Protein 4IX3 (pdb70)

CATH classification: 3.30.200.20 (+1 more: 1.10.510.10)

Sequence (696 aa):
LKARGGPKTTLRRTPGVEEPKDIRVLPGPLGSGNFGTVFRGVFKGDQDVVVLKNAKADVMAAEELLECEMDVNYHVHANAKGTCARFMGCIIELGAKDGGEIYNGTLTEGLWLMWANEGENTVEALMRRGTAPLATAMACADATELGVTKKAMRELLGSLARLHECGVVHRRDVKPANLIAAEEKDGGVLKLIDLGAAALCLPLPETLNYYPGDGPADPRYAKADELYLLPPGSPRPTKDNAAKLWEAHKPDRFDSWSAGCVMLQLAVVGLRTDAGLERFLADYKAVGYDVNAFRGEKSGEYGTMDFAALDANGGAGWDLCCQRLMEAERDARASCEAALSHAFFDAAALEHHLKARGGPKTLRRTPGVEPKDIRVLPGPLGSGNFGTVFRGVFKGDQDVVVLKNAKADVMAAEELLECCEMDVNYHVHANAKGTCARFMGCIELGAKDGGEIYNGTLTEGLWLMWANEGENTVEALMRRGTAPLATAMACADATELGVTKKAMRELLGSLARLHECCGVVHRDVKPANLIAAEKDGGVLKLIDLGAAALCLPLPETLNYYPGDGPADPRYAKADELYLLPPGSPRPTKDNAAKLWEAHKPDRFDSWSAGCVMLQLAVVGLRTDAGLERFLADYKAVGYDVNAFRGEKSGEYGTMDFAALDANGGAGWDLCCQRLMEAERDARASCEAALSHAFFDAAALEHHHHHH

B-factor: mean 20.32, std 11.31, range [5.43, 94.17]

Nearest PDB structures (foldseek):
  4ix6-assembly1_A  TM=1.002E+00  e=2.265E-66  Micromonas commoda
  3geq-assembly1_A  TM=7.077E-01  e=3.354E-10  Gallus gallus
  2c0i-assembly2_B  TM=6.913E-01  e=2.509E-08  Homo sapiens
  1qcf-assembly1_A  TM=6.523E-01  e=2.249E-08  Homo sapiens
  3vs1-assembly1_A  TM=6.910E-01  e=6.350E-08  Homo sapiens

Structure (mmCIF, N/CA/C/O backbone):
data_4IX3
#
_entry.id   4IX3
#
_cell.length_a   53.714
_cell.length_b   133.139
_cell.length_c   55.046
_cell.angle_alpha   90.00
_cell.angle_beta   116.29
_cell.angle_gamma   90.00
#
_symmetry.space_group_name_H-M   'P 1 21 1'
#
loop_
_entity.id
_entity.type
_entity.pdbx_description
1 polymer 'MsStt7d protein'
2 non-polymer 'MAGNESIUM ION'
3 water water
#
loop_
_atom_site.group_PDB
_atom_site.id
_atom_site.type_symbol
_atom_site.label_atom_id
_atom_site.label_alt_id
_atom_site.label_comp_id
_atom_site.label_asym_id
_atom_site.label_entity_id
_atom_site.label_seq_id
_atom_site.pdbx_PDB_ins_code
_atom_site.Cartn_x
_atom_site.Cartn_y
_atom_site.Cartn_z
_atom_site.occupancy
_atom_site.B_iso_or_equiv
_atom_site.auth_seq_id
_atom_site.auth_comp_id
_atom_site.auth_asym_id
_atom_site.auth_atom_id
_atom_site.pdbx_PDB_model_num
ATOM 1 N N . LEU A 1 1 ? 69.484 8.178 34.460 1.00 40.05 151 LEU A N 1
ATOM 2 C CA . LEU A 1 1 ? 69.189 9.609 34.859 1.00 31.47 151 LEU A CA 1
ATOM 3 C C . LEU A 1 1 ? 68.166 10.309 33.968 1.00 33.36 151 LEU A C 1
ATOM 4 O O . LEU A 1 1 ? 68.223 10.226 32.744 1.00 37.82 151 LEU A O 1
ATOM 9 N N . LYS A 1 2 ? 67.198 10.966 34.589 1.00 27.83 152 LYS A N 1
ATOM 10 C CA . LYS A 1 2 ? 66.090 11.596 33.890 1.00 27.70 152 LYS A CA 1
ATOM 11 C C . LYS A 1 2 ? 66.316 13.088 33.929 1.00 25.40 152 LYS A C 1
ATOM 12 O O . LYS A 1 2 ? 66.810 13.622 34.937 1.00 26.12 152 LYS A O 1
ATOM 18 N N . ALA A 1 3 ? 65.952 13.759 32.842 1.00 25.27 153 ALA A N 1
ATOM 19 C CA . ALA A 1 3 ? 66.044 15.219 32.833 1.00 22.85 153 ALA A CA 1
ATOM 20 C C . ALA A 1 3 ? 65.024 15.790 33.805 1.00 21.75 153 ALA A C 1
ATOM 21 O O . ALA A 1 3 ? 63.923 15.249 33.948 1.00 30.11 153 ALA A O 1
ATOM 23 N N . ARG A 1 4 ? 65.416 16.815 34.564 1.00 20.01 154 ARG A N 1
ATOM 24 C CA . ARG A 1 4 ? 64.493 17.380 35.529 1.00 19.95 154 ARG A CA 1
ATOM 25 C C . ARG A 1 4 ? 63.437 18.272 34.872 1.00 19.39 154 ARG A C 1
ATOM 26 O O . ARG A 1 4 ? 63.647 18.838 33.788 1.00 22.74 154 ARG A O 1
ATOM 34 N N . GLY A 1 5 ? 62.279 18.369 35.518 1.00 19.65 155 GLY A N 1
ATOM 35 C CA . GLY A 1 5 ? 61.315 19.404 35.139 1.00 18.15 155 GLY A CA 1
ATOM 36 C C . GLY A 1 5 ? 61.692 20.774 35.648 1.00 16.02 155 GLY A C 1
ATOM 37 O O . GLY A 1 5 ? 62.816 20.989 36.113 1.00 18.23 155 GLY A O 1
ATOM 38 N N . GLY A 1 6 ? 60.790 21.732 35.468 1.00 15.82 156 GLY A N 1
ATOM 39 C CA . GLY A 1 6 ? 61.054 23.052 35.985 1.00 15.75 156 GLY A CA 1
ATOM 40 C C . GLY A 1 6 ? 59.776 23.862 35.869 1.00 16.27 156 GLY A C 1
ATOM 41 O O . GLY A 1 6 ? 58.766 23.385 35.345 1.00 18.72 156 GLY A O 1
ATOM 42 N N . PRO A 1 7 ? 59.809 25.123 36.315 1.00 14.73 157 PRO A N 1
ATOM 43 C CA . PRO A 1 7 ? 58.615 25.975 36.305 1.00 18.04 157 PRO A CA 1
ATOM 44 C C . PRO A 1 7 ? 58.201 26.326 34.893 1.00 17.55 157 PRO A C 1
ATOM 45 O O . PRO A 1 7 ? 59.019 26.399 33.963 1.00 19.57 157 PRO A O 1
ATOM 49 N N . LYS A 1 8 ? 56.920 26.604 34.777 1.00 17.90 158 LYS A N 1
ATOM 50 C CA . LYS A 1 8 ? 56.386 27.279 33.605 1.00 19.75 158 LYS A CA 1
ATOM 51 C C . LYS A 1 8 ? 56.405 28.790 33.833 1.00 20.45 158 LYS A C 1
ATOM 52 O O . LYS A 1 8 ? 56.186 29.278 34.931 1.00 23.66 158 LYS A O 1
ATOM 58 N N . THR A 1 9 ? 56.741 29.542 32.811 1.00 18.50 159 THR A N 1
ATOM 59 C CA A THR A 1 9 ? 56.670 30.992 32.944 0.50 18.34 159 THR A CA 1
ATOM 60 C CA B THR A 1 9 ? 56.701 30.993 32.927 0.50 18.32 159 THR A CA 1
ATOM 61 C C . THR A 1 9 ? 55.409 31.489 32.268 1.00 18.75 159 THR A C 1
ATOM 62 O O . THR A 1 9 ? 55.069 31.035 31.159 1.00 25.26 159 THR A O 1
ATOM 69 N N . LEU A 1 10 ? 54.674 32.348 32.958 1.00 15.87 160 LEU A N 1
ATOM 70 C CA . LEU A 1 10 ? 53.444 32.936 32.410 1.00 14.61 160 LEU A CA 1
ATOM 71 C C . LEU A 1 10 ? 53.515 34.466 32.435 1.00 14.52 160 LEU A C 1
ATOM 72 O O . LEU A 1 10 ? 53.941 35.058 33.426 1.00 15.20 160 LEU A O 1
ATOM 77 N N . ARG A 1 11 ? 53.025 35.093 31.363 1.00 13.93 161 ARG A N 1
ATOM 78 C CA . ARG A 1 11 ? 52.947 36.543 31.298 1.00 13.98 161 ARG A CA 1
ATOM 79 C C . ARG A 1 11 ? 51.699 37.030 31.998 1.00 13.45 161 ARG A C 1
ATOM 80 O O . ARG A 1 11 ? 50.620 36.430 31.915 1.00 16.61 161 ARG A O 1
ATOM 88 N N . ARG A 1 12 ? 51.837 38.131 32.726 1.00 13.23 162 ARG A N 1
ATOM 89 C CA . ARG A 1 12 ? 50.722 38.664 33.498 1.00 12.56 162 ARG A CA 1
ATOM 90 C C . ARG A 1 12 ? 50.763 40.205 33.526 1.00 11.66 162 ARG A C 1
ATOM 91 O O . ARG A 1 12 ? 51.842 40.770 33.537 1.00 16.87 162 ARG A O 1
ATOM 99 N N . THR A 1 13 ? 49.616 40.850 33.639 1.00 10.28 163 THR A N 1
ATOM 100 C CA . THR A 1 13 ? 49.560 42.299 33.796 1.00 11.14 163 THR A CA 1
ATOM 101 C C . THR A 1 13 ? 49.230 42.551 35.257 1.00 12.46 163 THR A C 1
ATOM 102 O O . THR A 1 13 ? 48.271 41.992 35.791 1.00 12.32 163 THR A O 1
ATOM 106 N N . PRO A 1 14 ? 49.938 43.522 35.873 1.00 13.01 164 PRO A N 1
ATOM 107 C CA . PRO A 1 14 ? 49.635 43.912 37.235 1.00 15.13 164 PRO A CA 1
ATOM 108 C C . PRO A 1 14 ? 48.154 44.289 37.370 1.00 14.46 164 PRO A C 1
ATOM 109 O O . PRO A 1 14 ? 47.652 45.129 36.595 1.00 15.62 164 PRO A O 1
ATOM 113 N N . GLY A 1 15 ? 47.473 43.700 38.339 1.00 15.45 165 GLY A N 1
ATOM 114 C CA . GLY A 1 15 ? 46.055 43.993 38.558 1.00 15.60 165 GLY A CA 1
ATOM 115 C C . GLY A 1 15 ? 45.078 43.081 37.821 1.00 13.97 165 GLY A C 1
ATOM 116 O O . GLY A 1 15 ? 43.881 43.183 38.045 1.00 16.77 165 GLY A O 1
ATOM 117 N N . VAL A 1 16 ? 45.592 42.138 37.033 1.00 13.86 166 VAL A N 1
ATOM 118 C CA . VAL A 1 16 ? 44.723 41.270 36.234 1.00 13.49 166 VAL A CA 1
ATOM 119 C C . VAL A 1 16 ? 45.043 39.815 36.570 1.00 13.64 166 VAL A C 1
ATOM 120 O O . VAL A 1 16 ? 46.072 39.275 36.201 1.00 15.53 166 VAL A O 1
ATOM 124 N N . GLU A 1 17 ? 44.114 39.153 37.235 1.00 15.74 167 GLU A N 1
ATOM 125 C CA A GLU A 1 17 ? 44.275 37.760 37.603 0.50 16.13 167 GLU A CA 1
ATOM 126 C CA B GLU A 1 17 ? 44.267 37.762 37.658 0.50 16.04 167 GLU A CA 1
ATOM 127 C C . GLU A 1 17 ? 43.181 36.925 36.947 1.00 18.16 167 GLU A C 1
ATOM 128 O O . GLU A 1 17 ? 42.129 37.445 36.620 1.00 16.32 167 GLU A O 1
ATOM 139 N N . PRO A 1 18 ? 43.381 35.610 36.830 1.00 21.38 168 PRO A N 1
ATOM 140 C CA . PRO A 1 18 ? 42.405 34.728 36.154 1.00 22.97 168 PRO A CA 1
ATOM 141 C C . PRO A 1 18 ? 40.988 34.866 36.702 1.00 22.37 168 PRO A C 1
ATOM 142 O O . PRO A 1 18 ? 40.057 34.978 35.899 1.00 21.34 168 PRO A O 1
ATOM 146 N N . LYS A 1 19 ? 40.825 34.942 38.030 1.00 22.63 169 LYS A N 1
ATOM 147 C CA . LYS A 1 19 ? 39.505 35.024 38.698 1.00 25.81 169 LYS A CA 1
ATOM 148 C C . LYS A 1 19 ? 38.744 36.268 38.260 1.00 24.72 169 LYS A C 1
ATOM 149 O O . LYS A 1 19 ? 37.534 36.374 38.495 1.00 25.94 169 LYS A O 1
ATOM 155 N N . ASP A 1 20 ? 39.482 37.255 37.764 1.00 19.05 170 ASP A N 1
ATOM 156 C CA . ASP A 1 20 ? 38.874 38.540 37.469 1.00 19.65 170 ASP A CA 1
ATOM 157 C C . ASP A 1 20 ? 38.108 38.529 36.166 1.00 18.36 170 ASP A C 1
ATOM 158 O O . ASP A 1 20 ? 37.467 39.536 35.855 1.00 18.05 170 ASP A O 1
ATOM 163 N N . ILE A 1 21 ? 38.300 37.519 35.314 1.00 17.21 171 ILE A N 1
ATOM 164 C CA . ILE A 1 21 ? 37.780 37.602 33.943 1.00 18.15 171 ILE A CA 1
ATOM 165 C C . ILE A 1 21 ? 36.791 36.516 33.653 1.00 19.14 171 ILE A C 1
ATOM 166 O O . ILE A 1 21 ? 37.074 35.342 33.899 1.00 20.91 171 ILE A O 1
ATOM 171 N N . ARG A 1 22 ? 35.621 36.914 33.160 1.00 18.24 172 ARG A N 1
ATOM 172 C CA . ARG A 1 22 ? 34.592 36.002 32.654 1.00 18.49 172 ARG A CA 1
ATOM 173 C C . ARG A 1 22 ? 34.457 36.215 31.157 1.00 19.88 172 ARG A C 1
ATOM 174 O O . ARG A 1 22 ? 34.295 37.362 30.737 1.00 22.27 172 ARG A O 1
ATOM 182 N N . VAL A 1 23 ? 34.564 35.156 30.352 1.00 21.43 173 VAL A N 1
ATOM 183 C CA . VAL A 1 23 ? 34.390 35.284 28.895 1.00 21.91 173 VAL A CA 1
ATOM 184 C C . VAL A 1 23 ? 32.980 34.892 28.450 1.00 23.42 173 VAL A C 1
ATOM 185 O O . VAL A 1 23 ? 32.368 33.996 29.041 1.00 26.81 173 VAL A O 1
ATOM 189 N N . LEU A 1 24 ? 32.443 35.579 27.447 1.00 26.23 174 LEU A N 1
ATOM 190 C CA . LEU A 1 24 ? 31.154 35.212 26.863 1.00 27.90 174 LEU A CA 1
ATOM 191 C C . LEU A 1 24 ? 31.349 34.466 25.538 1.00 29.51 174 LEU A C 1
ATOM 192 O O . LEU A 1 24 ? 32.183 34.835 24.724 1.00 29.59 174 LEU A O 1
ATOM 197 N N . PRO A 1 25 ? 30.556 33.409 25.286 1.00 38.15 175 PRO A N 1
ATOM 198 C CA . PRO A 1 25 ? 30.631 32.669 24.014 1.00 37.30 175 PRO A CA 1
ATOM 199 C C . PRO A 1 25 ? 30.209 33.528 22.838 1.00 39.72 175 PRO A C 1
ATOM 200 O O . PRO A 1 25 ? 29.362 34.394 23.034 1.00 41.42 175 PRO A O 1
ATOM 204 N N . GLY A 1 26 ? 30.851 33.349 21.678 1.00 42.73 176 GLY A N 1
ATOM 205 C CA . GLY A 1 26 ? 30.519 34.076 20.454 1.00 42.17 176 GLY A CA 1
ATOM 206 C C . GLY A 1 26 ? 31.573 35.027 19.903 1.00 44.95 176 GLY A C 1
ATOM 207 O O . GLY A 1 26 ? 31.719 36.149 20.369 1.00 43.77 176 GLY A O 1
ATOM 208 N N . PRO A 1 27 ? 32.294 34.608 18.861 1.00 42.13 177 PRO A N 1
ATOM 209 C CA . PRO A 1 27 ? 33.329 35.458 18.295 1.00 36.65 177 PRO A CA 1
ATOM 210 C C . PRO A 1 27 ? 32.805 36.784 17.731 1.00 39.03 177 PRO A C 1
ATOM 211 O O . PRO A 1 27 ? 31.816 36.808 16.994 1.00 41.35 177 PRO A O 1
ATOM 215 N N . LEU A 1 28 ? 33.430 37.884 18.127 1.00 51.86 178 LEU A N 1
ATOM 216 C CA . LEU A 1 28 ? 33.146 39.161 17.504 1.00 41.06 178 LEU A CA 1
ATOM 217 C C . LEU A 1 28 ? 33.928 39.069 16.216 1.00 66.97 178 LEU A C 1
ATOM 218 O O . LEU A 1 28 ? 34.398 40.068 15.671 1.00 55.22 178 LEU A O 1
ATOM 223 N N . GLY A 1 29 ? 34.091 37.819 15.768 1.00 60.76 179 GLY A N 1
ATOM 224 C CA . GLY A 1 29 ? 34.734 37.466 14.510 1.00 54.86 179 GLY A CA 1
ATOM 225 C C . GLY A 1 29 ? 36.182 36.999 14.580 1.00 37.12 179 GLY A C 1
ATOM 226 O O . GLY A 1 29 ? 37.062 37.797 14.902 1.00 35.29 179 GLY A O 1
ATOM 227 N N . SER A 1 30 ? 36.451 35.727 14.265 1.00 36.83 180 SER A N 1
ATOM 228 C CA . SER A 1 30 ? 37.821 35.313 14.103 1.00 41.44 180 SER A CA 1
ATOM 229 C C . SER A 1 30 ? 38.407 35.995 12.873 1.00 40.52 180 SER A C 1
ATOM 230 O O . SER A 1 30 ? 37.714 36.240 11.876 1.00 42.27 180 SER A O 1
ATOM 233 N N . GLY A 1 31 ? 39.675 36.375 13.003 1.00 29.66 181 GLY A N 1
ATOM 234 C CA . GLY A 1 31 ? 40.371 37.143 11.987 1.00 31.76 181 GLY A CA 1
ATOM 235 C C . GLY A 1 31 ? 41.322 36.125 11.421 1.00 26.04 181 GLY A C 1
ATOM 236 O O . GLY A 1 31 ? 41.077 34.919 11.509 1.00 31.90 181 GLY A O 1
ATOM 237 N N . ASN A 1 32 ? 42.492 36.572 10.985 1.00 21.27 182 ASN A N 1
ATOM 238 C CA . ASN A 1 32 ? 43.367 35.655 10.316 1.00 15.82 182 ASN A CA 1
ATOM 239 C C . ASN A 1 32 ? 44.073 34.686 11.260 1.00 16.27 182 ASN A C 1
ATOM 240 O O . ASN A 1 32 ? 44.315 33.558 10.884 1.00 20.52 182 ASN A O 1
ATOM 245 N N . PHE A 1 33 ? 44.393 35.087 12.494 1.00 12.30 183 PHE A N 1
ATOM 246 C CA . PHE A 1 33 ? 45.139 34.201 13.388 1.00 11.69 183 PHE A CA 1
ATOM 247 C C . PHE A 1 33 ? 44.596 34.110 14.793 1.00 11.46 183 PHE A C 1
ATOM 248 O O . PHE A 1 33 ? 45.147 33.346 15.584 1.00 13.12 183 PHE A O 1
ATOM 256 N N . GLY A 1 34 ? 43.549 34.858 15.114 1.00 12.49 184 GLY A N 1
ATOM 257 C CA . GLY A 1 34 ? 43.039 34.867 16.463 1.00 12.49 184 GLY A CA 1
ATOM 258 C C . GLY A 1 34 ? 41.531 34.984 16.526 1.00 13.09 184 GLY A C 1
ATOM 259 O O . GLY A 1 34 ? 40.888 35.234 15.489 1.00 16.63 184 GLY A O 1
ATOM 260 N N . THR A 1 35 ? 40.961 34.820 17.705 1.00 12.51 185 THR A N 1
ATOM 261 C CA . THR A 1 35 ? 39.531 34.947 17.955 1.00 14.84 185 THR A CA 1
ATOM 262 C C . THR A 1 35 ? 39.290 35.961 19.030 1.00 13.13 185 THR A C 1
ATOM 263 O O . THR A 1 35 ? 39.961 35.933 20.062 1.00 12.24 185 THR A O 1
ATOM 267 N N . VAL A 1 36 ? 38.356 36.878 18.788 1.00 15.09 186 VAL A N 1
ATOM 268 C CA . VAL A 1 36 ? 37.946 37.893 19.784 1.00 13.43 186 VAL A CA 1
ATOM 269 C C . VAL A 1 36 ? 36.619 37.525 20.405 1.00 13.44 186 VAL A C 1
ATOM 270 O O . VAL A 1 36 ? 35.722 37.045 19.701 1.00 17.24 186 VAL A O 1
ATOM 274 N N . PHE A 1 37 ? 36.528 37.631 21.730 1.00 14.47 187 PHE A N 1
ATOM 275 C CA . PHE A 1 37 ? 35.313 37.411 22.492 1.00 15.24 187 PHE A CA 1
ATOM 276 C C . PHE A 1 37 ? 34.975 38.633 23.327 1.00 13.74 187 PHE A C 1
ATOM 277 O O . PHE A 1 37 ? 35.870 39.380 23.716 1.00 14.51 187 PHE A O 1
ATOM 285 N N . ARG A 1 38 ? 33.701 38.786 23.695 1.00 16.02 188 ARG A N 1
ATOM 286 C CA . ARG A 1 38 ? 33.339 39.726 24.750 1.00 16.73 188 ARG A CA 1
ATOM 287 C C . ARG A 1 38 ? 33.640 39.098 26.092 1.00 15.79 188 ARG A C 1
ATOM 288 O O . ARG A 1 38 ? 33.526 37.869 26.241 1.00 17.64 188 ARG A O 1
ATOM 296 N N . GLY A 1 39 ? 33.889 39.945 27.097 1.00 14.78 189 GLY A N 1
ATOM 297 C CA . GLY A 1 39 ? 34.088 39.470 28.454 1.00 16.87 189 GLY A CA 1
ATOM 298 C C . GLY A 1 39 ? 33.705 40.522 29.478 1.00 14.74 189 GLY A C 1
ATOM 299 O O . GLY A 1 39 ? 33.335 41.657 29.129 1.00 15.25 189 GLY A O 1
ATOM 300 N N . VAL A 1 40 ? 33.771 40.139 30.750 1.00 16.09 190 VAL A N 1
ATOM 301 C CA . VAL A 1 40 ? 33.514 41.045 31.870 1.00 17.29 190 VAL A CA 1
ATOM 302 C C . VAL A 1 40 ? 34.702 40.918 32.812 1.00 15.94 190 VAL A C 1
ATOM 303 O O . VAL A 1 40 ? 35.103 39.804 33.185 1.00 17.19 190 VAL A O 1
ATOM 307 N N . PHE A 1 41 ? 35.291 42.060 33.133 1.00 15.67 191 PHE A N 1
ATOM 308 C CA . PHE A 1 41 ? 36.454 42.147 34.027 1.00 16.13 191 PHE A CA 1
ATOM 309 C C . PHE A 1 41 ? 36.029 42.738 35.370 1.00 14.73 191 PHE A C 1
ATOM 310 O O . PHE A 1 41 ? 35.339 43.760 35.428 1.00 16.33 191 PHE A O 1
ATOM 318 N N . LYS A 1 42 ? 36.346 42.026 36.452 1.00 15.90 192 LYS A N 1
ATOM 319 C CA . LYS A 1 42 ? 36.045 42.502 37.806 1.00 18.31 192 LYS A CA 1
ATOM 320 C C . LYS A 1 42 ? 34.560 42.783 37.975 1.00 21.66 192 LYS A C 1
ATOM 321 O O . LYS A 1 42 ? 34.150 43.737 38.632 1.00 23.52 192 LYS A O 1
ATOM 327 N N . GLY A 1 43 ? 33.734 41.926 37.382 1.00 19.87 193 GLY A N 1
ATOM 328 C CA . GLY A 1 43 ? 32.316 41.985 37.708 1.00 23.34 193 GLY A CA 1
ATOM 329 C C . GLY A 1 43 ? 31.537 42.947 36.841 1.00 19.47 193 GLY A C 1
ATOM 330 O O . GLY A 1 43 ? 30.351 42.725 36.616 1.00 25.55 193 GLY A O 1
ATOM 331 N N . ASP A 1 44 ? 32.129 44.086 36.488 1.00 20.88 194 ASP A N 1
ATOM 332 C CA . ASP A 1 44 ? 31.344 45.174 35.885 1.00 22.52 194 ASP A CA 1
ATOM 333 C C . ASP A 1 44 ? 32.019 45.989 34.786 1.00 21.28 194 ASP A C 1
ATOM 334 O O . ASP A 1 44 ? 31.451 46.982 34.348 1.00 24.86 194 ASP A O 1
ATOM 339 N N . GLN A 1 45 ? 33.211 45.608 34.345 1.00 17.57 195 GLN A N 1
ATOM 340 C CA . GLN A 1 45 ? 33.877 46.292 33.242 1.00 16.87 195 GLN A CA 1
ATOM 341 C C . GLN A 1 45 ? 33.767 45.463 31.957 1.00 15.20 195 GLN A C 1
ATOM 342 O O . GLN A 1 45 ? 34.191 44.297 31.922 1.00 16.46 195 GLN A O 1
ATOM 348 N N . ASP A 1 46 ? 33.149 46.048 30.934 1.00 16.08 196 ASP A N 1
ATOM 349 C CA . ASP A 1 46 ? 32.980 45.333 29.669 1.00 15.08 196 ASP A CA 1
ATOM 350 C C . ASP A 1 46 ? 34.302 45.381 28.937 1.00 13.29 196 ASP A C 1
ATOM 351 O O . ASP A 1 46 ? 34.842 46.467 28.670 1.00 13.91 196 ASP A O 1
ATOM 356 N N . VAL A 1 47 ? 34.805 44.206 28.554 1.00 12.55 197 VAL A N 1
ATOM 357 C CA . VAL A 1 47 ? 36.072 44.090 27.842 1.00 11.73 197 VAL A CA 1
ATOM 358 C C . VAL A 1 47 ? 35.927 43.236 26.586 1.00 10.79 197 VAL A C 1
ATOM 359 O O . VAL A 1 47 ? 34.916 42.532 26.387 1.00 13.10 197 VAL A O 1
ATOM 363 N N . VAL A 1 48 ? 36.961 43.251 25.764 1.00 10.56 198 VAL A N 1
ATOM 364 C CA A VAL A 1 48 ? 37.075 42.296 24.670 0.50 10.85 198 VAL A CA 1
ATOM 365 C CA B VAL A 1 48 ? 37.092 42.337 24.648 0.50 10.91 198 VAL A CA 1
ATOM 366 C C . VAL A 1 48 ? 38.413 41.596 24.852 1.00 10.81 198 VAL A C 1
ATOM 367 O O . VAL A 1 48 ? 39.394 42.158 25.383 1.00 10.47 198 VAL A O 1
ATOM 374 N N . LEU A 1 49 ? 38.445 40.335 24.442 1.00 10.79 199 LEU A N 1
ATOM 375 C CA . LEU A 1 49 ? 39.525 39.407 24.728 1.00 9.79 199 LEU A CA 1
ATOM 376 C C . LEU A 1 49 ? 39.936 38.667 23.480 1.00 10.36 199 LEU A C 1
ATOM 377 O O . LEU A 1 49 ? 39.050 38.241 22.732 1.00 13.18 199 LEU A O 1
ATOM 382 N N . LYS A 1 50 ? 41.229 38.513 23.228 1.00 9.94 200 LYS A N 1
ATOM 383 C CA . LYS A 1 50 ? 41.658 37.820 21.998 1.00 10.32 200 LYS A CA 1
ATOM 384 C C . LYS A 1 50 ? 42.683 36.753 22.318 1.00 9.64 200 LYS A C 1
ATOM 385 O O . LYS A 1 50 ? 43.609 36.971 23.121 1.00 9.95 200 LYS A O 1
ATOM 391 N N . ASN A 1 51 ? 42.486 35.568 21.746 1.00 10.51 201 ASN A N 1
ATOM 392 C CA . ASN A 1 51 ? 43.467 34.512 21.841 1.00 10.68 201 ASN A CA 1
ATOM 393 C C . ASN A 1 51 ? 43.901 34.029 20.465 1.00 11.07 201 ASN A C 1
ATOM 394 O O . ASN A 1 51 ? 43.389 34.494 19.445 1.00 13.95 201 ASN A O 1
ATOM 399 N N . ALA A 1 52 ? 44.885 33.159 20.392 1.00 11.32 202 ALA A N 1
ATOM 400 C CA . ALA A 1 52 ? 45.401 32.650 19.124 1.00 11.74 202 ALA A CA 1
ATOM 401 C C . ALA A 1 52 ? 44.606 31.430 18.669 1.00 14.13 202 ALA A C 1
ATOM 402 O O . ALA A 1 52 ? 44.173 30.622 19.493 1.00 17.29 202 ALA A O 1
ATOM 404 N N . LYS A 1 53 ? 44.340 31.346 17.367 1.00 13.09 203 LYS A N 1
ATOM 405 C CA . LYS A 1 53 ? 43.700 30.149 16.801 1.00 12.77 203 LYS A CA 1
ATOM 406 C C . LYS A 1 53 ? 44.650 28.963 16.875 1.00 13.41 203 LYS A C 1
ATOM 407 O O . LYS A 1 53 ? 45.780 29.051 16.404 1.00 15.57 203 LYS A O 1
ATOM 413 N N . ALA A 1 54 ? 44.097 27.825 17.319 1.00 13.82 204 ALA A N 1
ATOM 414 C CA . ALA A 1 54 ? 44.871 26.598 17.457 1.00 14.05 204 ALA A CA 1
ATOM 415 C C . ALA A 1 54 ? 45.217 25.981 16.104 1.00 13.66 204 ALA A C 1
ATOM 416 O O . ALA A 1 54 ? 46.150 25.203 15.980 1.00 15.79 204 ALA A O 1
ATOM 418 N N . ASP A 1 55 ? 44.448 26.322 15.082 1.00 13.69 205 ASP A N 1
ATOM 419 C CA . ASP A 1 55 ? 44.578 25.712 13.752 1.00 13.51 205 ASP A CA 1
ATOM 420 C C . ASP A 1 55 ? 45.378 26.540 12.754 1.00 12.86 205 ASP A C 1
ATOM 421 O O . ASP A 1 55 ? 45.403 26.223 11.556 1.00 17.12 205 ASP A O 1
ATOM 426 N N . VAL A 1 56 ? 45.988 27.661 13.199 1.00 13.44 206 VAL A N 1
ATOM 427 C CA . VAL A 1 56 ? 46.696 28.559 12.298 1.00 14.49 206 VAL A CA 1
ATOM 428 C C . VAL A 1 56 ? 48.188 28.572 12.604 1.00 13.64 206 VAL A C 1
ATOM 429 O O . VAL A 1 56 ? 48.584 28.784 13.760 1.00 14.18 206 VAL A O 1
ATOM 433 N N . MET A 1 57 ? 48.997 28.410 11.565 1.00 14.77 207 MET A N 1
ATOM 434 C CA . MET A 1 57 ? 50.446 28.499 11.630 1.00 16.13 207 MET A CA 1
ATOM 435 C C . MET A 1 57 ? 50.909 29.800 12.280 1.00 15.69 207 MET A C 1
ATOM 436 O O . MET A 1 57 ? 50.436 30.872 11.895 1.00 17.36 207 MET A O 1
ATOM 441 N N . ALA A 1 58 ? 51.829 29.711 13.226 1.00 18.29 208 ALA A N 1
ATOM 442 C CA . ALA A 1 58 ? 52.432 30.902 13.853 1.00 19.89 208 ALA A CA 1
ATOM 443 C C . ALA A 1 58 ? 51.459 31.783 14.626 1.00 15.92 208 ALA A C 1
ATOM 444 O O . ALA A 1 58 ? 51.825 32.914 14.926 1.00 16.05 208 ALA A O 1
ATOM 446 N N . ALA A 1 59 ? 50.272 31.307 14.997 1.00 16.63 209 ALA A N 1
ATOM 447 C CA . ALA A 1 59 ? 49.271 32.205 15.525 1.00 13.78 209 ALA A CA 1
ATOM 448 C C . ALA A 1 59 ? 49.750 32.828 16.826 1.00 13.25 209 ALA A C 1
ATOM 449 O O . ALA A 1 59 ? 49.512 33.990 17.060 1.00 12.78 209 ALA A O 1
ATOM 451 N N . GLU A 1 60 ? 50.406 32.070 17.709 1.00 14.32 210 GLU A N 1
ATOM 452 C CA . GLU A 1 60 ? 50.835 32.649 18.974 1.00 17.29 210 GLU A CA 1
ATOM 453 C C . GLU A 1 60 ? 51.913 33.706 18.735 1.00 13.65 210 GLU A C 1
ATOM 454 O O . GLU A 1 60 ? 51.907 34.735 19.419 1.00 15.56 210 GLU A O 1
ATOM 460 N N . GLU A 1 61 ? 52.769 33.523 17.731 1.00 15.66 211 GLU A N 1
ATOM 461 C CA . GLU A 1 61 ? 53.820 34.519 17.442 1.00 15.98 211 GLU A CA 1
ATOM 462 C C . GLU A 1 61 ? 53.184 35.787 16.882 1.00 12.91 211 GLU A C 1
ATOM 463 O O . GLU A 1 61 ? 53.605 36.902 17.203 1.00 13.96 211 GLU A O 1
ATOM 469 N N . LEU A 1 62 ? 52.143 35.616 16.065 1.00 13.20 212 LEU A N 1
ATOM 470 C CA . LEU A 1 62 ? 51.466 36.787 15.478 1.00 12.99 212 LEU A CA 1
ATOM 471 C C . LEU A 1 62 ? 50.782 37.551 16.605 1.00 11.91 212 LEU A C 1
ATOM 472 O O . LEU A 1 62 ? 50.789 38.802 16.639 1.00 12.04 212 LEU A O 1
ATOM 477 N N . LEU A 1 63 ? 50.162 36.839 17.531 1.00 10.98 213 LEU A N 1
ATOM 478 C CA . LEU A 1 63 ? 49.513 37.498 18.658 1.00 10.38 213 LEU A CA 1
ATOM 479 C C . LEU A 1 63 ? 50.529 38.231 19.564 1.00 10.56 213 LEU A C 1
ATOM 480 O O . LEU A 1 63 ? 50.233 39.299 20.081 1.00 10.66 213 LEU A O 1
ATOM 485 N N . GLU A 1 64 ? 51.685 37.616 19.770 1.00 11.57 214 GLU A N 1
ATOM 486 C CA . GLU A 1 64 ? 52.753 38.273 20.535 1.00 13.45 214 GLU A CA 1
ATOM 487 C C . GLU A 1 64 ? 53.160 39.611 19.905 1.00 12.65 214 GLU A C 1
ATOM 488 O O . GLU A 1 64 ? 53.416 40.597 20.609 1.00 12.20 214 GLU A O 1
ATOM 494 N N . CYS A 1 65 ? 53.276 39.639 18.581 1.00 11.16 215 CYS A N 1
ATOM 495 C CA . CYS A 1 65 ? 53.620 40.880 17.944 1.00 11.65 215 CYS A CA 1
ATOM 496 C C . CYS A 1 65 ? 52.488 41.894 18.077 1.00 9.97 215 CYS A C 1
ATOM 497 O O . CYS A 1 65 ? 52.734 43.079 18.349 1.00 10.97 215 CYS A O 1
ATOM 500 N N . GLU A 1 66 ? 51.240 41.467 17.920 1.00 9.31 216 GLU A N 1
ATOM 501 C CA . GLU A 1 66 ? 50.113 42.372 18.169 1.00 9.99 216 GLU A CA 1
ATOM 502 C C . GLU A 1 66 ? 50.157 42.910 19.601 1.00 10.01 216 GLU A C 1
ATOM 503 O O . GLU A 1 66 ? 49.896 44.101 19.836 1.00 9.79 216 GLU A O 1
ATOM 509 N N . MET A 1 67 ? 50.572 42.082 20.574 1.00 9.39 217 MET A N 1
ATOM 510 C CA . MET A 1 67 ? 50.710 42.561 21.936 1.00 10.02 217 MET A CA 1
ATOM 511 C C . MET A 1 67 ? 51.785 43.656 22.014 1.00 9.21 217 MET A C 1
ATOM 512 O O . MET A 1 67 ? 51.534 44.718 22.625 1.00 9.78 217 MET A O 1
ATOM 517 N N . ASP A 1 68 ? 52.961 43.403 21.439 1.00 9.79 218 ASP A N 1
ATOM 518 C CA . ASP A 1 68 ? 54.042 44.382 21.490 1.00 10.27 218 ASP A CA 1
ATOM 519 C C . ASP A 1 68 ? 53.567 45.728 20.889 1.00 9.15 218 ASP A C 1
ATOM 520 O O . ASP A 1 68 ? 53.830 46.793 21.465 1.00 10.04 218 ASP A O 1
ATOM 525 N N . VAL A 1 69 ? 52.896 45.670 19.730 1.00 9.47 219 VAL A N 1
ATOM 526 C CA . VAL A 1 69 ? 52.457 46.920 19.087 1.00 9.57 219 VAL A CA 1
ATOM 527 C C . VAL A 1 69 ? 51.388 47.576 19.961 1.00 8.14 219 VAL A C 1
ATOM 528 O O . VAL A 1 69 ? 51.406 48.822 20.086 1.00 9.00 219 VAL A O 1
ATOM 532 N N . ASN A 1 70 ? 50.488 46.826 20.609 1.00 8.16 220 ASN A N 1
ATOM 533 C CA . ASN A 1 70 ? 49.552 47.413 21.533 1.00 8.02 220 ASN A CA 1
ATOM 534 C C . ASN A 1 70 ? 50.232 48.119 22.695 1.00 8.24 220 ASN A C 1
ATOM 535 O O . ASN A 1 70 ? 49.773 49.170 23.091 1.00 9.33 220 ASN A O 1
ATOM 540 N N . TYR A 1 71 ? 51.299 47.537 23.260 1.00 9.19 221 TYR A N 1
ATOM 541 C CA . TYR A 1 71 ? 52.016 48.279 24.340 1.00 9.09 221 TYR A CA 1
ATOM 542 C C . TYR A 1 71 ? 52.613 49.574 23.783 1.00 8.97 221 TYR A C 1
ATOM 543 O O . TYR A 1 71 ? 52.541 50.637 24.438 1.00 9.70 221 TYR A O 1
ATOM 552 N N . HIS A 1 72 ? 53.170 49.519 22.571 1.00 8.70 222 HIS A N 1
ATOM 553 C CA . HIS A 1 72 ? 53.759 50.732 21.991 1.00 9.54 222 HIS A CA 1
ATOM 554 C C . HIS A 1 72 ? 52.691 51.822 21.833 1.00 8.83 222 HIS A C 1
ATOM 555 O O . HIS A 1 72 ? 52.900 53.015 22.137 1.00 9.59 222 HIS A O 1
ATOM 562 N N . VAL A 1 73 ? 51.533 51.463 21.270 1.00 9.20 223 VAL A N 1
ATOM 563 C CA . VAL A 1 73 ? 50.414 52.401 21.096 1.00 8.09 223 VAL A CA 1
ATOM 564 C C . VAL A 1 73 ? 49.878 52.911 22.413 1.00 8.84 223 VAL A C 1
ATOM 565 O O . VAL A 1 73 ? 49.549 54.087 22.525 1.00 9.78 223 VAL A O 1
ATOM 569 N N . HIS A 1 74 ? 49.740 52.044 23.399 1.00 8.55 224 HIS A N 1
ATOM 570 C CA . HIS A 1 74 ? 49.250 52.418 24.702 1.00 8.90 224 HIS A CA 1
ATOM 571 C C . HIS A 1 74 ? 50.185 53.484 25.302 1.00 10.53 224 HIS A C 1
ATOM 572 O O . HIS A 1 74 ? 49.718 54.444 25.918 1.00 12.08 224 HIS A O 1
ATOM 579 N N . ALA A 1 75 ? 51.484 53.358 25.084 1.00 10.71 225 ALA A N 1
ATOM 580 C CA . ALA A 1 75 ? 52.441 54.314 25.653 1.00 10.74 225 ALA A CA 1
ATOM 581 C C . ALA A 1 75 ? 52.507 55.601 24.856 1.00 12.03 225 ALA A C 1
ATOM 582 O O . ALA A 1 75 ? 52.813 56.665 25.436 1.00 14.78 225 ALA A O 1
ATOM 584 N N . ASN A 1 76 ? 52.296 55.548 23.537 1.00 11.04 226 ASN A N 1
ATOM 585 C CA . ASN A 1 76 ? 52.653 56.671 22.671 1.00 10.91 226 ASN A CA 1
ATOM 586 C C . ASN A 1 76 ? 51.480 57.299 21.923 1.00 10.68 226 ASN A C 1
ATOM 587 O O . ASN A 1 76 ? 51.672 58.387 21.372 1.00 13.29 226 ASN A O 1
ATOM 592 N N . ALA A 1 77 ? 50.341 56.620 21.847 1.00 10.24 227 ALA A N 1
ATOM 593 C CA . ALA A 1 77 ? 49.220 57.111 21.053 1.00 10.00 227 ALA A CA 1
ATOM 594 C C . ALA A 1 77 ? 47.893 56.803 21.727 1.00 9.16 227 ALA A C 1
ATOM 595 O O . ALA A 1 77 ? 46.985 56.241 21.115 1.00 9.73 227 ALA A O 1
ATOM 597 N N . LYS A 1 78 ? 47.791 57.177 22.996 1.00 11.07 228 LYS A N 1
ATOM 598 C CA . LYS A 1 78 ? 46.563 56.946 23.780 1.00 11.81 228 LYS A CA 1
ATOM 599 C C . LYS A 1 78 ? 45.343 57.587 23.106 1.00 9.44 228 LYS A C 1
ATOM 600 O O . LYS A 1 78 ? 45.421 58.745 22.708 1.00 12.82 228 LYS A O 1
ATOM 606 N N . GLY A 1 79 ? 44.248 56.830 23.001 1.00 10.85 229 GLY A N 1
ATOM 607 C CA . GLY A 1 79 ? 43.007 57.367 22.443 1.00 10.78 229 GLY A CA 1
ATOM 608 C C . GLY A 1 79 ? 42.836 57.058 20.981 1.00 9.29 229 GLY A C 1
ATOM 609 O O . GLY A 1 79 ? 41.667 57.157 20.535 1.00 12.37 229 GLY A O 1
ATOM 610 N N . THR A 1 80 ? 43.898 56.734 20.259 1.00 8.87 230 THR A N 1
ATOM 611 C CA . THR A 1 80 ? 43.730 56.396 18.873 1.00 8.32 230 THR A CA 1
ATOM 612 C C . THR A 1 80 ? 42.967 55.093 18.666 1.00 7.91 230 THR A C 1
ATOM 613 O O . THR A 1 80 ? 42.249 54.963 17.689 1.00 9.44 230 THR A O 1
ATOM 617 N N . CYS A 1 81 ? 43.203 54.137 19.563 1.00 9.04 231 CYS A N 1
ATOM 618 C CA . CYS A 1 81 ? 42.711 52.769 19.428 1.00 8.24 231 CYS A CA 1
ATOM 619 C C . CYS A 1 81 ? 41.999 52.366 20.695 1.00 9.25 231 CYS A C 1
ATOM 620 O O . CYS A 1 81 ? 42.079 53.053 21.729 1.00 9.81 231 CYS A O 1
ATOM 623 N N . ALA A 1 82 ? 41.258 51.264 20.664 1.00 8.64 232 ALA A N 1
ATOM 624 C CA . ALA A 1 82 ? 40.602 50.749 21.869 1.00 9.71 232 ALA A CA 1
ATOM 625 C C . ALA A 1 82 ? 41.652 50.678 22.985 1.00 9.20 232 ALA A C 1
ATOM 626 O O . ALA A 1 82 ? 42.790 50.177 22.760 1.00 9.55 232 ALA A O 1
ATOM 628 N N . ARG A 1 83 ? 41.228 51.050 24.184 1.00 8.69 233 ARG A N 1
ATOM 629 C CA . ARG A 1 83 ? 42.175 51.103 25.306 1.00 9.26 233 ARG A CA 1
ATOM 630 C C . ARG A 1 83 ? 42.713 49.718 25.638 1.00 8.77 233 ARG A C 1
ATOM 631 O O . ARG A 1 83 ? 41.944 48.777 25.850 1.00 10.19 233 ARG A O 1
ATOM 639 N N . PHE A 1 84 ? 44.037 49.634 25.736 1.00 9.32 234 PHE A N 1
ATOM 640 C CA . PHE A 1 84 ? 44.710 48.352 25.941 1.00 8.73 234 PHE A CA 1
ATOM 641 C C . PHE A 1 84 ? 44.876 48.055 27.431 1.00 10.03 234 PHE A C 1
ATOM 642 O O . PHE A 1 84 ? 45.426 48.870 28.174 1.00 11.60 234 PHE A O 1
ATOM 650 N N . MET A 1 85 ? 44.353 46.919 27.886 1.00 9.38 235 MET A N 1
ATOM 651 C CA . MET A 1 85 ? 44.369 46.536 29.301 1.00 9.96 235 MET A CA 1
ATOM 652 C C . MET A 1 85 ? 45.371 45.420 29.579 1.00 10.30 235 MET A C 1
ATOM 653 O O . MET A 1 85 ? 45.368 44.849 30.674 1.00 14.33 235 MET A O 1
ATOM 658 N N . GLY A 1 86 ? 46.267 45.136 28.656 1.00 11.00 236 GLY A N 1
ATOM 659 C CA . GLY A 1 86 ? 47.334 44.159 28.929 1.00 10.21 236 GLY A CA 1
ATOM 660 C C . GLY A 1 86 ? 46.975 42.726 28.512 1.00 10.04 236 GLY A C 1
ATOM 661 O O . GLY A 1 86 ? 46.258 42.512 27.514 1.00 10.87 236 GLY A O 1
ATOM 662 N N . CYS A 1 87 ? 47.482 41.759 29.251 1.00 11.95 237 CYS A N 1
ATOM 663 C CA . CYS A 1 87 ? 47.432 40.381 28.815 1.00 10.90 237 CYS A CA 1
ATOM 664 C C . CYS A 1 87 ? 47.192 39.502 29.996 1.00 12.23 237 CYS A C 1
ATOM 665 O O . CYS A 1 87 ? 47.273 39.935 31.161 1.00 13.68 237 CYS A O 1
ATOM 668 N N . ILE A 1 88 ? 46.884 38.248 29.710 1.00 10.87 238 ILE A N 1
ATOM 669 C CA A ILE A 1 88 ? 46.878 37.220 30.745 0.50 12.01 238 ILE A CA 1
ATOM 670 C CA B ILE A 1 88 ? 46.875 37.217 30.744 0.50 12.14 238 ILE A CA 1
ATOM 671 C C . ILE A 1 88 ? 47.269 35.946 30.039 1.00 11.59 238 ILE A C 1
ATOM 672 O O . ILE A 1 88 ? 46.657 35.597 29.024 1.00 13.48 238 ILE A O 1
ATOM 681 N N . GLU A 1 89 ? 48.175 35.180 30.604 1.00 12.23 239 GLU A N 1
ATOM 682 C CA . GLU A 1 89 ? 48.557 33.903 30.022 1.00 12.86 239 GLU A CA 1
ATOM 683 C C . GLU A 1 89 ? 48.232 32.778 30.968 1.00 14.10 239 GLU A C 1
ATOM 684 O O . GLU A 1 89 ? 48.566 32.841 32.102 1.00 16.93 239 GLU A O 1
ATOM 690 N N . LEU A 1 90 ? 47.575 31.760 30.452 1.00 17.55 240 LEU A N 1
ATOM 691 C CA . LEU A 1 90 ? 47.138 30.581 31.188 1.00 18.62 240 LEU A CA 1
ATOM 692 C C . LEU A 1 90 ? 47.874 29.369 30.728 1.00 22.89 240 LEU A C 1
ATOM 693 O O . LEU A 1 90 ? 48.215 29.227 29.619 1.00 23.48 240 LEU A O 1
ATOM 698 N N . GLY A 1 91 ? 48.108 28.473 31.674 1.00 29.31 241 GLY A N 1
ATOM 699 C CA . GLY A 1 91 ? 48.694 27.205 31.346 1.00 33.20 241 GLY A CA 1
ATOM 700 C C . GLY A 1 91 ? 47.620 26.188 31.117 1.00 43.28 241 GLY A C 1
ATOM 701 O O . GLY A 1 91 ? 46.461 26.479 31.155 1.00 35.21 241 GLY A O 1
ATOM 702 N N . ALA A 1 92 ? 48.043 24.939 30.991 1.00 52.17 242 ALA A N 1
ATOM 703 C CA . ALA A 1 92 ? 47.144 23.857 30.572 1.00 55.90 242 ALA A CA 1
ATOM 704 C C . ALA A 1 92 ? 46.160 23.370 31.643 1.00 46.70 242 ALA A C 1
ATOM 705 O O . ALA A 1 92 ? 44.970 23.200 31.369 1.00 46.70 242 ALA A O 1
ATOM 707 N N . LYS A 1 93 ? 46.636 23.132 32.861 1.00 51.79 243 LYS A N 1
ATOM 708 C CA . LYS A 1 93 ? 45.755 22.592 33.899 1.00 53.87 243 LYS A CA 1
ATOM 709 C C . LYS A 1 93 ? 44.816 23.714 34.323 1.00 59.23 243 LYS A C 1
ATOM 710 O O . LYS A 1 93 ? 43.629 23.508 34.582 1.00 60.43 243 LYS A O 1
ATOM 716 N N . ASP A 1 94 ? 45.355 24.925 34.291 1.00 62.21 244 ASP A N 1
ATOM 717 C CA . ASP A 1 94 ? 44.748 26.067 34.957 1.00 73.59 244 ASP A CA 1
ATOM 718 C C . ASP A 1 94 ? 43.916 26.895 33.970 1.00 79.41 244 ASP A C 1
ATOM 719 O O . ASP A 1 94 ? 43.486 28.006 34.291 1.00 87.50 244 ASP A O 1
ATOM 724 N N . GLY A 1 95 ? 43.681 26.338 32.780 1.00 67.43 245 GLY A N 1
ATOM 725 C CA . GLY A 1 95 ? 42.805 26.948 31.779 1.00 55.04 245 GLY A CA 1
ATOM 726 C C . GLY A 1 95 ? 41.431 26.300 31.743 1.00 71.19 245 GLY A C 1
ATOM 727 O O . GLY A 1 95 ? 41.283 25.136 32.126 1.00 59.96 245 GLY A O 1
ATOM 728 N N . GLY A 1 96 ? 40.431 27.048 31.273 1.00 66.67 246 GLY A N 1
ATOM 729 C CA . GLY A 1 96 ? 39.027 26.616 31.293 1.00 67.35 246 GLY A CA 1
ATOM 730 C C . GLY A 1 96 ? 38.431 26.328 29.922 1.00 56.96 246 GLY A C 1
ATOM 731 O O . GLY A 1 96 ? 39.142 25.884 29.018 1.00 46.75 246 GLY A O 1
ATOM 732 N N . GLU A 1 97 ? 37.124 26.553 29.776 1.00 49.48 247 GLU A N 1
ATOM 733 C CA . GLU A 1 97 ? 36.418 26.375 28.501 1.00 50.94 247 GLU A CA 1
ATOM 734 C C . GLU A 1 97 ? 35.609 27.648 28.223 1.00 49.79 247 GLU A C 1
ATOM 735 O O . GLU A 1 97 ? 34.946 28.163 29.125 1.00 43.59 247 GLU A O 1
ATOM 741 N N . ILE A 1 98 ? 35.631 28.147 26.988 1.00 41.23 248 ILE A N 1
ATOM 742 C CA . ILE A 1 98 ? 34.874 29.360 26.661 1.00 43.35 248 ILE A CA 1
ATOM 743 C C . ILE A 1 98 ? 33.389 29.218 26.987 1.00 54.94 248 ILE A C 1
ATOM 744 O O . ILE A 1 98 ? 32.774 30.136 27.546 1.00 40.97 248 ILE A O 1
ATOM 749 N N . TYR A 1 99 ? 32.804 28.082 26.612 1.00 44.22 249 TYR A N 1
ATOM 750 C CA . TYR A 1 99 ? 31.383 27.890 26.858 1.00 48.66 249 TYR A CA 1
ATOM 751 C C . TYR A 1 99 ? 31.087 27.951 28.354 1.00 54.83 249 TYR A C 1
ATOM 752 O O . TYR A 1 99 ? 30.015 28.406 28.748 1.00 57.95 249 TYR A O 1
ATOM 761 N N . ASN A 1 100 ? 32.063 27.593 29.189 1.00 46.46 250 ASN A N 1
ATOM 762 C CA . ASN A 1 100 ? 31.894 27.721 30.641 1.00 39.13 250 ASN A CA 1
ATOM 763 C C . ASN A 1 100 ? 32.256 29.087 31.227 1.00 37.69 250 ASN A C 1
ATOM 764 O O . ASN A 1 100 ? 32.102 29.319 32.428 1.00 41.90 250 ASN A O 1
ATOM 769 N N . GLY A 1 101 ? 32.723 30.001 30.385 1.00 38.06 251 GLY A N 1
ATOM 770 C CA . GLY A 1 101 ? 32.941 31.382 30.818 1.00 35.29 251 GLY A CA 1
ATOM 771 C C . GLY A 1 101 ? 34.333 31.618 31.365 1.00 32.26 251 GLY A C 1
ATOM 772 O O . GLY A 1 101 ? 34.640 32.668 31.926 1.00 31.43 251 GLY A O 1
ATOM 773 N N . THR A 1 102 ? 35.229 30.688 31.072 1.00 31.96 252 THR A N 1
ATOM 774 C CA . THR A 1 102 ? 36.577 30.768 31.608 1.00 33.46 252 THR A CA 1
ATOM 775 C C . THR A 1 102 ? 37.583 30.793 30.477 1.00 29.39 252 THR A C 1
ATOM 776 O O . THR A 1 102 ? 37.346 30.217 29.400 1.00 31.17 252 THR A O 1
ATOM 780 N N . LEU A 1 103 ? 38.663 31.543 30.674 1.00 27.78 253 LEU A N 1
ATOM 781 C CA . LEU A 1 103 ? 39.722 31.579 29.677 1.00 26.85 253 LEU A CA 1
ATOM 782 C C . LEU A 1 103 ? 40.446 30.262 29.525 1.00 26.77 253 LEU A C 1
ATOM 783 O O . LEU A 1 103 ? 40.832 29.666 30.529 1.00 35.12 253 LEU A O 1
ATOM 788 N N . THR A 1 104 ? 40.751 29.904 28.275 1.00 29.61 254 THR A N 1
ATOM 789 C CA . THR A 1 104 ? 41.455 28.675 27.939 1.00 28.20 254 THR A CA 1
ATOM 790 C C . THR A 1 104 ? 42.985 28.878 27.901 1.00 24.85 254 THR A C 1
ATOM 791 O O . THR A 1 104 ? 43.495 30.000 28.002 1.00 21.62 254 THR A O 1
ATOM 795 N N . GLU A 1 105 ? 43.727 27.783 27.818 1.00 26.62 255 GLU A N 1
ATOM 796 C CA . GLU A 1 105 ? 45.185 27.800 27.828 1.00 22.72 255 GLU A CA 1
ATOM 797 C C . GLU A 1 105 ? 45.757 28.731 26.768 1.00 22.34 255 GLU A C 1
ATOM 798 O O . GLU A 1 105 ? 45.249 28.820 25.662 1.00 26.42 255 GLU A O 1
ATOM 804 N N . GLY A 1 106 ? 46.782 29.487 27.131 1.00 18.91 256 GLY A N 1
ATOM 805 C CA . GLY A 1 106 ? 47.512 30.318 26.162 1.00 19.15 256 GLY A CA 1
ATOM 806 C C . GLY A 1 106 ? 47.517 31.782 26.549 1.00 15.42 256 GLY A C 1
ATOM 807 O O . GLY A 1 106 ? 46.969 32.183 27.577 1.00 14.52 256 GLY A O 1
ATOM 808 N N . LEU A 1 107 ? 48.064 32.585 25.641 1.00 13.50 257 LEU A N 1
ATOM 809 C CA . LEU A 1 107 ? 48.078 34.033 25.808 1.00 11.49 257 LEU A CA 1
ATOM 810 C C . LEU A 1 107 ? 46.770 34.678 25.365 1.00 10.66 257 LEU A C 1
ATOM 811 O O . LEU A 1 107 ? 46.264 34.377 24.265 1.00 11.64 257 LEU A O 1
ATOM 816 N N . TRP A 1 108 ? 46.303 35.624 26.171 1.00 11.09 258 TRP A N 1
ATOM 817 C CA . TRP A 1 108 ? 45.102 36.420 25.865 1.00 10.54 258 TRP A CA 1
ATOM 818 C C . TRP A 1 108 ? 45.452 37.865 25.970 1.00 9.59 258 TRP A C 1
ATOM 819 O O . TRP A 1 108 ? 46.165 38.274 26.911 1.00 11.41 258 TRP A O 1
ATOM 830 N N . LEU A 1 109 ? 44.910 38.673 25.051 1.00 9.34 259 LEU A N 1
ATOM 831 C CA . LEU A 1 109 ? 45.028 40.126 25.168 1.00 8.43 259 LEU A CA 1
ATOM 832 C C . LEU A 1 109 ? 43.684 40.660 25.590 1.00 8.53 259 LEU A C 1
ATOM 833 O O . LEU A 1 109 ? 42.618 40.104 25.215 1.00 10.23 259 LEU A O 1
ATOM 838 N N . MET A 1 110 ? 43.696 41.821 26.244 1.00 9.17 260 MET A N 1
ATOM 839 C CA . MET A 1 110 ? 42.447 42.396 26.733 1.00 8.53 260 MET A CA 1
ATOM 840 C C . MET A 1 110 ? 42.390 43.898 26.440 1.00 8.55 260 MET A C 1
ATOM 841 O O . MET A 1 110 ? 43.375 44.601 26.613 1.00 9.99 260 MET A O 1
ATOM 846 N N . TRP A 1 111 ? 41.213 44.378 26.017 1.00 9.04 261 TRP A N 1
ATOM 847 C CA . TRP A 1 111 ? 40.966 45.784 25.760 1.00 8.89 261 TRP A CA 1
ATOM 848 C C . TRP A 1 111 ? 39.647 46.169 26.385 1.00 9.36 261 TRP A C 1
ATOM 849 O O . TRP A 1 111 ? 38.750 45.333 26.568 1.00 10.13 261 TRP A O 1
ATOM 860 N N . ALA A 1 112 ? 39.443 47.471 26.598 1.00 9.88 262 ALA A N 1
ATOM 861 C CA . ALA A 1 112 ? 38.094 47.948 26.912 1.00 11.35 262 ALA A CA 1
ATOM 862 C C . ALA A 1 112 ? 37.155 47.645 25.729 1.00 11.28 262 ALA A C 1
ATOM 863 O O . ALA A 1 112 ? 37.582 47.728 24.569 1.00 12.13 262 ALA A O 1
ATOM 865 N N . ASN A 1 113 ? 35.900 47.334 26.012 1.00 11.77 263 ASN A N 1
ATOM 866 C CA . ASN A 1 113 ? 34.882 47.300 24.968 1.00 12.58 263 ASN A CA 1
ATOM 867 C C . ASN A 1 113 ? 34.433 48.759 24.761 1.00 12.92 263 ASN A C 1
ATOM 868 O O . ASN A 1 113 ? 33.773 49.347 25.607 1.00 15.45 263 ASN A O 1
ATOM 873 N N . GLU A 1 114 ? 34.874 49.330 23.639 1.00 11.70 264 GLU A N 1
ATOM 874 C CA . GLU A 1 114 ? 34.638 50.764 23.342 1.00 11.14 264 GLU A CA 1
ATOM 875 C C . GLU A 1 114 ? 33.207 50.970 22.832 1.00 12.68 264 GLU A C 1
ATOM 876 O O . GLU A 1 114 ? 32.785 52.108 22.712 1.00 14.03 264 GLU A O 1
ATOM 882 N N . GLY A 1 115 ? 32.483 49.898 22.496 1.00 13.18 265 GLY A N 1
ATOM 883 C CA . GLY A 1 115 ? 31.123 50.041 21.986 1.00 15.14 265 GLY A CA 1
ATOM 884 C C . GLY A 1 115 ? 30.677 48.844 21.183 1.00 15.64 265 GLY A C 1
ATOM 885 O O . GLY A 1 115 ? 31.482 48.167 20.584 1.00 17.03 265 GLY A O 1
ATOM 886 N N . GLU A 1 116 ? 29.368 48.603 21.172 1.00 17.04 266 GLU A N 1
ATOM 887 C CA . GLU A 1 116 ? 28.794 47.455 20.467 1.00 18.94 266 GLU A CA 1
ATOM 888 C C . GLU A 1 116 ? 28.662 47.620 18.947 1.00 18.82 266 GLU A C 1
ATOM 889 O O . GLU A 1 116 ? 28.387 46.655 18.212 1.00 30.15 266 GLU A O 1
ATOM 895 N N . ASN A 1 117 ? 29.100 48.753 18.439 1.00 16.68 267 ASN A N 1
ATOM 896 C CA . ASN A 1 117 ? 28.906 49.147 17.058 1.00 15.43 267 ASN A CA 1
ATOM 897 C C . ASN A 1 117 ? 30.239 49.008 16.353 1.00 14.58 267 ASN A C 1
ATOM 898 O O . ASN A 1 117 ? 31.316 48.885 16.979 1.00 16.48 267 ASN A O 1
ATOM 903 N N . THR A 1 118 ? 30.219 48.948 15.042 1.00 13.21 268 THR A N 1
ATOM 904 C CA . THR A 1 118 ? 31.373 49.329 14.234 1.00 11.20 268 THR A CA 1
ATOM 905 C C . THR A 1 118 ? 30.858 50.355 13.247 1.00 10.47 268 THR A C 1
ATOM 906 O O . THR A 1 118 ? 29.643 50.413 12.971 1.00 11.80 268 THR A O 1
ATOM 910 N N . VAL A 1 119 ? 31.761 51.119 12.672 1.00 9.69 269 VAL A N 1
ATOM 911 C CA . VAL A 1 119 ? 31.338 52.073 11.640 1.00 10.53 269 VAL A CA 1
ATOM 912 C C . VAL A 1 119 ? 30.775 51.365 10.407 1.00 9.38 269 VAL A C 1
ATOM 913 O O . VAL A 1 119 ? 29.843 51.876 9.754 1.00 10.11 269 VAL A O 1
ATOM 917 N N . GLU A 1 120 ? 31.291 50.189 10.081 1.00 7.76 270 GLU A N 1
ATOM 918 C CA . GLU A 1 120 ? 30.743 49.407 8.958 1.00 9.37 270 GLU A CA 1
ATOM 919 C C . GLU A 1 120 ? 29.263 49.116 9.260 1.00 9.37 270 GLU A C 1
ATOM 920 O O . GLU A 1 120 ? 28.385 49.318 8.377 1.00 10.40 270 GLU A O 1
ATOM 926 N N . ALA A 1 121 ? 28.962 48.596 10.442 1.00 10.31 271 ALA A N 1
ATOM 927 C CA . ALA A 1 121 ? 27.575 48.205 10.746 1.00 10.82 271 ALA A CA 1
ATOM 928 C C . ALA A 1 121 ? 26.717 49.447 10.763 1.00 9.71 271 ALA A C 1
ATOM 929 O O . ALA A 1 121 ? 25.586 49.450 10.231 1.00 11.84 271 ALA A O 1
ATOM 931 N N . LEU A 1 122 ? 27.181 50.525 11.406 1.00 10.04 272 LEU A N 1
ATOM 932 C CA . LEU A 1 122 ? 26.378 51.738 11.525 1.00 10.30 272 LEU A CA 1
ATOM 933 C C . LEU A 1 122 ? 26.116 52.332 10.146 1.00 9.20 272 LEU A C 1
ATOM 934 O O . LEU A 1 122 ? 24.986 52.727 9.859 1.00 11.06 272 LEU A O 1
ATOM 939 N N . MET A 1 123 ? 27.143 52.460 9.317 1.00 9.96 273 MET A N 1
ATOM 940 C CA . MET A 1 123 ? 26.941 53.168 8.040 1.00 10.00 273 MET A CA 1
ATOM 941 C C . MET A 1 123 ? 25.965 52.376 7.168 1.00 10.16 273 MET A C 1
ATOM 942 O O . MET A 1 123 ? 25.195 52.977 6.405 1.00 11.02 273 MET A O 1
ATOM 947 N N . ARG A 1 124 ? 25.963 51.047 7.283 1.00 9.27 274 ARG A N 1
ATOM 948 C CA . ARG A 1 124 ? 25.051 50.228 6.480 1.00 10.02 274 ARG A CA 1
ATOM 949 C C . ARG A 1 124 ? 23.638 50.299 7.066 1.00 10.94 274 ARG A C 1
ATOM 950 O O . ARG A 1 124 ? 22.686 50.161 6.289 1.00 16.06 274 ARG A O 1
ATOM 958 N N . ARG A 1 125 ? 23.439 50.585 8.354 1.00 10.90 275 ARG A N 1
ATOM 959 C CA . ARG A 1 125 ? 22.119 50.891 8.881 1.00 11.77 275 ARG A CA 1
ATOM 960 C C . ARG A 1 125 ? 21.608 52.237 8.391 1.00 11.98 275 ARG A C 1
ATOM 961 O O . ARG A 1 125 ? 20.411 52.398 8.169 1.00 16.12 275 ARG A O 1
ATOM 969 N N . GLY A 1 126 ? 22.505 53.191 8.252 1.00 11.78 276 GLY A N 1
ATOM 970 C CA . GLY A 1 126 ? 22.179 54.491 7.687 1.00 13.07 276 GLY A CA 1
ATOM 971 C C . GLY A 1 126 ? 23.010 55.609 8.263 1.00 11.90 276 GLY A C 1
ATOM 972 O O . GLY A 1 126 ? 23.599 55.496 9.344 1.00 12.52 276 GLY A O 1
ATOM 973 N N . THR A 1 127 ? 23.021 56.732 7.563 1.00 11.41 277 THR A N 1
ATOM 974 C CA . THR A 1 127 ? 23.681 57.936 8.074 1.00 11.92 277 THR A CA 1
ATOM 975 C C . THR A 1 127 ? 23.113 58.376 9.396 1.00 12.94 277 THR A C 1
ATOM 976 O O . THR A 1 127 ? 23.872 58.840 10.243 1.00 13.04 277 THR A O 1
ATOM 980 N N . ALA A 1 128 ? 21.803 58.225 9.595 1.00 13.24 278 ALA A N 1
ATOM 981 C CA . ALA A 1 128 ? 21.217 58.679 10.842 1.00 13.49 278 ALA A CA 1
ATOM 982 C C . ALA A 1 128 ? 21.721 57.914 12.091 1.00 13.99 278 ALA A C 1
ATOM 983 O O . ALA A 1 128 ? 22.220 58.521 13.037 1.00 14.65 278 ALA A O 1
ATOM 985 N N . PRO A 1 129 ? 21.658 56.564 12.111 1.00 14.00 279 PRO A N 1
ATOM 986 C CA . PRO A 1 129 ? 22.167 55.910 13.343 1.00 13.61 279 PRO A CA 1
ATOM 987 C C . PRO A 1 129 ? 23.698 56.100 13.471 1.00 11.54 279 PRO A C 1
ATOM 988 O O . PRO A 1 129 ? 24.246 56.114 14.582 1.00 13.75 279 PRO A O 1
ATOM 992 N N . LEU A 1 130 ? 24.414 56.237 12.361 1.00 11.42 280 LEU A N 1
ATOM 993 C CA . LEU A 1 130 ? 25.852 56.506 12.373 1.00 10.70 280 LEU A CA 1
ATOM 994 C C . LEU A 1 130 ? 26.079 57.846 13.068 1.00 11.84 280 LEU A C 1
ATOM 995 O O . LEU A 1 130 ? 26.915 57.963 13.986 1.00 11.65 280 LEU A O 1
ATOM 1000 N N . ALA A 1 131 ? 25.376 58.897 12.636 1.00 11.80 281 ALA A N 1
ATOM 1001 C CA . ALA A 1 131 ? 25.563 60.239 13.200 1.00 12.52 281 ALA A CA 1
ATOM 1002 C C . ALA A 1 131 ? 25.185 60.237 14.674 1.00 13.11 281 ALA A C 1
ATOM 1003 O O . ALA A 1 131 ? 25.878 60.855 15.507 1.00 14.16 281 ALA A O 1
ATOM 1005 N N . THR A 1 132 ? 24.120 59.534 15.046 1.00 13.33 282 THR A N 1
ATOM 1006 C CA . THR A 1 132 ? 23.757 59.465 16.450 1.00 14.18 282 THR A CA 1
ATOM 1007 C C . THR A 1 132 ? 24.873 58.823 17.271 1.00 14.07 282 THR A C 1
ATOM 1008 O O . THR A 1 132 ? 25.207 59.348 18.362 1.00 14.15 282 THR A O 1
ATOM 1012 N N . ALA A 1 133 ? 25.443 57.708 16.819 1.00 12.44 283 ALA A N 1
ATOM 1013 C CA . ALA A 1 133 ? 26.513 57.017 17.577 1.00 12.20 283 ALA A CA 1
ATOM 1014 C C . ALA A 1 133 ? 27.765 57.902 17.664 1.00 12.22 283 ALA A C 1
ATOM 1015 O O . ALA A 1 133 ? 28.480 57.884 18.682 1.00 13.63 283 ALA A O 1
ATOM 1017 N N . MET A 1 134 ? 28.024 58.707 16.624 1.00 11.70 284 MET A N 1
ATOM 1018 C CA . MET A 1 134 ? 29.164 59.609 16.583 1.00 11.95 284 MET A CA 1
ATOM 1019 C C . MET A 1 134 ? 28.905 60.902 17.349 1.00 12.26 284 MET A C 1
ATOM 1020 O O . MET A 1 134 ? 29.816 61.715 17.429 1.00 13.16 284 MET A O 1
ATOM 1025 N N . ALA A 1 135 ? 27.697 61.124 17.872 1.00 13.92 285 ALA A N 1
ATOM 1026 C CA . ALA A 1 135 ? 27.315 62.424 18.464 1.00 14.15 285 ALA A CA 1
ATOM 1027 C C . ALA A 1 135 ? 27.628 63.533 17.462 1.00 14.63 285 ALA A C 1
ATOM 1028 O O . ALA A 1 135 ? 28.157 64.603 17.807 1.00 16.83 285 ALA A O 1
ATOM 1030 N N . CYS A 1 136 ? 27.286 63.274 16.200 1.00 14.42 286 CYS A N 1
ATOM 1031 C CA . CYS A 1 136 ? 27.599 64.208 15.124 1.00 14.42 286 CYS A CA 1
ATOM 1032 C C . CYS A 1 136 ? 26.359 65.075 14.854 1.00 17.18 286 CYS A C 1
ATOM 1033 O O . CYS A 1 136 ? 25.335 64.558 14.393 1.00 17.37 286 CYS A O 1
ATOM 1036 N N . ALA A 1 137 ? 26.447 66.369 15.155 1.00 18.19 287 ALA A N 1
ATOM 1037 C CA . ALA A 1 137 ? 25.305 67.273 15.042 1.00 20.32 287 ALA A CA 1
ATOM 1038 C C . ALA A 1 137 ? 24.780 67.433 13.626 1.00 19.96 287 ALA A C 1
ATOM 1039 O O . ALA A 1 137 ? 23.565 67.519 13.427 1.00 22.62 287 ALA A O 1
ATOM 1041 N N . ASP A 1 138 ? 25.676 67.439 12.648 1.00 17.66 288 ASP A N 1
ATOM 1042 C CA . ASP A 1 138 ? 25.303 67.580 11.238 1.00 16.15 288 ASP A CA 1
ATOM 1043 C C . ASP A 1 138 ? 25.085 66.156 10.679 1.00 18.09 288 ASP A C 1
ATOM 1044 O O . ASP A 1 138 ? 26.035 65.491 10.335 1.00 15.92 288 ASP A O 1
ATOM 1049 N N . ALA A 1 139 ? 23.847 65.663 10.750 1.00 16.37 289 ALA A N 1
ATOM 1050 C CA . ALA A 1 139 ? 23.501 64.278 10.481 1.00 15.67 289 ALA A CA 1
ATOM 1051 C C . ALA A 1 139 ? 23.225 64.031 8.990 1.00 18.00 289 ALA A C 1
ATOM 1052 O O . ALA A 1 139 ? 22.131 63.610 8.571 1.00 19.10 289 ALA A O 1
ATOM 1054 N N . THR A 1 140 ? 24.216 64.402 8.192 1.00 15.69 290 THR A N 1
ATOM 1055 C CA . THR A 1 140 ? 24.232 64.264 6.746 1.00 15.28 290 THR A CA 1
ATOM 1056 C C . THR A 1 140 ? 25.468 63.463 6.335 1.00 12.51 290 THR A C 1
ATOM 1057 O O . THR A 1 140 ? 26.429 63.327 7.127 1.00 12.23 290 THR A O 1
ATOM 1061 N N . GLU A 1 141 ? 25.563 63.074 5.067 1.00 12.05 291 GLU A N 1
ATOM 1062 C CA . GLU A 1 141 ? 26.777 62.406 4.613 1.00 12.66 291 GLU A CA 1
ATOM 1063 C C . GLU A 1 141 ? 27.972 63.349 4.805 1.00 10.85 291 GLU A C 1
ATOM 1064 O O . GLU A 1 141 ? 29.025 62.929 5.294 1.00 10.69 291 GLU A O 1
ATOM 1070 N N . LEU A 1 142 ? 27.842 64.622 4.452 1.00 10.55 292 LEU A N 1
ATOM 1071 C CA . LEU A 1 142 ? 28.964 65.570 4.555 1.00 11.36 292 LEU A CA 1
ATOM 1072 C C . LEU A 1 142 ? 29.303 65.713 6.049 1.00 10.82 292 LEU A C 1
ATOM 1073 O O . LEU A 1 142 ? 30.498 65.649 6.411 1.00 10.61 292 LEU A O 1
ATOM 1078 N N . GLY A 1 143 ? 28.333 65.851 6.945 1.00 12.08 293 GLY A N 1
ATOM 1079 C CA . GLY A 1 143 ? 28.597 66.039 8.356 1.00 12.14 293 GLY A CA 1
ATOM 1080 C C . GLY A 1 143 ? 29.351 64.857 8.959 1.00 11.43 293 GLY A C 1
ATOM 1081 O O . GLY A 1 143 ? 30.366 65.044 9.669 1.00 12.12 293 GLY A O 1
ATOM 1082 N N . VAL A 1 144 ? 28.905 63.635 8.705 1.00 10.73 294 VAL A N 1
ATOM 1083 C CA . VAL A 1 144 ? 29.553 62.461 9.320 1.00 11.62 294 VAL A CA 1
ATOM 1084 C C . VAL A 1 144 ? 30.923 62.293 8.700 1.00 9.65 294 VAL A C 1
ATOM 1085 O O . VAL A 1 144 ? 31.860 61.861 9.407 1.00 10.64 294 VAL A O 1
ATOM 1089 N N . THR A 1 145 ? 31.077 62.581 7.404 1.00 9.62 295 THR A N 1
ATOM 1090 C CA . THR A 1 145 ? 32.367 62.388 6.771 1.00 9.61 295 THR A CA 1
ATOM 1091 C C . THR A 1 145 ? 33.391 63.355 7.378 1.00 8.91 295 THR A C 1
ATOM 1092 O O . THR A 1 145 ? 34.541 62.987 7.650 1.00 9.94 295 THR A O 1
ATOM 1096 N N . LYS A 1 146 ? 32.993 64.608 7.570 1.00 10.44 296 LYS A N 1
ATOM 1097 C CA . LYS A 1 146 ? 33.923 65.598 8.126 1.00 10.90 296 LYS A CA 1
ATOM 1098 C C . LYS A 1 146 ? 34.342 65.150 9.528 1.00 9.72 296 LYS A C 1
ATOM 1099 O O . LYS A 1 146 ? 35.538 65.174 9.847 1.00 11.15 296 LYS A O 1
ATOM 1105 N N . LYS A 1 147 ? 33.386 64.783 10.373 1.00 9.57 297 LYS A N 1
ATOM 1106 C CA . LYS A 1 147 ? 33.726 64.477 11.776 1.00 9.50 297 LYS A CA 1
ATOM 1107 C C . LYS A 1 147 ? 34.554 63.200 11.830 1.00 10.13 297 LYS A C 1
ATOM 1108 O O . LYS A 1 147 ? 35.611 63.132 12.477 1.00 9.81 297 LYS A O 1
ATOM 1114 N N . ALA A 1 148 ? 34.135 62.126 11.145 1.00 9.27 298 ALA A N 1
ATOM 1115 C CA . ALA A 1 148 ? 34.837 60.846 11.186 1.00 8.19 298 ALA A CA 1
ATOM 1116 C C . ALA A 1 148 ? 36.212 61.011 10.582 1.00 7.85 298 ALA A C 1
ATOM 1117 O O . ALA A 1 148 ? 37.184 60.436 11.118 1.00 9.29 298 ALA A O 1
ATOM 1119 N N . MET A 1 149 ? 36.364 61.668 9.427 1.00 8.08 299 MET A N 1
ATOM 1120 C CA . MET A 1 149 ? 37.660 61.763 8.800 1.00 8.22 299 MET A CA 1
ATOM 1121 C C . MET A 1 149 ? 38.643 62.634 9.588 1.00 8.42 299 MET A C 1
ATOM 1122 O O . MET A 1 149 ? 39.846 62.346 9.661 1.00 9.27 299 MET A O 1
ATOM 1127 N N . ARG A 1 150 ? 38.146 63.665 10.263 1.00 9.15 300 ARG A N 1
ATOM 1128 C CA . ARG A 1 150 ? 39.051 64.458 11.127 1.00 9.51 300 ARG A CA 1
ATOM 1129 C C . ARG A 1 150 ? 39.598 63.604 12.271 1.00 9.49 300 ARG A C 1
ATOM 1130 O O . ARG A 1 150 ? 40.791 63.631 12.567 1.00 9.66 300 ARG A O 1
ATOM 1138 N N . GLU A 1 151 ? 38.735 62.755 12.811 1.00 8.12 301 GLU A N 1
ATOM 1139 C CA . GLU A 1 151 ? 39.161 61.883 13.907 1.00 9.24 301 GLU A CA 1
ATOM 1140 C C . GLU A 1 151 ? 40.064 60.763 13.408 1.00 9.10 301 GLU A C 1
ATOM 1141 O O . GLU A 1 151 ? 41.118 60.485 14.015 1.00 9.09 301 GLU A O 1
ATOM 1147 N N . LEU A 1 152 ? 39.735 60.147 12.277 1.00 7.73 302 LEU A N 1
ATOM 1148 C CA . LEU A 1 152 ? 40.557 59.073 11.755 1.00 8.24 302 LEU A CA 1
ATOM 1149 C C . LEU A 1 152 ? 41.907 59.573 11.322 1.00 7.68 302 LEU A C 1
ATOM 1150 O O . LEU A 1 152 ? 42.946 58.956 11.660 1.00 8.67 302 LEU A O 1
ATOM 1155 N N . LEU A 1 153 ? 41.959 60.676 10.544 1.00 7.74 303 LEU A N 1
ATOM 1156 C CA . LEU A 1 153 ? 43.240 61.150 10.032 1.00 9.06 303 LEU A CA 1
ATOM 1157 C C . LEU A 1 153 ? 44.083 61.667 11.228 1.00 8.19 303 LEU A C 1
ATOM 1158 O O . LEU A 1 153 ? 45.301 61.490 11.229 1.00 9.49 303 LEU A O 1
ATOM 1163 N N . GLY A 1 154 ? 43.444 62.254 12.248 1.00 7.96 304 GLY A N 1
ATOM 1164 C CA . GLY A 1 154 ? 44.230 62.719 13.402 1.00 9.29 304 GLY A CA 1
ATOM 1165 C C . GLY A 1 154 ? 44.824 61.533 14.135 1.00 8.50 304 GLY A C 1
ATOM 1166 O O . GLY A 1 154 ? 46.004 61.584 14.532 1.00 8.98 304 GLY A O 1
ATOM 1167 N N . SER A 1 155 ? 44.072 60.443 14.277 1.00 8.92 305 SER A N 1
ATOM 1168 C CA . SER A 1 155 ? 44.624 59.251 14.979 1.00 7.66 305 SER A CA 1
ATOM 1169 C C . SER A 1 155 ? 45.704 58.602 14.135 1.00 7.03 305 SER A C 1
ATOM 1170 O O . SER A 1 155 ? 46.729 58.201 14.681 1.00 8.52 305 SER A O 1
ATOM 1173 N N . LEU A 1 156 ? 45.492 58.510 12.809 1.00 7.12 306 LEU A N 1
ATOM 1174 C CA . LEU A 1 156 ? 46.513 57.907 11.967 1.00 8.08 306 LEU A CA 1
ATOM 1175 C C . LEU A 1 156 ? 47.790 58.736 11.996 1.00 8.26 306 LEU A C 1
ATOM 1176 O O . LEU A 1 156 ? 48.898 58.201 12.029 1.00 8.75 306 LEU A O 1
ATOM 1181 N N . ALA A 1 157 ? 47.654 60.058 12.007 1.00 8.70 307 ALA A N 1
ATOM 1182 C CA . ALA A 1 157 ? 48.847 60.934 12.095 1.00 9.55 307 ALA A CA 1
ATOM 1183 C C . ALA A 1 157 ? 49.621 60.628 13.389 1.00 8.51 307 ALA A C 1
ATOM 1184 O O . ALA A 1 157 ? 50.858 60.577 13.346 1.00 9.70 307 ALA A O 1
ATOM 1186 N N . ARG A 1 158 ? 48.890 60.483 14.500 1.00 8.43 308 ARG A N 1
ATOM 1187 C CA . ARG A 1 158 ? 49.573 60.192 15.755 1.00 8.90 308 ARG A CA 1
ATOM 1188 C C . ARG A 1 158 ? 50.207 58.802 15.761 1.00 9.14 308 ARG A C 1
ATOM 1189 O O . ARG A 1 158 ? 51.324 58.612 16.296 1.00 11.01 308 ARG A O 1
ATOM 1197 N N . LEU A 1 159 ? 49.562 57.796 15.152 1.00 8.09 309 LEU A N 1
ATOM 1198 C CA . LEU A 1 159 ? 50.204 56.480 15.015 1.00 7.97 309 LEU A CA 1
ATOM 1199 C C . LEU A 1 159 ? 51.439 56.568 14.165 1.00 8.00 309 LEU A C 1
ATOM 1200 O O . LEU A 1 159 ? 52.530 56.097 14.560 1.00 9.28 309 LEU A O 1
ATOM 1205 N N . HIS A 1 160 ? 51.370 57.252 13.026 1.00 8.14 310 HIS A N 1
ATOM 1206 C CA . HIS A 1 160 ? 52.510 57.345 12.155 1.00 8.43 310 HIS A CA 1
ATOM 1207 C C . HIS A 1 160 ? 53.666 58.091 12.791 1.00 8.77 310 HIS A C 1
ATOM 1208 O O . HIS A 1 160 ? 54.800 57.652 12.667 1.00 10.90 310 HIS A O 1
ATOM 1215 N N . GLU A 1 161 ? 53.361 59.099 13.601 1.00 9.40 311 GLU A N 1
ATOM 1216 C CA . GLU A 1 161 ? 54.422 59.860 14.278 1.00 10.82 311 GLU A CA 1
ATOM 1217 C C . GLU A 1 161 ? 55.218 58.989 15.249 1.00 11.85 311 GLU A C 1
ATOM 1218 O O . GLU A 1 161 ? 56.398 59.255 15.500 1.00 14.30 311 GLU A O 1
ATOM 1224 N N . CYS A 1 162 ? 54.595 57.959 15.819 1.00 9.75 312 CYS A N 1
ATOM 1225 C CA . CYS A 1 162 ? 55.313 57.076 16.746 1.00 11.15 312 CYS A CA 1
ATOM 1226 C C . CYS A 1 162 ? 55.751 55.798 16.040 1.00 10.28 312 CYS A C 1
ATOM 1227 O O . CYS A 1 162 ? 56.200 54.840 16.687 1.00 12.69 312 CYS A O 1
ATOM 1230 N N . GLY A 1 163 ? 55.699 55.794 14.707 1.00 10.51 313 GLY A N 1
ATOM 1231 C CA . GLY A 1 163 ? 56.253 54.710 13.885 1.00 12.11 313 GLY A CA 1
ATOM 1232 C C . GLY A 1 163 ? 55.302 53.557 13.555 1.00 10.15 313 GLY A C 1
ATOM 1233 O O . GLY A 1 163 ? 55.723 52.578 12.958 1.00 11.77 313 GLY A O 1
ATOM 1234 N N . VAL A 1 164 ? 54.029 53.666 13.915 1.00 9.38 314 VAL A N 1
ATOM 1235 C CA . VAL A 1 164 ? 53.100 52.538 13.702 1.00 8.78 314 VAL A CA 1
ATOM 1236 C C . VAL A 1 164 ? 52.254 52.793 12.441 1.00 7.49 314 VAL A C 1
ATOM 1237 O O . VAL A 1 164 ? 51.648 53.860 12.269 1.00 9.59 314 VAL A O 1
ATOM 1241 N N . VAL A 1 165 ? 52.239 51.793 11.567 1.00 8.36 315 VAL A N 1
ATOM 1242 C CA . VAL A 1 165 ? 51.298 51.766 10.436 1.00 8.22 315 VAL A CA 1
ATOM 1243 C C . VAL A 1 165 ? 50.273 50.696 10.743 1.00 7.62 315 VAL A C 1
ATOM 1244 O O . VAL A 1 165 ? 50.631 49.554 11.039 1.00 8.93 315 VAL A O 1
ATOM 1248 N N . HIS A 1 166 ? 49.012 51.079 10.685 1.00 7.32 316 HIS A N 1
ATOM 1249 C CA . HIS A 1 166 ? 47.957 50.183 11.130 1.00 8.30 316 HIS A CA 1
ATOM 1250 C C . HIS A 1 166 ? 47.756 48.994 10.193 1.00 7.80 316 HIS A C 1
ATOM 1251 O O . HIS A 1 166 ? 47.640 47.862 10.666 1.00 8.12 316 HIS A O 1
ATOM 1258 N N . ARG A 1 167 ? 47.709 49.273 8.883 1.00 7.65 317 ARG A N 1
ATOM 1259 C CA A ARG A 1 167 ? 47.633 48.260 7.821 0.50 8.17 317 ARG A CA 1
ATOM 1260 C CA B ARG A 1 167 ? 47.649 48.247 7.833 0.50 8.19 317 ARG A CA 1
ATOM 1261 C C . ARG A 1 167 ? 46.269 47.587 7.717 1.00 8.30 317 ARG A C 1
ATOM 1262 O O . ARG A 1 167 ? 46.120 46.755 6.832 1.00 9.89 317 ARG A O 1
ATOM 1277 N N . ASP A 1 168 ? 45.277 47.938 8.533 1.00 7.89 318 ASP A N 1
ATOM 1278 C CA . ASP A 1 168 ? 43.939 47.399 8.342 1.00 7.87 318 ASP A CA 1
ATOM 1279 C C . ASP A 1 168 ? 42.878 48.451 8.665 1.00 7.14 318 ASP A C 1
ATOM 1280 O O . ASP A 1 168 ? 41.895 48.192 9.362 1.00 8.52 318 ASP A O 1
ATOM 1285 N N . VAL A 1 169 ? 43.097 49.667 8.160 1.00 7.90 319 VAL A N 1
ATOM 1286 C CA . VAL A 1 169 ? 42.098 50.711 8.359 1.00 8.26 319 VAL A CA 1
ATOM 1287 C C . VAL A 1 169 ? 40.879 50.413 7.471 1.00 8.08 319 VAL A C 1
ATOM 1288 O O . VAL A 1 169 ? 41.016 50.210 6.258 1.00 8.29 319 VAL A O 1
ATOM 1292 N N . LYS A 1 170 ? 39.688 50.490 8.047 1.00 6.97 320 LYS A N 1
ATOM 1293 C CA . LYS A 1 170 ? 38.433 50.297 7.310 1.00 7.46 320 LYS A CA 1
ATOM 1294 C C . LYS A 1 170 ? 37.302 50.523 8.290 1.00 8.02 320 LYS A C 1
ATOM 1295 O O . LYS A 1 170 ? 37.487 50.493 9.502 1.00 7.62 320 LYS A O 1
ATOM 1301 N N . PRO A 1 171 ? 36.046 50.723 7.788 1.00 8.03 321 PRO A N 1
ATOM 1302 C CA . PRO A 1 171 ? 34.912 50.975 8.677 1.00 8.31 321 PRO A CA 1
ATOM 1303 C C . PRO A 1 171 ? 34.725 49.886 9.732 1.00 7.27 321 PRO A C 1
ATOM 1304 O O . PRO A 1 171 ? 34.351 50.159 10.871 1.00 8.39 321 PRO A O 1
ATOM 1308 N N . ALA A 1 172 ? 34.975 48.624 9.366 1.00 7.98 322 ALA A N 1
ATOM 1309 C CA . ALA A 1 172 ? 34.780 47.537 10.338 1.00 8.39 322 ALA A CA 1
ATOM 1310 C C . ALA A 1 172 ? 35.763 47.593 11.513 1.00 9.04 322 ALA A C 1
ATOM 1311 O O . ALA A 1 172 ? 35.490 47.000 12.548 1.00 9.56 322 ALA A O 1
ATOM 1313 N N . ASN A 1 173 ? 36.872 48.327 11.364 1.00 8.31 323 ASN A N 1
ATOM 1314 C CA . ASN A 1 173 ? 37.900 48.457 12.406 1.00 7.61 323 ASN A CA 1
ATOM 1315 C C . ASN A 1 173 ? 37.810 49.836 13.053 1.00 7.07 323 ASN A C 1
ATOM 1316 O O . ASN A 1 173 ? 38.786 50.259 13.704 1.00 8.37 323 ASN A O 1
ATOM 1321 N N . LEU A 1 174 ? 36.647 50.490 13.022 1.00 7.05 324 LEU A N 1
ATOM 1322 C CA . LEU A 1 174 ? 36.409 51.723 13.742 1.00 7.21 324 LEU A CA 1
ATOM 1323 C C . LEU A 1 174 ? 35.187 51.550 14.615 1.00 7.82 324 LEU A C 1
ATOM 1324 O O . LEU A 1 174 ? 34.175 50.952 14.197 1.00 9.36 324 LEU A O 1
ATOM 1329 N N . ILE A 1 175 ? 35.224 52.047 15.845 1.00 8.16 325 ILE A N 1
ATOM 1330 C CA . ILE A 1 175 ? 34.104 52.062 16.763 1.00 8.25 325 ILE A CA 1
ATOM 1331 C C . ILE A 1 175 ? 33.808 53.500 17.135 1.00 8.98 325 ILE A C 1
ATOM 1332 O O . ILE A 1 175 ? 34.753 54.255 17.456 1.00 9.61 325 ILE A O 1
ATOM 1337 N N . ALA A 1 176 ? 32.533 53.888 17.140 1.00 10.15 326 ALA A N 1
ATOM 1338 C CA . ALA A 1 176 ? 32.158 55.176 17.711 1.00 11.14 326 ALA A CA 1
ATOM 1339 C C . ALA A 1 176 ? 32.013 55.016 19.214 1.00 11.17 326 ALA A C 1
ATOM 1340 O O . ALA A 1 176 ? 31.122 54.318 19.685 1.00 13.07 326 ALA A O 1
ATOM 1342 N N . ALA A 1 177 ? 32.954 55.572 19.972 1.00 10.93 327 ALA A N 1
ATOM 1343 C CA . ALA A 1 177 ? 33.061 55.315 21.396 1.00 11.54 327 ALA A CA 1
ATOM 1344 C C . ALA A 1 177 ? 32.100 56.214 22.178 1.00 13.43 327 ALA A C 1
ATOM 1345 O O . ALA A 1 177 ? 32.390 57.361 22.504 1.00 14.43 327 ALA A O 1
ATOM 1347 N N . GLU A 1 178 ? 30.897 55.726 22.454 1.00 18.36 328 GLU A N 1
ATOM 1348 C CA A GLU A 1 178 ? 29.876 56.532 23.149 0.50 19.28 328 GLU A CA 1
ATOM 1349 C CA B GLU A 1 178 ? 29.890 56.542 23.134 0.50 19.28 328 GLU A CA 1
ATOM 1350 C C . GLU A 1 178 ? 30.369 57.133 24.459 1.00 19.59 328 GLU A C 1
ATOM 1351 O O . GLU A 1 178 ? 30.001 58.268 24.764 1.00 19.86 328 GLU A O 1
ATOM 1362 N N . LYS A 1 179 ? 31.214 56.416 25.202 1.00 18.07 329 LYS A N 1
ATOM 1363 C CA . LYS A 1 179 ? 31.665 56.953 26.511 1.00 18.15 329 LYS A CA 1
ATOM 1364 C C . LYS A 1 179 ? 32.647 58.092 26.337 1.00 17.45 329 LYS A C 1
ATOM 1365 O O . LYS A 1 179 ? 32.964 58.796 27.300 1.00 20.77 329 LYS A O 1
ATOM 1371 N N . ASP A 1 180 ? 33.252 58.213 25.169 1.00 16.08 330 ASP A N 1
ATOM 1372 C CA . ASP A 1 180 ? 34.147 59.339 24.902 1.00 15.05 330 ASP A CA 1
ATOM 1373 C C . ASP A 1 180 ? 33.592 60.251 23.812 1.00 13.99 330 ASP A C 1
ATOM 1374 O O . ASP A 1 180 ? 34.269 60.524 22.809 1.00 14.64 330 ASP A O 1
ATOM 1379 N N . GLY A 1 181 ? 32.327 60.627 23.971 1.00 16.14 331 GLY A N 1
ATOM 1380 C CA . GLY A 1 181 ? 31.727 61.615 23.097 1.00 16.87 331 GLY A CA 1
ATOM 1381 C C . GLY A 1 181 ? 31.406 61.081 21.719 1.00 14.66 331 GLY A C 1
ATOM 1382 O O . GLY A 1 181 ? 31.189 61.885 20.834 1.00 19.23 331 GLY A O 1
ATOM 1383 N N . GLY A 1 182 ? 31.448 59.758 21.492 1.00 13.81 332 GLY A N 1
ATOM 1384 C CA . GLY A 1 182 ? 31.200 59.220 20.153 1.00 13.12 332 GLY A CA 1
ATOM 1385 C C . GLY A 1 182 ? 32.418 59.180 19.261 1.00 10.72 332 GLY A C 1
ATOM 1386 O O . GLY A 1 182 ? 32.288 58.820 18.105 1.00 11.64 332 GLY A O 1
ATOM 1387 N N . VAL A 1 183 ? 33.581 59.682 19.738 1.00 11.30 333 VAL A N 1
ATOM 1388 C CA . VAL A 1 183 ? 34.775 59.768 18.906 1.00 11.17 333 VAL A CA 1
ATOM 1389 C C . VAL A 1 183 ? 35.142 58.396 18.329 1.00 10.07 333 VAL A C 1
ATOM 1390 O O . VAL A 1 183 ? 35.004 57.358 18.986 1.00 10.47 333 VAL A O 1
ATOM 1394 N N . LEU A 1 184 ? 35.654 58.370 17.118 1.00 9.09 334 LEU A N 1
ATOM 1395 C CA . LEU A 1 184 ? 36.068 57.109 16.509 1.00 8.47 334 LEU A CA 1
ATOM 1396 C C . LEU A 1 184 ? 37.373 56.610 17.106 1.00 9.66 334 LEU A C 1
ATOM 1397 O O . LEU A 1 184 ? 38.351 57.361 17.203 1.00 10.68 334 LEU A O 1
ATOM 1402 N N . LYS A 1 185 ? 37.390 55.314 17.412 1.00 9.59 335 LYS A N 1
ATOM 1403 C CA . LYS A 1 185 ? 38.632 54.627 17.815 1.00 9.30 335 LYS A CA 1
ATOM 1404 C C . LYS A 1 185 ? 38.906 53.445 16.865 1.00 7.96 335 LYS A C 1
ATOM 1405 O O . LYS A 1 185 ? 37.954 52.723 16.495 1.00 9.35 335 LYS A O 1
ATOM 1411 N N . LEU A 1 186 ? 40.164 53.227 16.517 1.00 8.16 336 LEU A N 1
ATOM 1412 C CA . LEU A 1 186 ? 40.590 52.088 15.762 1.00 8.30 336 LEU A CA 1
ATOM 1413 C C . LEU A 1 186 ? 40.638 50.850 16.646 1.00 8.98 336 LEU A C 1
ATOM 1414 O O . LEU A 1 186 ? 40.973 50.937 17.838 1.00 10.37 336 LEU A O 1
ATOM 1419 N N . ILE A 1 187 ? 40.344 49.700 16.081 1.00 9.11 337 ILE A N 1
ATOM 1420 C CA . ILE A 1 187 ? 40.722 48.417 16.692 1.00 8.54 337 ILE A CA 1
ATOM 1421 C C . ILE A 1 187 ? 41.656 47.711 15.733 1.00 8.51 337 ILE A C 1
ATOM 1422 O O . ILE A 1 187 ? 41.837 48.048 14.529 1.00 9.32 337 ILE A O 1
ATOM 1427 N N . ASP A 1 188 ? 42.190 46.594 16.253 1.00 9.21 338 ASP A N 1
ATOM 1428 C CA . ASP A 1 188 ? 42.851 45.581 15.433 1.00 9.26 338 ASP A CA 1
ATOM 1429 C C . ASP A 1 188 ? 44.209 45.989 14.854 1.00 9.54 338 ASP A C 1
ATOM 1430 O O . ASP A 1 188 ? 44.382 46.272 13.650 1.00 10.85 338 ASP A O 1
ATOM 1435 N N . LEU A 1 189 ? 45.188 45.932 15.752 1.00 9.65 339 LEU A N 1
ATOM 1436 C CA . LEU A 1 189 ? 46.584 46.105 15.391 1.00 8.99 339 LEU A CA 1
ATOM 1437 C C . LEU A 1 189 ? 47.250 44.756 15.029 1.00 10.07 339 LEU A C 1
ATOM 1438 O O . LEU A 1 189 ? 48.483 44.648 15.026 1.00 9.81 339 LEU A O 1
ATOM 1443 N N . GLY A 1 190 ? 46.443 43.770 14.618 1.00 9.89 340 GLY A N 1
ATOM 1444 C CA . GLY A 1 190 ? 46.963 42.433 14.340 1.00 10.87 340 GLY A CA 1
ATOM 1445 C C . GLY A 1 190 ? 47.917 42.353 13.174 1.00 11.21 340 GLY A C 1
ATOM 1446 O O . GLY A 1 190 ? 48.758 41.439 13.077 1.00 14.15 340 GLY A O 1
ATOM 1447 N N . ALA A 1 191 ? 47.800 43.293 12.233 1.00 10.24 341 ALA A N 1
ATOM 1448 C CA . ALA A 1 191 ? 48.736 43.350 11.109 1.00 11.20 341 ALA A CA 1
ATOM 1449 C C . ALA A 1 191 ? 49.577 44.631 11.128 1.00 9.25 341 ALA A C 1
ATOM 1450 O O . ALA A 1 191 ? 50.293 44.900 10.176 1.00 10.63 341 ALA A O 1
ATOM 1452 N N . ALA A 1 192 ? 49.504 45.377 12.234 1.00 8.41 342 ALA A N 1
ATOM 1453 C CA . ALA A 1 192 ? 50.237 46.656 12.310 1.00 8.89 342 ALA A CA 1
ATOM 1454 C C . ALA A 1 192 ? 51.720 46.411 12.329 1.00 9.61 342 ALA A C 1
ATOM 1455 O O . ALA A 1 192 ? 52.198 45.376 12.851 1.00 11.35 342 ALA A O 1
ATOM 1457 N N . ALA A 1 193 ? 52.455 47.405 11.852 1.00 8.84 343 ALA A N 1
ATOM 1458 C CA . ALA A 1 193 ? 53.926 47.353 11.858 1.00 9.31 343 ALA A CA 1
ATOM 1459 C C . ALA A 1 193 ? 54.456 48.493 12.749 1.00 10.35 343 ALA A C 1
ATOM 1460 O O . ALA A 1 193 ? 53.920 49.615 12.712 1.00 10.60 343 ALA A O 1
ATOM 1462 N N . LEU A 1 194 ? 55.527 48.211 13.498 1.00 9.48 344 LEU A N 1
ATOM 1463 C CA . LEU A 1 194 ? 56.332 49.267 14.092 1.00 10.38 344 LEU A CA 1
ATOM 1464 C C . LEU A 1 194 ? 57.537 49.466 13.176 1.00 9.93 344 LEU A C 1
ATOM 1465 O O . LEU A 1 194 ? 58.328 48.536 12.980 1.00 11.46 344 LEU A O 1
ATOM 1470 N N . CYS A 1 195 ? 57.649 50.670 12.605 1.00 11.05 345 CYS A N 1
ATOM 1471 C CA . CYS A 1 195 ? 58.540 50.901 11.480 1.00 12.36 345 CYS A CA 1
ATOM 1472 C C . CYS A 1 195 ? 59.801 51.660 11.920 1.00 14.43 345 CYS A C 1
ATOM 1473 O O . CYS A 1 195 ? 60.609 52.025 11.068 1.00 18.08 345 CYS A O 1
ATOM 1476 N N . LEU A 1 196 ? 59.933 51.909 13.219 1.00 14.80 346 LEU A N 1
ATOM 1477 C CA . LEU A 1 196 ? 61.121 52.532 13.831 1.00 17.18 346 LEU A CA 1
ATOM 1478 C C . LEU A 1 196 ? 61.707 51.567 14.839 1.00 16.81 346 LEU A C 1
ATOM 1479 O O . LEU A 1 196 ? 60.987 50.805 15.482 1.00 17.71 346 LEU A O 1
ATOM 1484 N N . PRO A 1 197 ? 63.027 51.673 15.062 1.00 17.28 347 PRO A N 1
ATOM 1485 C CA . PRO A 1 197 ? 63.700 50.742 15.954 1.00 18.23 347 PRO A CA 1
ATOM 1486 C C . PRO A 1 197 ? 63.567 51.175 17.407 1.00 18.76 347 PRO A C 1
ATOM 1487 O O . PRO A 1 197 ? 64.433 51.870 17.962 1.00 23.18 347 PRO A O 1
ATOM 1491 N N . LEU A 1 198 ? 62.461 50.776 18.036 1.00 20.52 348 LEU A N 1
ATOM 1492 C CA . LEU A 1 198 ? 62.147 51.131 19.426 1.00 20.96 348 LEU A CA 1
ATOM 1493 C C . LEU A 1 198 ? 61.831 49.956 20.328 1.00 22.04 348 LEU A C 1
ATOM 1494 O O . LEU A 1 198 ? 60.731 49.877 20.881 1.00 23.94 348 LEU A O 1
ATOM 1499 N N . PRO A 1 199 ? 62.772 49.026 20.507 1.00 23.25 349 PRO A N 1
ATOM 1500 C CA . PRO A 1 199 ? 64.165 49.130 20.093 1.00 24.43 349 PRO A CA 1
ATOM 1501 C C . PRO A 1 199 ? 64.384 48.442 18.751 1.00 21.51 349 PRO A C 1
ATOM 1502 O O . PRO A 1 199 ? 65.423 48.630 18.123 1.00 24.07 349 PRO A O 1
ATOM 1506 N N . GLU A 1 200 ? 63.389 47.674 18.309 1.00 20.50 350 GLU A N 1
ATOM 1507 C CA . GLU A 1 200 ? 63.434 47.112 16.982 1.00 19.19 350 GLU A CA 1
ATOM 1508 C C . GLU A 1 200 ? 62.128 47.319 16.226 1.00 17.24 350 GLU A C 1
ATOM 1509 O O . GLU A 1 200 ? 61.052 47.358 16.798 1.00 17.07 350 GLU A O 1
ATOM 1515 N N . THR A 1 201 ? 62.227 47.258 14.914 1.00 14.71 351 THR A N 1
ATOM 1516 C CA . THR A 1 201 ? 61.009 47.218 14.090 1.00 13.22 351 THR A CA 1
ATOM 1517 C C . THR A 1 201 ? 60.271 45.910 14.310 1.00 14.23 351 THR A C 1
ATOM 1518 O O . THR A 1 201 ? 60.883 44.881 14.687 1.00 16.53 351 THR A O 1
ATOM 1522 N N . LEU A 1 202 ? 58.957 45.959 14.100 1.00 12.71 352 LEU A N 1
ATOM 1523 C CA . LEU A 1 202 ? 58.115 44.779 14.320 1.00 13.44 352 LEU A CA 1
ATOM 1524 C C . LEU A 1 202 ? 57.145 44.592 13.157 1.00 12.39 352 LEU A C 1
ATOM 1525 O O . LEU A 1 202 ? 56.549 45.582 12.700 1.00 12.17 352 LEU A O 1
ATOM 1530 N N . ASN A 1 203 ? 57.020 43.367 12.643 1.00 12.88 353 ASN A N 1
ATOM 1531 C CA . ASN A 1 203 ? 56.076 43.025 11.584 1.00 13.60 353 ASN A CA 1
ATOM 1532 C C . ASN A 1 203 ? 56.292 43.907 10.350 1.00 13.32 353 ASN A C 1
ATOM 1533 O O . ASN A 1 203 ? 55.349 44.303 9.674 1.00 14.08 353 ASN A O 1
ATOM 1538 N N . TYR A 1 204 ? 57.547 44.153 10.043 1.00 14.30 354 TYR A N 1
ATOM 1539 C CA . TYR A 1 204 ? 57.937 45.110 9.025 1.00 13.68 354 TYR A CA 1
ATOM 1540 C C . TYR A 1 204 ? 59.006 44.444 8.189 1.00 14.19 354 TYR A C 1
ATOM 1541 O O . TYR A 1 204 ? 60.074 44.110 8.672 1.00 16.38 354 TYR A O 1
ATOM 1550 N N . TYR A 1 205 ? 58.707 44.222 6.921 1.00 15.66 355 TYR A N 1
ATOM 1551 C CA . TYR A 1 205 ? 59.531 43.384 6.052 1.00 16.01 355 TYR A CA 1
ATOM 1552 C C . TYR A 1 205 ? 59.235 43.755 4.602 1.00 17.49 355 TYR A C 1
ATOM 1553 O O . TYR A 1 205 ? 58.165 44.335 4.334 1.00 18.44 355 TYR A O 1
ATOM 1562 N N . PRO A 1 206 ? 60.141 43.419 3.662 1.00 17.10 356 PRO A N 1
ATOM 1563 C CA . PRO A 1 206 ? 59.844 43.690 2.271 1.00 18.43 356 PRO A CA 1
ATOM 1564 C C . PRO A 1 206 ? 58.761 42.771 1.726 1.00 18.57 356 PRO A C 1
ATOM 1565 O O . PRO A 1 206 ? 58.681 41.595 2.082 1.00 19.68 356 PRO A O 1
ATOM 1569 N N . GLY A 1 207 ? 57.974 43.285 0.797 1.00 18.77 357 GLY A N 1
ATOM 1570 C CA . GLY A 1 207 ? 57.016 42.430 0.093 1.00 19.49 357 GLY A CA 1
ATOM 1571 C C . GLY A 1 207 ? 55.599 42.410 0.620 1.00 17.39 357 GLY A C 1
ATOM 1572 O O . GLY A 1 207 ? 55.270 43.075 1.621 1.00 16.26 357 GLY A O 1
ATOM 1573 N N . ASP A 1 208 ? 54.740 41.657 -0.075 1.00 16.24 358 ASP A N 1
ATOM 1574 C CA . ASP A 1 208 ? 53.325 41.642 0.260 1.00 15.53 358 ASP A CA 1
ATOM 1575 C C . ASP A 1 208 ? 53.126 41.073 1.651 1.00 16.72 358 ASP A C 1
ATOM 1576 O O . ASP A 1 208 ? 53.845 40.146 2.088 1.00 17.73 358 ASP A O 1
ATOM 1581 N N . GLY A 1 209 ? 52.057 41.517 2.286 1.00 18.21 359 GLY A N 1
ATOM 1582 C CA . GLY A 1 209 ? 51.582 40.846 3.496 1.00 21.03 359 GLY A CA 1
ATOM 1583 C C . GLY A 1 209 ? 50.066 40.860 3.539 1.00 17.14 359 GLY A C 1
ATOM 1584 O O . GLY A 1 209 ? 49.420 41.226 2.550 1.00 16.33 359 GLY A O 1
ATOM 1585 N N . PRO A 1 210 ? 49.496 40.579 4.718 1.00 17.12 360 PRO A N 1
ATOM 1586 C CA . PRO A 1 210 ? 48.043 40.455 4.830 1.00 18.52 360 PRO A CA 1
ATOM 1587 C C . PRO A 1 210 ? 47.474 41.820 4.527 1.00 16.94 360 PRO A C 1
ATOM 1588 O O . PRO A 1 210 ? 48.058 42.860 4.854 1.00 19.37 360 PRO A O 1
ATOM 1592 N N . ALA A 1 211 ? 46.388 41.824 3.790 1.00 16.24 361 ALA A N 1
ATOM 1593 C CA . ALA A 1 211 ? 45.704 43.074 3.489 1.00 13.73 361 ALA A CA 1
ATOM 1594 C C . ALA A 1 211 ? 44.246 42.753 3.269 1.00 11.94 361 ALA A C 1
ATOM 1595 O O . ALA A 1 211 ? 43.916 41.683 2.725 1.00 14.86 361 ALA A O 1
ATOM 1597 N N . ASP A 1 212 ? 43.379 43.714 3.542 1.00 10.99 362 ASP A N 1
ATOM 1598 C CA . ASP A 1 212 ? 41.982 43.562 3.169 1.00 10.16 362 ASP A CA 1
ATOM 1599 C C . ASP A 1 212 ? 41.860 44.073 1.739 1.00 9.19 362 ASP A C 1
ATOM 1600 O O . ASP A 1 212 ? 42.179 45.231 1.474 1.00 10.20 362 ASP A O 1
ATOM 1605 N N . PRO A 1 213 ? 41.494 43.230 0.758 1.00 9.57 363 PRO A N 1
ATOM 1606 C CA . PRO A 1 213 ? 41.553 43.669 -0.651 1.00 10.93 363 PRO A CA 1
ATOM 1607 C C . PRO A 1 213 ? 40.601 44.861 -0.932 1.00 10.31 363 PRO A C 1
ATOM 1608 O O . PRO A 1 213 ? 40.873 45.615 -1.891 1.00 13.28 363 PRO A O 1
ATOM 1612 N N . ARG A 1 214 ? 39.570 45.051 -0.121 1.00 8.13 364 ARG A N 1
ATOM 1613 C CA . ARG A 1 214 ? 38.638 46.153 -0.357 1.00 8.35 364 ARG A CA 1
ATOM 1614 C C . ARG A 1 214 ? 39.318 47.512 -0.036 1.00 8.57 364 ARG A C 1
ATOM 1615 O O . ARG A 1 214 ? 38.886 48.525 -0.581 1.00 9.98 364 ARG A O 1
ATOM 1623 N N . TYR A 1 215 ? 40.312 47.533 0.843 1.00 8.31 365 TYR A N 1
ATOM 1624 C CA . TYR A 1 215 ? 40.898 48.748 1.423 1.00 7.54 365 TYR A CA 1
ATOM 1625 C C . TYR A 1 215 ? 42.390 48.873 1.163 1.00 9.75 365 TYR A C 1
ATOM 1626 O O . TYR A 1 215 ? 43.021 49.770 1.703 1.00 12.00 365 TYR A O 1
ATOM 1635 N N . ALA A 1 216 ? 42.959 48.043 0.307 1.00 11.18 366 ALA A N 1
ATOM 1636 C CA . ALA A 1 216 ? 44.343 48.117 -0.165 1.00 12.64 366 ALA A CA 1
ATOM 1637 C C . ALA A 1 216 ? 44.359 48.227 -1.678 1.00 14.08 366 ALA A C 1
ATOM 1638 O O . ALA A 1 216 ? 43.625 47.487 -2.319 1.00 15.31 366 ALA A O 1
ATOM 1640 N N . LYS A 1 217 ? 45.203 49.129 -2.214 1.00 14.45 367 LYS A N 1
ATOM 1641 C CA . LYS A 1 217 ? 45.398 49.299 -3.655 1.00 17.80 367 LYS A CA 1
ATOM 1642 C C . LYS A 1 217 ? 45.859 47.925 -4.148 1.00 13.95 367 LYS A C 1
ATOM 1643 O O . LYS A 1 217 ? 46.802 47.337 -3.557 1.00 14.86 367 LYS A O 1
ATOM 1649 N N . ALA A 1 218 ? 45.287 47.441 -5.246 1.00 15.68 368 ALA A N 1
ATOM 1650 C CA . ALA A 1 218 ? 45.487 46.060 -5.665 1.00 15.57 368 ALA A CA 1
ATOM 1651 C C . ALA A 1 218 ? 46.950 45.755 -5.956 1.00 15.21 368 ALA A C 1
ATOM 1652 O O . ALA A 1 218 ? 47.362 44.620 -5.748 1.00 17.25 368 ALA A O 1
ATOM 1654 N N . ASP A 1 219 ? 47.737 46.726 -6.424 1.00 15.87 369 ASP A N 1
ATOM 1655 C CA . ASP A 1 219 ? 49.166 46.499 -6.705 1.00 16.05 369 ASP A CA 1
ATOM 1656 C C . ASP A 1 219 ? 50.118 47.009 -5.612 1.00 15.59 369 ASP A C 1
ATOM 1657 O O . ASP A 1 219 ? 51.327 47.115 -5.824 1.00 18.08 369 ASP A O 1
ATOM 1662 N N . GLU A 1 220 ? 49.564 47.309 -4.450 1.00 12.73 370 GLU A N 1
ATOM 1663 C CA . GLU A 1 220 ? 50.349 47.835 -3.310 1.00 13.07 370 GLU A CA 1
ATOM 1664 C C . GLU A 1 220 ? 49.912 47.158 -2.026 1.00 14.75 370 GLU A C 1
ATOM 1665 O O . GLU A 1 220 ? 49.339 47.769 -1.096 1.00 16.45 370 GLU A O 1
ATOM 1671 N N . LEU A 1 221 ? 50.193 45.856 -1.960 1.00 14.90 371 LEU A N 1
ATOM 1672 C CA . LEU A 1 221 ? 49.794 45.071 -0.797 1.00 14.28 371 LEU A CA 1
ATOM 1673 C C . LEU A 1 221 ? 50.932 44.964 0.228 1.00 15.07 371 LEU A C 1
ATOM 1674 O O . LEU A 1 221 ? 50.893 44.139 1.132 1.00 19.82 371 LEU A O 1
ATOM 1679 N N . TYR A 1 222 ? 51.959 45.784 0.045 1.00 14.68 372 TYR A N 1
ATOM 1680 C CA . TYR A 1 222 ? 53.161 45.778 0.860 1.00 14.86 372 TYR A CA 1
ATOM 1681 C C . TYR A 1 222 ? 53.236 47.081 1.656 1.00 15.42 372 TYR A C 1
ATOM 1682 O O . TYR A 1 222 ? 52.629 48.089 1.253 1.00 16.12 372 TYR A O 1
ATOM 1691 N N . LEU A 1 223 ? 54.037 47.076 2.723 1.00 13.93 373 LEU A N 1
ATOM 1692 C CA . LEU A 1 223 ? 54.539 48.329 3.286 1.00 13.18 373 LEU A CA 1
ATOM 1693 C C . LEU A 1 223 ? 55.856 48.761 2.658 1.00 13.87 373 LEU A C 1
ATOM 1694 O O . LEU A 1 223 ? 56.046 49.943 2.346 1.00 16.20 373 LEU A O 1
ATOM 1699 N N . LEU A 1 224 ? 56.781 47.818 2.523 1.00 15.06 374 LEU A N 1
ATOM 1700 C CA . LEU A 1 224 ? 58.036 48.040 1.800 1.00 16.30 374 LEU A CA 1
ATOM 1701 C C . LEU A 1 224 ? 58.002 47.231 0.498 1.00 17.23 374 LEU A C 1
ATOM 1702 O O . LEU A 1 224 ? 57.579 46.073 0.505 1.00 17.73 374 LEU A O 1
ATOM 1707 N N . PRO A 1 225 ? 58.366 47.839 -0.637 1.00 20.54 375 PRO A N 1
ATOM 1708 C CA . PRO A 1 225 ? 58.262 47.098 -1.897 1.00 23.65 375 PRO A CA 1
ATOM 1709 C C . PRO A 1 225 ? 59.178 45.885 -1.889 1.00 23.46 375 PRO A C 1
ATOM 1710 O O . PRO A 1 225 ? 60.130 45.836 -1.088 1.00 26.36 375 PRO A O 1
ATOM 1714 N N . PRO A 1 226 ? 58.872 44.884 -2.726 1.00 27.53 376 PRO A N 1
ATOM 1715 C CA . PRO A 1 226 ? 59.586 43.601 -2.760 1.00 29.40 376 PRO A CA 1
ATOM 1716 C C . PRO A 1 226 ? 61.099 43.781 -2.918 1.00 33.90 376 PRO A C 1
ATOM 1717 O O . PRO A 1 226 ? 61.887 42.994 -2.388 1.00 39.19 376 PRO A O 1
ATOM 1721 N N . GLY A 1 227 ? 61.505 44.861 -3.572 1.00 35.08 377 GLY A N 1
ATOM 1722 C CA . GLY A 1 227 ? 62.934 45.119 -3.751 1.00 39.37 377 GLY A CA 1
ATOM 1723 C C . GLY A 1 227 ? 63.686 45.775 -2.597 1.00 36.76 377 GLY A C 1
ATOM 1724 O O . GLY A 1 227 ? 64.915 45.826 -2.627 1.00 39.26 377 GLY A O 1
ATOM 1725 N N . SER A 1 228 ? 62.975 46.234 -1.567 1.00 32.67 378 SER A N 1
ATOM 1726 C CA . SER A 1 228 ? 63.575 47.000 -0.475 1.00 30.01 378 SER A CA 1
ATOM 1727 C C . SER A 1 228 ? 64.581 46.155 0.324 1.00 27.74 378 SER A C 1
ATOM 1728 O O . SER A 1 228 ? 64.378 44.956 0.497 1.00 26.96 378 SER A O 1
ATOM 1731 N N . PRO A 1 229 ? 65.652 46.787 0.833 1.00 28.59 379 PRO A N 1
ATOM 1732 C CA . PRO A 1 229 ? 66.427 46.231 1.937 1.00 30.32 379 PRO A CA 1
ATOM 1733 C C . PRO A 1 229 ? 65.520 45.770 3.086 1.00 24.10 379 PRO A C 1
ATOM 1734 O O . PRO A 1 229 ? 64.536 46.434 3.409 1.00 23.80 379 PRO A O 1
ATOM 1738 N N . ARG A 1 230 ? 65.864 44.679 3.754 1.00 25.83 380 ARG A N 1
ATOM 1739 C CA . ARG A 1 230 ? 65.273 44.390 5.055 1.00 25.12 380 ARG A CA 1
ATOM 1740 C C . ARG A 1 230 ? 65.542 45.581 5.993 1.00 21.39 380 ARG A C 1
ATOM 1741 O O . ARG A 1 230 ? 66.618 46.207 5.965 1.00 22.08 380 ARG A O 1
ATOM 1749 N N . PRO A 1 231 ? 64.546 45.934 6.810 1.00 18.03 381 PRO A N 1
ATOM 1750 C CA . PRO A 1 231 ? 64.779 47.065 7.701 1.00 17.67 381 PRO A CA 1
ATOM 1751 C C . PRO A 1 231 ? 65.732 46.675 8.814 1.00 18.97 381 PRO A C 1
ATOM 1752 O O . PRO A 1 231 ? 65.607 45.591 9.364 1.00 21.29 381 PRO A O 1
ATOM 1756 N N . THR A 1 232 ? 66.521 47.652 9.246 1.00 16.96 382 THR A N 1
ATOM 1757 C CA . THR A 1 232 ? 67.450 47.518 10.368 1.00 17.67 382 THR A CA 1
ATOM 1758 C C . THR A 1 232 ? 67.310 48.784 11.196 1.00 19.13 382 THR A C 1
ATOM 1759 O O . THR A 1 232 ? 66.720 49.773 10.741 1.00 19.14 382 THR A O 1
ATOM 1763 N N . LYS A 1 233 ? 67.975 48.817 12.348 1.00 20.26 383 LYS A N 1
ATOM 1764 C CA . LYS A 1 233 ? 67.916 50.019 13.155 1.00 21.76 383 LYS A CA 1
ATOM 1765 C C . LYS A 1 233 ? 68.624 51.160 12.438 1.00 21.83 383 LYS A C 1
ATOM 1766 O O . LYS A 1 233 ? 68.284 52.326 12.667 1.00 23.89 383 LYS A O 1
ATOM 1772 N N . ASP A 1 234 ? 69.527 50.834 11.509 1.00 20.65 384 ASP A N 1
ATOM 1773 C CA . ASP A 1 234 ? 70.271 51.878 10.833 1.00 20.74 384 ASP A CA 1
ATOM 1774 C C . ASP A 1 234 ? 69.624 52.418 9.572 1.00 22.49 384 ASP A C 1
ATOM 1775 O O . ASP A 1 234 ? 69.946 53.518 9.165 1.00 27.22 384 ASP A O 1
ATOM 1780 N N . ASN A 1 235 ? 68.816 51.635 8.877 1.00 21.15 385 ASN A N 1
ATOM 1781 C CA . ASN A 1 235 ? 68.216 52.198 7.677 1.00 19.45 385 ASN A CA 1
ATOM 1782 C C . ASN A 1 235 ? 66.740 52.565 7.860 1.00 17.33 385 ASN A C 1
ATOM 1783 O O . ASN A 1 235 ? 66.115 53.007 6.899 1.00 19.38 385 ASN A O 1
ATOM 1788 N N . ALA A 1 236 ? 66.149 52.369 9.031 1.00 19.04 386 ALA A N 1
ATOM 1789 C CA . ALA A 1 236 ? 64.685 52.450 9.135 1.00 17.47 386 ALA A CA 1
ATOM 1790 C C . ALA A 1 236 ? 64.239 53.870 8.764 1.00 17.00 386 ALA A C 1
ATOM 1791 O O . ALA A 1 236 ? 63.209 54.044 8.091 1.00 18.05 386 ALA A O 1
ATOM 1793 N N . ALA A 1 237 ? 64.965 54.907 9.168 1.00 20.16 387 ALA A N 1
ATOM 1794 C CA . ALA A 1 237 ? 64.523 56.272 8.860 1.00 20.04 387 ALA A CA 1
ATOM 1795 C C . ALA A 1 237 ? 64.579 56.572 7.345 1.00 19.06 387 ALA A C 1
ATOM 1796 O O . ALA A 1 237 ? 63.643 57.128 6.752 1.00 20.44 387 ALA A O 1
ATOM 1798 N N . LYS A 1 238 ? 65.588 56.024 6.678 1.00 19.45 388 LYS A N 1
ATOM 1799 C CA . LYS A 1 238 ? 65.745 56.180 5.222 1.00 19.19 388 LYS A CA 1
ATOM 1800 C C . LYS A 1 238 ? 64.604 55.424 4.535 1.00 19.22 388 LYS A C 1
ATOM 1801 O O . LYS A 1 238 ? 64.021 55.935 3.569 1.00 19.29 388 LYS A O 1
ATOM 1807 N N . LEU A 1 239 ? 64.249 54.246 5.038 1.00 16.43 389 LEU A N 1
ATOM 1808 C CA . LEU A 1 239 ? 63.198 53.485 4.376 1.00 16.59 389 LEU A CA 1
ATOM 1809 C C . LEU A 1 239 ? 61.836 54.137 4.562 1.00 15.19 389 LEU A C 1
ATOM 1810 O O . LEU A 1 239 ? 61.005 54.051 3.649 1.00 14.98 389 LEU A O 1
ATOM 1815 N N . TRP A 1 240 ? 61.618 54.765 5.716 1.00 14.95 390 TRP A N 1
ATOM 1816 C CA . TRP A 1 240 ? 60.361 55.448 5.985 1.00 14.33 390 TRP A CA 1
ATOM 1817 C C . TRP A 1 240 ? 60.167 56.533 4.948 1.00 16.01 390 TRP A C 1
ATOM 1818 O O . TRP A 1 240 ? 59.060 56.735 4.402 1.00 15.73 390 TRP A O 1
ATOM 1829 N N . GLU A 1 241 ? 61.203 57.335 4.715 1.00 18.12 391 GLU A N 1
ATOM 1830 C CA . GLU A 1 241 ? 61.124 58.436 3.742 1.00 18.99 391 GLU A CA 1
ATOM 1831 C C . GLU A 1 241 ? 61.058 57.907 2.306 1.00 17.87 391 GLU A C 1
ATOM 1832 O O . GLU A 1 241 ? 60.310 58.431 1.453 1.00 21.76 391 GLU A O 1
ATOM 1838 N N . ALA A 1 242 ? 61.841 56.887 1.994 1.00 18.68 392 ALA A N 1
ATOM 1839 C CA . ALA A 1 242 ? 61.860 56.429 0.620 1.00 18.60 392 ALA A CA 1
ATOM 1840 C C . ALA A 1 242 ? 60.556 55.740 0.205 1.00 20.31 392 ALA A C 1
ATOM 1841 O O . ALA A 1 242 ? 60.065 55.935 -0.920 1.00 21.38 392 ALA A O 1
ATOM 1843 N N . HIS A 1 243 ? 60.056 54.862 1.065 1.00 15.45 393 HIS A N 1
ATOM 1844 C CA . HIS A 1 243 ? 58.965 53.962 0.676 1.00 15.39 393 HIS A CA 1
ATOM 1845 C C . HIS A 1 243 ? 57.616 54.371 1.241 1.00 14.47 393 HIS A C 1
ATOM 1846 O O . HIS A 1 243 ? 56.589 53.813 0.824 1.00 14.85 393 HIS A O 1
ATOM 1853 N N . LYS A 1 244 ? 57.597 55.265 2.230 1.00 15.48 394 LYS A N 1
ATOM 1854 C CA . LYS A 1 244 ? 56.344 55.884 2.731 1.00 14.21 394 LYS A CA 1
ATOM 1855 C C . LYS A 1 244 ? 55.304 54.819 3.071 1.00 13.10 394 LYS A C 1
ATOM 1856 O O . LYS A 1 244 ? 54.166 54.859 2.598 1.00 12.31 394 LYS A O 1
ATOM 1862 N N . PRO A 1 245 ? 55.656 53.898 3.984 1.00 11.67 395 PRO A N 1
ATOM 1863 C CA . PRO A 1 245 ? 54.699 52.848 4.319 1.00 11.14 395 PRO A CA 1
ATOM 1864 C C . PRO A 1 245 ? 53.412 53.405 4.902 1.00 10.61 395 PRO A C 1
ATOM 1865 O O . PRO A 1 245 ? 52.367 52.746 4.807 1.00 10.32 395 PRO A O 1
ATOM 1869 N N . ASP A 1 246 ? 53.489 54.541 5.597 1.00 9.43 396 ASP A N 1
ATOM 1870 C CA . ASP A 1 246 ? 52.297 55.173 6.121 1.00 9.36 396 ASP A CA 1
ATOM 1871 C C . ASP A 1 246 ? 51.251 55.532 5.050 1.00 9.10 396 ASP A C 1
ATOM 1872 O O . ASP A 1 246 ? 50.062 55.641 5.359 1.00 9.60 396 ASP A O 1
ATOM 1877 N N . ARG A 1 247 ? 51.688 55.674 3.805 1.00 8.82 397 ARG A N 1
ATOM 1878 C CA . ARG A 1 247 ? 50.744 55.992 2.715 1.00 8.82 397 ARG A CA 1
ATOM 1879 C C . ARG A 1 247 ? 49.846 54.791 2.426 1.00 9.58 397 ARG A C 1
ATOM 1880 O O . ARG A 1 247 ? 48.850 54.935 1.724 1.00 8.94 397 ARG A O 1
ATOM 1888 N N . PHE A 1 248 ? 50.210 53.586 2.888 1.00 8.87 398 PHE A N 1
ATOM 1889 C CA . PHE A 1 248 ? 49.238 52.474 2.846 1.00 8.33 398 PHE A CA 1
ATOM 1890 C C . PHE A 1 248 ? 47.978 52.865 3.604 1.00 8.20 398 PHE A C 1
ATOM 1891 O O . PHE A 1 248 ? 46.829 52.664 3.137 1.00 8.88 398 PHE A O 1
ATOM 1899 N N . ASP A 1 249 ? 48.137 53.418 4.810 1.00 7.60 399 ASP A N 1
ATOM 1900 C CA . ASP A 1 249 ? 46.983 53.837 5.588 1.00 7.66 399 ASP A CA 1
ATOM 1901 C C . ASP A 1 249 ? 46.271 55.033 4.946 1.00 6.81 399 ASP A C 1
ATOM 1902 O O . ASP A 1 249 ? 45.048 55.120 5.071 1.00 7.89 399 ASP A O 1
ATOM 1907 N N . SER A 1 250 ? 47.015 55.889 4.232 1.00 7.64 400 SER A N 1
ATOM 1908 C CA . SER A 1 250 ? 46.341 57.010 3.567 1.00 8.13 400 SER A CA 1
ATOM 1909 C C . SER A 1 250 ? 45.318 56.476 2.544 1.00 7.34 400 SER A C 1
ATOM 1910 O O . SER A 1 250 ? 44.192 56.983 2.485 1.00 8.10 400 SER A O 1
ATOM 1913 N N . TRP A 1 251 ? 45.725 55.482 1.748 1.00 7.95 401 TRP A N 1
ATOM 1914 C CA . TRP A 1 251 ? 44.794 54.935 0.715 1.00 7.67 401 TRP A CA 1
ATOM 1915 C C . TRP A 1 251 ? 43.577 54.373 1.423 1.00 8.31 401 TRP A C 1
ATOM 1916 O O . TRP A 1 251 ? 42.426 54.606 1.008 1.00 8.66 401 TRP A O 1
ATOM 1927 N N . SER A 1 252 ? 43.749 53.559 2.482 1.00 7.47 402 SER A N 1
ATOM 1928 C CA . SER A 1 252 ? 42.612 52.979 3.171 1.00 7.42 402 SER A CA 1
ATOM 1929 C C . SER A 1 252 ? 41.701 54.029 3.742 1.00 7.31 402 SER A C 1
ATOM 1930 O O . SER A 1 252 ? 40.490 53.905 3.742 1.00 8.08 402 SER A O 1
ATOM 1933 N N . ALA A 1 253 ? 42.280 55.132 4.259 1.00 7.35 403 ALA A N 1
ATOM 1934 C CA . ALA A 1 253 ? 41.480 56.227 4.782 1.00 7.70 403 ALA A CA 1
ATOM 1935 C C . ALA A 1 253 ? 40.649 56.903 3.672 1.00 7.85 403 ALA A C 1
ATOM 1936 O O . ALA A 1 253 ? 39.490 57.287 3.918 1.00 7.83 403 ALA A O 1
ATOM 1938 N N . GLY A 1 254 ? 41.214 56.988 2.475 1.00 7.57 404 GLY A N 1
ATOM 1939 C CA . GLY A 1 254 ? 40.418 57.485 1.306 1.00 9.64 404 GLY A CA 1
ATOM 1940 C C . GLY A 1 254 ? 39.215 56.594 1.037 1.00 7.77 404 GLY A C 1
ATOM 1941 O O . GLY A 1 254 ? 38.123 57.075 0.752 1.00 8.32 404 GLY A O 1
ATOM 1942 N N . CYS A 1 255 ? 39.427 55.271 1.140 1.00 7.69 405 CYS A N 1
ATOM 1943 C CA . CYS A 1 255 ? 38.290 54.362 0.979 1.00 7.61 405 CYS A CA 1
ATOM 1944 C C . CYS A 1 255 ? 37.228 54.527 2.026 1.00 6.78 405 CYS A C 1
ATOM 1945 O O . CYS A 1 255 ? 36.027 54.507 1.720 1.00 8.67 405 CYS A O 1
ATOM 1948 N N . VAL A 1 256 ? 37.621 54.732 3.281 1.00 7.66 406 VAL A N 1
ATOM 1949 C CA . VAL A 1 256 ? 36.691 55.034 4.354 1.00 8.35 406 VAL A CA 1
ATOM 1950 C C . VAL A 1 256 ? 35.908 56.295 3.968 1.00 8.64 406 VAL A C 1
ATOM 1951 O O . VAL A 1 256 ? 34.673 56.322 4.058 1.00 8.49 406 VAL A O 1
ATOM 1955 N N . MET A 1 257 ? 36.615 57.342 3.524 1.00 8.36 407 MET A N 1
ATOM 1956 C CA . MET A 1 257 ? 35.957 58.630 3.210 1.00 7.56 407 MET A CA 1
ATOM 1957 C C . MET A 1 257 ? 34.912 58.398 2.098 1.00 8.20 407 MET A C 1
ATOM 1958 O O . MET A 1 257 ? 33.808 58.963 2.201 1.00 9.26 407 MET A O 1
ATOM 1963 N N . LEU A 1 258 ? 35.233 57.628 1.052 1.00 8.32 408 LEU A N 1
ATOM 1964 C CA . LEU A 1 258 ? 34.245 57.407 -0.007 1.00 7.91 408 LEU A CA 1
ATOM 1965 C C . LEU A 1 258 ? 32.986 56.742 0.529 1.00 8.79 408 LEU A C 1
ATOM 1966 O O . LEU A 1 258 ? 31.883 57.114 0.111 1.00 9.25 408 LEU A O 1
ATOM 1971 N N . GLN A 1 259 ? 33.133 55.736 1.400 1.00 7.82 409 GLN A N 1
ATOM 1972 C CA . GLN A 1 259 ? 31.960 55.062 1.934 1.00 8.47 409 GLN A CA 1
ATOM 1973 C C . GLN A 1 259 ? 31.127 55.947 2.872 1.00 9.21 409 GLN A C 1
ATOM 1974 O O . GLN A 1 259 ? 29.897 55.933 2.843 1.00 10.42 409 GLN A O 1
ATOM 1980 N N . LEU A 1 260 ? 31.798 56.789 3.689 1.00 8.79 410 LEU A N 1
ATOM 1981 C CA . LEU A 1 260 ? 31.028 57.667 4.545 1.00 9.08 410 LEU A CA 1
ATOM 1982 C C . LEU A 1 260 ? 30.315 58.737 3.694 1.00 8.09 410 LEU A C 1
ATOM 1983 O O . LEU A 1 260 ? 29.160 59.073 4.007 1.00 9.35 410 LEU A O 1
ATOM 1988 N N . ALA A 1 261 ? 30.940 59.177 2.613 1.00 8.59 411 ALA A N 1
ATOM 1989 C CA . ALA A 1 261 ? 30.386 60.324 1.863 1.00 8.15 411 ALA A CA 1
ATOM 1990 C C . ALA A 1 261 ? 29.263 59.916 0.921 1.00 9.49 411 ALA A C 1
ATOM 1991 O O . ALA A 1 261 ? 28.464 60.797 0.563 1.00 10.84 411 ALA A O 1
ATOM 1993 N N . VAL A 1 262 ? 29.281 58.682 0.416 1.00 8.75 412 VAL A N 1
ATOM 1994 C CA . VAL A 1 262 ? 28.374 58.301 -0.671 1.00 9.77 412 VAL A CA 1
ATOM 1995 C C . VAL A 1 262 ? 27.682 57.002 -0.222 1.00 9.94 412 VAL A C 1
ATOM 1996 O O . VAL A 1 262 ? 28.298 55.928 -0.148 1.00 10.39 412 VAL A O 1
ATOM 2000 N N . VAL A 1 263 ? 26.377 57.070 0.030 1.00 10.40 413 VAL A N 1
ATOM 2001 C CA . VAL A 1 263 ? 25.646 55.943 0.588 1.00 10.59 413 VAL A CA 1
ATOM 2002 C C . VAL A 1 263 ? 25.798 54.724 -0.305 1.00 9.43 413 VAL A C 1
ATOM 2003 O O . VAL A 1 263 ? 25.959 53.602 0.181 1.00 10.59 413 VAL A O 1
ATOM 2007 N N . GLY A 1 264 ? 25.672 54.922 -1.619 1.00 10.69 414 GLY A N 1
ATOM 2008 C CA . GLY A 1 264 ? 25.757 53.797 -2.550 1.00 12.23 414 GLY A CA 1
ATOM 2009 C C . GLY A 1 264 ? 27.097 53.079 -2.574 1.00 10.25 414 GLY A C 1
ATOM 2010 O O . GLY A 1 264 ? 27.188 51.966 -3.131 1.00 11.54 414 GLY A O 1
ATOM 2011 N N . LEU A 1 265 ? 28.150 53.706 -2.027 1.00 9.98 415 LEU A N 1
ATOM 2012 C CA . LEU A 1 265 ? 29.468 53.045 -1.961 1.00 9.91 415 LEU A CA 1
ATOM 2013 C C . LEU A 1 265 ? 29.656 52.251 -0.667 1.00 7.87 415 LEU A C 1
ATOM 2014 O O . LEU A 1 265 ? 30.755 51.687 -0.502 1.00 9.76 415 LEU A O 1
ATOM 2019 N N . ARG A 1 266 ? 28.637 52.164 0.181 1.00 8.80 416 ARG A N 1
ATOM 2020 C CA . ARG A 1 266 ? 28.799 51.488 1.470 1.00 8.51 416 ARG A CA 1
ATOM 2021 C C . ARG A 1 266 ? 28.762 49.970 1.389 1.00 8.70 416 ARG A C 1
ATOM 2022 O O . ARG A 1 266 ? 29.243 49.315 2.335 1.00 10.12 416 ARG A O 1
ATOM 2030 N N . THR A 1 267 ? 28.225 49.400 0.299 1.00 9.99 417 THR A N 1
ATOM 2031 C CA . THR A 1 267 ? 28.298 47.943 0.156 1.00 9.88 417 THR A CA 1
ATOM 2032 C C . THR A 1 267 ? 29.651 47.603 -0.433 1.00 8.84 417 THR A C 1
ATOM 2033 O O . THR A 1 267 ? 30.351 48.427 -1.066 1.00 9.14 417 THR A O 1
ATOM 2037 N N . ASP A 1 268 ? 30.071 46.352 -0.231 1.00 9.10 418 ASP A N 1
ATOM 2038 C CA . ASP A 1 268 ? 31.352 45.939 -0.813 1.00 9.03 418 ASP A CA 1
ATOM 2039 C C . ASP A 1 268 ? 31.341 46.113 -2.325 1.00 9.99 418 ASP A C 1
ATOM 2040 O O . ASP A 1 268 ? 32.305 46.636 -2.920 1.00 9.94 418 ASP A O 1
ATOM 2045 N N . ALA A 1 269 ? 30.240 45.676 -2.954 1.00 9.97 419 ALA A N 1
ATOM 2046 C CA . ALA A 1 269 ? 30.173 45.742 -4.402 1.00 10.90 419 ALA A CA 1
ATOM 2047 C C . ALA A 1 269 ? 30.190 47.184 -4.931 1.00 10.51 419 ALA A C 1
ATOM 2048 O O . ALA A 1 269 ? 30.735 47.467 -6.006 1.00 11.20 419 ALA A O 1
ATOM 2050 N N . GLY A 1 270 ? 29.572 48.084 -4.170 1.00 10.13 420 GLY A N 1
ATOM 2051 C CA . GLY A 1 270 ? 29.555 49.499 -4.603 1.00 10.98 420 GLY A CA 1
ATOM 2052 C C . GLY A 1 270 ? 30.941 50.116 -4.590 1.00 10.37 420 GLY A C 1
ATOM 2053 O O . GLY A 1 270 ? 31.375 50.689 -5.591 1.00 10.78 420 GLY A O 1
ATOM 2054 N N . LEU A 1 271 ? 31.672 49.948 -3.465 1.00 9.60 421 LEU A N 1
ATOM 2055 C CA . LEU A 1 271 ? 33.050 50.502 -3.441 1.00 9.41 421 LEU A CA 1
ATOM 2056 C C . LEU A 1 271 ? 33.937 49.805 -4.475 1.00 10.19 421 LEU A C 1
ATOM 2057 O O . LEU A 1 271 ? 34.778 50.431 -5.143 1.00 10.60 421 LEU A O 1
ATOM 2062 N N . GLU A 1 272 ? 33.726 48.484 -4.648 1.00 9.80 422 GLU A N 1
ATOM 2063 C CA . GLU A 1 272 ? 34.555 47.764 -5.638 1.00 11.25 422 GLU A CA 1
ATOM 2064 C C . GLU A 1 272 ? 34.345 48.309 -7.049 1.00 10.64 422 GLU A C 1
ATOM 2065 O O . GLU A 1 272 ? 35.312 48.480 -7.808 1.00 11.86 422 GLU A O 1
ATOM 2071 N N . ARG A 1 273 ? 33.074 48.577 -7.380 1.00 11.08 423 ARG A N 1
ATOM 2072 C CA . ARG A 1 273 ? 32.782 49.183 -8.686 1.00 12.79 423 ARG A CA 1
ATOM 2073 C C . ARG A 1 273 ? 33.459 50.544 -8.870 1.00 11.08 423 ARG A C 1
ATOM 2074 O O . ARG A 1 273 ? 34.121 50.789 -9.886 1.00 12.72 423 ARG A O 1
ATOM 2082 N N . PHE A 1 274 ? 33.396 51.375 -7.826 1.00 11.34 424 PHE A N 1
ATOM 2083 C CA . PHE A 1 274 ? 34.001 52.697 -7.904 1.00 10.82 424 PHE A CA 1
ATOM 2084 C C . PHE A 1 274 ? 35.499 52.524 -8.144 1.00 12.21 424 PHE A C 1
ATOM 2085 O O . PHE A 1 274 ? 36.102 53.207 -8.980 1.00 12.05 424 PHE A O 1
ATOM 2093 N N . LEU A 1 275 ? 36.144 51.666 -7.329 1.00 10.45 425 LEU A N 1
ATOM 2094 C CA . LEU A 1 275 ? 37.588 51.571 -7.423 1.00 11.82 425 LEU A CA 1
ATOM 2095 C C . LEU A 1 275 ? 38.057 51.014 -8.765 1.00 12.15 425 LEU A C 1
ATOM 2096 O O . LEU A 1 275 ? 39.135 51.344 -9.262 1.00 13.42 425 LEU A O 1
ATOM 2101 N N . ALA A 1 276 ? 37.286 50.084 -9.333 1.00 13.08 426 ALA A N 1
ATOM 2102 C CA . ALA A 1 276 ? 37.668 49.544 -10.631 1.00 12.97 426 ALA A CA 1
ATOM 2103 C C . ALA A 1 276 ? 37.563 50.660 -11.708 1.00 14.78 426 ALA A C 1
ATOM 2104 O O . ALA A 1 276 ? 38.443 50.810 -12.563 1.00 14.71 426 ALA A O 1
ATOM 2106 N N . ASP A 1 277 ? 36.538 51.505 -11.608 1.00 12.44 427 ASP A N 1
ATOM 2107 C CA . ASP A 1 277 ? 36.429 52.633 -12.533 1.00 13.87 427 ASP A CA 1
ATOM 2108 C C . ASP A 1 277 ? 37.497 53.699 -12.293 1.00 13.94 427 ASP A C 1
ATOM 2109 O O . ASP A 1 277 ? 38.024 54.254 -13.248 1.00 15.18 427 ASP A O 1
ATOM 2114 N N . TYR A 1 278 ? 37.829 53.918 -11.008 1.00 13.38 428 TYR A N 1
ATOM 2115 C CA . TYR A 1 278 ? 38.888 54.869 -10.634 1.00 14.11 428 TYR A CA 1
ATOM 2116 C C . TYR A 1 278 ? 40.234 54.432 -11.224 1.00 15.33 428 TYR A C 1
ATOM 2117 O O . TYR A 1 278 ? 40.915 55.218 -11.894 1.00 16.32 428 TYR A O 1
ATOM 2126 N N . LYS A 1 279 ? 40.555 53.145 -11.090 1.00 13.88 429 LYS A N 1
ATOM 2127 C CA . LYS A 1 279 ? 41.754 52.624 -11.731 1.00 15.11 429 LYS A CA 1
ATOM 2128 C C . LYS A 1 279 ? 41.707 52.765 -13.258 1.00 17.65 429 LYS A C 1
ATOM 2129 O O . LYS A 1 279 ? 42.704 53.151 -13.880 1.00 19.30 429 LYS A O 1
ATOM 2135 N N . ALA A 1 280 ? 40.555 52.465 -13.850 1.00 16.41 430 ALA A N 1
ATOM 2136 C CA . ALA A 1 280 ? 40.407 52.478 -15.304 1.00 18.45 430 ALA A CA 1
ATOM 2137 C C . ALA A 1 280 ? 40.661 53.879 -15.848 1.00 18.00 430 ALA A C 1
ATOM 2138 O O . ALA A 1 280 ? 41.092 53.978 -17.000 1.00 22.35 430 ALA A O 1
ATOM 2140 N N . VAL A 1 281 ? 40.385 54.932 -15.068 1.00 17.87 431 VAL A N 1
ATOM 2141 C CA . VAL A 1 281 ? 40.638 56.312 -15.526 1.00 19.87 431 VAL A CA 1
ATOM 2142 C C . VAL A 1 281 ? 41.944 56.886 -14.943 1.00 20.33 431 VAL A C 1
ATOM 2143 O O . VAL A 1 281 ? 42.208 58.091 -14.982 1.00 23.76 431 VAL A O 1
ATOM 2147 N N . GLY A 1 282 ? 42.833 55.995 -14.530 1.00 20.02 432 GLY A N 1
ATOM 2148 C CA . GLY A 1 282 ? 44.194 56.379 -14.158 1.00 19.89 432 GLY A CA 1
ATOM 2149 C C . GLY A 1 282 ? 44.273 57.019 -12.777 1.00 20.06 432 GLY A C 1
ATOM 2150 O O . GLY A 1 282 ? 45.131 57.887 -12.530 1.00 21.63 432 GLY A O 1
ATOM 2151 N N . TYR A 1 283 ? 43.419 56.594 -11.858 1.00 17.42 433 TYR A N 1
ATOM 2152 C CA . TYR A 1 283 ? 43.414 57.073 -10.466 1.00 14.79 433 TYR A CA 1
ATOM 2153 C C . TYR A 1 283 ? 43.282 58.602 -10.412 1.00 15.43 433 TYR A C 1
ATOM 2154 O O . TYR A 1 283 ? 43.960 59.314 -9.683 1.00 15.44 433 TYR A O 1
ATOM 2163 N N . ASP A 1 284 ? 42.351 59.125 -11.196 1.00 17.16 434 ASP A N 1
ATOM 2164 C CA . ASP A 1 284 ? 42.203 60.557 -11.413 1.00 18.17 434 ASP A CA 1
ATOM 2165 C C . ASP A 1 284 ? 40.737 60.896 -11.152 1.00 15.47 434 ASP A C 1
ATOM 2166 O O . ASP A 1 284 ? 39.815 60.462 -11.887 1.00 16.55 434 ASP A O 1
ATOM 2171 N N . VAL A 1 285 ? 40.494 61.535 -10.010 1.00 17.09 435 VAL A N 1
ATOM 2172 C CA . VAL A 1 285 ? 39.143 61.818 -9.558 1.00 17.29 435 VAL A CA 1
ATOM 2173 C C . VAL A 1 285 ? 38.431 62.724 -10.556 1.00 15.65 435 VAL A C 1
ATOM 2174 O O . VAL A 1 285 ? 37.242 62.545 -10.802 1.00 17.83 435 VAL A O 1
ATOM 2178 N N . ASN A 1 286 ? 39.135 63.675 -11.172 1.00 16.57 436 ASN A N 1
ATOM 2179 C CA . ASN A 1 286 ? 38.467 64.554 -12.129 1.00 16.84 436 ASN A CA 1
ATOM 2180 C C . ASN A 1 286 ? 38.040 63.783 -13.368 1.00 16.25 436 ASN A C 1
ATOM 2181 O O . ASN A 1 286 ? 36.942 64.017 -13.892 1.00 17.63 436 ASN A O 1
ATOM 2186 N N . ALA A 1 287 ? 38.894 62.879 -13.843 1.00 15.55 437 ALA A N 1
ATOM 2187 C CA . ALA A 1 287 ? 38.488 61.977 -14.942 1.00 16.36 437 ALA A CA 1
ATOM 2188 C C . ALA A 1 287 ? 37.319 61.088 -14.521 1.00 17.04 437 ALA A C 1
ATOM 2189 O O . ALA A 1 287 ? 36.410 60.866 -15.298 1.00 20.07 437 ALA A O 1
ATOM 2191 N N . PHE A 1 288 ? 37.283 60.596 -13.286 1.00 16.04 438 PHE A N 1
ATOM 2192 C CA . PHE A 1 288 ? 36.119 59.830 -12.851 1.00 16.25 438 PHE A CA 1
ATOM 2193 C C . PHE A 1 288 ? 34.846 60.687 -12.923 1.00 17.68 438 PHE A C 1
ATOM 2194 O O . PHE A 1 288 ? 33.798 60.273 -13.469 1.00 17.86 438 PHE A O 1
ATOM 2202 N N . ARG A 1 289 ? 34.946 61.933 -12.467 1.00 16.84 439 ARG A N 1
ATOM 2203 C CA . ARG A 1 289 ? 33.756 62.778 -12.479 1.00 17.22 439 ARG A CA 1
ATOM 2204 C C . ARG A 1 289 ? 33.291 63.085 -13.894 1.00 18.95 439 ARG A C 1
ATOM 2205 O O . ARG A 1 289 ? 32.092 63.009 -14.151 1.00 23.69 439 ARG A O 1
ATOM 2213 N N . GLY A 1 290 ? 34.221 63.330 -14.807 1.00 20.16 440 GLY A N 1
ATOM 2214 C CA . GLY A 1 290 ? 33.844 63.652 -16.196 1.00 20.12 440 GLY A CA 1
ATOM 2215 C C . GLY A 1 290 ? 33.411 62.423 -16.980 1.00 22.06 440 GLY A C 1
ATOM 2216 O O . GLY A 1 290 ? 32.506 62.483 -17.834 1.00 28.26 440 GLY A O 1
ATOM 2217 N N . GLU A 1 291 ? 34.105 61.309 -16.773 1.00 20.76 441 GLU A N 1
ATOM 2218 C CA . GLU A 1 291 ? 33.913 60.162 -17.679 1.00 20.33 441 GLU A CA 1
ATOM 2219 C C . GLU A 1 291 ? 32.993 59.088 -17.138 1.00 22.67 441 GLU A C 1
ATOM 2220 O O . GLU A 1 291 ? 32.450 58.326 -17.916 1.00 25.09 441 GLU A O 1
ATOM 2226 N N . LYS A 1 292 ? 32.854 58.966 -15.817 1.00 19.42 442 LYS A N 1
ATOM 2227 C CA . LYS A 1 292 ? 32.262 57.773 -15.197 1.00 18.37 442 LYS A CA 1
ATOM 2228 C C . LYS A 1 292 ? 31.061 58.149 -14.341 1.00 18.83 442 LYS A C 1
ATOM 2229 O O . LYS A 1 292 ? 30.137 57.358 -14.182 1.00 20.24 442 LYS A O 1
ATOM 2235 N N . SER A 1 293 ? 31.053 59.321 -13.714 1.00 22.10 443 SER A N 1
ATOM 2236 C CA . SER A 1 293 ? 30.037 59.569 -12.700 1.00 21.69 443 SER A CA 1
ATOM 2237 C C . SER A 1 293 ? 28.595 59.533 -13.241 1.00 22.17 443 SER A C 1
ATOM 2238 O O . SER A 1 293 ? 27.657 59.182 -12.519 1.00 22.24 443 SER A O 1
ATOM 2241 N N . GLY A 1 294 ? 28.434 59.838 -14.533 1.00 24.24 444 GLY A N 1
ATOM 2242 C CA . GLY A 1 294 ? 27.178 59.632 -15.238 1.00 27.09 444 GLY A CA 1
ATOM 2243 C C . GLY A 1 294 ? 26.609 58.231 -15.170 1.00 25.10 444 GLY A C 1
ATOM 2244 O O . GLY A 1 294 ? 25.389 58.069 -15.316 1.00 29.47 444 GLY A O 1
ATOM 2245 N N . GLU A 1 295 ? 27.480 57.221 -15.074 1.00 20.22 445 GLU A N 1
ATOM 2246 C CA . GLU A 1 295 ? 27.064 55.825 -14.896 1.00 19.51 445 GLU A CA 1
ATOM 2247 C C . GLU A 1 295 ? 26.505 55.529 -13.515 1.00 19.72 445 GLU A C 1
ATOM 2248 O O . GLU A 1 295 ? 25.961 54.455 -13.340 1.00 23.71 445 GLU A O 1
ATOM 2254 N N . TYR A 1 296 ? 26.718 56.424 -12.556 1.00 17.39 446 TYR A N 1
ATOM 2255 C CA . TYR A 1 296 ? 26.319 56.180 -11.177 1.00 14.30 446 TYR A CA 1
ATOM 2256 C C . TYR A 1 296 ? 25.051 56.949 -10.859 1.00 14.86 446 TYR A C 1
ATOM 2257 O O . TYR A 1 296 ? 25.001 57.723 -9.903 1.00 16.66 446 TYR A O 1
ATOM 2266 N N . GLY A 1 297 ? 24.027 56.732 -11.674 1.00 15.09 447 GLY A N 1
ATOM 2267 C CA . GLY A 1 297 ? 22.751 57.458 -11.514 1.00 17.62 447 GLY A CA 1
ATOM 2268 C C . GLY A 1 297 ? 21.991 57.150 -10.232 1.00 16.07 447 GLY A C 1
ATOM 2269 O O . GLY A 1 297 ? 21.095 57.902 -9.847 1.00 21.62 447 GLY A O 1
ATOM 2270 N N . THR A 1 298 ? 22.262 55.999 -9.603 1.00 17.37 448 THR A N 1
ATOM 2271 C CA . THR A 1 298 ? 21.546 55.637 -8.380 1.00 17.41 448 THR A CA 1
ATOM 2272 C C . THR A 1 298 ? 22.219 56.236 -7.135 1.00 16.26 448 THR A C 1
ATOM 2273 O O . THR A 1 298 ? 21.681 56.097 -6.016 1.00 19.64 448 THR A O 1
ATOM 2277 N N . MET A 1 299 ? 23.313 56.974 -7.331 1.00 14.82 449 MET A N 1
ATOM 2278 C CA . MET A 1 299 ? 24.096 57.463 -6.193 1.00 14.79 449 MET A CA 1
ATOM 2279 C C . MET A 1 299 ? 24.080 58.969 -6.136 1.00 14.18 449 MET A C 1
ATOM 2280 O O . MET A 1 299 ? 23.788 59.636 -7.140 1.00 16.77 449 MET A O 1
ATOM 2285 N N . ASP A 1 300 ? 24.430 59.515 -4.971 1.00 13.90 450 ASP A N 1
ATOM 2286 C CA . ASP A 1 300 ? 24.446 60.966 -4.771 1.00 12.53 450 ASP A CA 1
ATOM 2287 C C . ASP A 1 300 ? 25.793 61.389 -4.195 1.00 11.59 450 ASP A C 1
ATOM 2288 O O . ASP A 1 300 ? 26.104 61.010 -3.049 1.00 11.98 450 ASP A O 1
ATOM 2293 N N . PHE A 1 301 ? 26.588 62.081 -5.008 1.00 11.34 451 PHE A N 1
ATOM 2294 C CA . PHE A 1 301 ? 27.914 62.517 -4.630 1.00 11.79 451 PHE A CA 1
ATOM 2295 C C . PHE A 1 301 ? 27.961 63.917 -4.002 1.00 10.44 451 PHE A C 1
ATOM 2296 O O . PHE A 1 301 ? 29.058 64.496 -3.879 1.00 11.93 451 PHE A O 1
ATOM 2304 N N . ALA A 1 302 ? 26.833 64.447 -3.545 1.00 11.23 452 ALA A N 1
ATOM 2305 C CA . ALA A 1 302 ? 26.810 65.826 -3.080 1.00 12.46 452 ALA A CA 1
ATOM 2306 C C . ALA A 1 302 ? 27.853 66.132 -1.994 1.00 11.81 452 ALA A C 1
ATOM 2307 O O . ALA A 1 302 ? 28.404 67.220 -1.957 1.00 12.83 452 ALA A O 1
ATOM 2309 N N . ALA A 1 303 ? 28.145 65.201 -1.090 1.00 11.18 453 ALA A N 1
ATOM 2310 C CA . ALA A 1 303 ? 29.079 65.500 -0.008 1.00 10.45 453 ALA A CA 1
ATOM 2311 C C . ALA A 1 303 ? 30.471 65.729 -0.563 1.00 11.17 453 ALA A C 1
ATOM 2312 O O . ALA A 1 303 ? 31.258 66.502 0.023 1.00 12.30 453 ALA A O 1
ATOM 2314 N N . LEU A 1 304 ? 30.822 65.034 -1.647 1.00 10.26 454 LEU A N 1
ATOM 2315 C CA . LEU A 1 304 ? 32.123 65.184 -2.281 1.00 10.24 454 LEU A CA 1
ATOM 2316 C C . LEU A 1 304 ? 32.172 66.446 -3.177 1.00 10.19 454 LEU A C 1
ATOM 2317 O O . LEU A 1 304 ? 33.224 67.086 -3.312 1.00 10.77 454 LEU A O 1
ATOM 2322 N N . ASP A 1 305 ? 31.027 66.757 -3.816 1.00 11.05 455 ASP A N 1
ATOM 2323 C CA . ASP A 1 305 ? 30.858 67.955 -4.628 1.00 12.07 455 ASP A CA 1
ATOM 2324 C C . ASP A 1 305 ? 30.913 69.255 -3.804 1.00 10.79 455 ASP A C 1
ATOM 2325 O O . ASP A 1 305 ? 31.260 70.321 -4.356 1.00 11.95 455 ASP A O 1
ATOM 2330 N N . ALA A 1 306 ? 30.514 69.228 -2.533 1.00 10.76 456 ALA A N 1
ATOM 2331 C CA . ALA A 1 306 ? 30.257 70.474 -1.780 1.00 11.36 456 ALA A CA 1
ATOM 2332 C C . ALA A 1 306 ? 31.526 71.318 -1.683 1.00 11.65 456 ALA A C 1
ATOM 2333 O O . ALA A 1 306 ? 32.653 70.803 -1.603 1.00 12.25 456 ALA A O 1
ATOM 2335 N N . ASN A 1 307 ? 31.341 72.640 -1.660 1.00 12.23 457 ASN A N 1
ATOM 2336 C CA . ASN A 1 307 ? 32.433 73.585 -1.352 1.00 13.23 457 ASN A CA 1
ATOM 2337 C C . ASN A 1 307 ? 33.590 73.486 -2.336 1.00 12.60 457 ASN A C 1
ATOM 2338 O O . ASN A 1 307 ? 34.750 73.257 -1.980 1.00 16.20 457 ASN A O 1
ATOM 2343 N N . GLY A 1 308 ? 33.283 73.556 -3.635 1.00 12.79 458 GLY A N 1
ATOM 2344 C CA . GLY A 1 308 ? 34.304 73.536 -4.662 1.00 13.64 458 GLY A CA 1
ATOM 2345 C C . GLY A 1 308 ? 34.883 72.125 -4.846 1.00 11.30 458 GLY A C 1
ATOM 2346 O O . GLY A 1 308 ? 36.020 71.963 -5.303 1.00 14.39 458 GLY A O 1
ATOM 2347 N N . GLY A 1 309 ? 34.089 71.096 -4.532 1.00 12.76 459 GLY A N 1
ATOM 2348 C CA . GLY A 1 309 ? 34.601 69.739 -4.655 1.00 12.12 459 GLY A CA 1
ATOM 2349 C C . GLY A 1 309 ? 35.701 69.436 -3.643 1.00 10.22 459 GLY A C 1
ATOM 2350 O O . GLY A 1 309 ? 36.594 68.645 -3.943 1.00 12.05 459 GLY A O 1
ATOM 2351 N N . ALA A 1 310 ? 35.572 69.979 -2.432 1.00 10.94 460 ALA A N 1
ATOM 2352 C CA . ALA A 1 310 ? 36.649 69.807 -1.449 1.00 11.08 460 ALA A CA 1
ATOM 2353 C C . ALA A 1 310 ? 36.803 68.322 -1.089 1.00 10.82 460 ALA A C 1
ATOM 2354 O O . ALA A 1 310 ? 37.928 67.815 -0.964 1.00 11.75 460 ALA A O 1
ATOM 2356 N N . GLY A 1 311 ? 35.691 67.605 -0.977 1.00 10.91 461 GLY A N 1
ATOM 2357 C CA . GLY A 1 311 ? 35.763 66.192 -0.638 1.00 10.87 461 GLY A CA 1
ATOM 2358 C C . GLY A 1 311 ? 36.403 65.382 -1.752 1.00 9.77 461 GLY A C 1
ATOM 2359 O O . GLY A 1 311 ? 37.238 64.482 -1.501 1.00 10.77 461 GLY A O 1
ATOM 2360 N N . TRP A 1 312 ? 36.010 65.634 -2.995 1.00 10.16 462 TRP A N 1
ATOM 2361 C CA . TRP A 1 312 ? 36.712 65.003 -4.116 1.00 10.84 462 TRP A CA 1
ATOM 2362 C C . TRP A 1 312 ? 38.199 65.250 -4.068 1.00 9.96 462 TRP A C 1
ATOM 2363 O O . TRP A 1 312 ? 38.992 64.363 -4.335 1.00 11.37 462 TRP A O 1
ATOM 2374 N N . ASP A 1 313 ? 38.588 66.493 -3.746 1.00 11.20 463 ASP A N 1
ATOM 2375 C CA . ASP A 1 313 ? 40.006 66.819 -3.777 1.00 11.88 463 ASP A CA 1
ATOM 2376 C C . ASP A 1 313 ? 40.772 66.092 -2.666 1.00 11.27 463 ASP A C 1
ATOM 2377 O O . ASP A 1 313 ? 41.869 65.581 -2.893 1.00 12.17 463 ASP A O 1
ATOM 2382 N N . LEU A 1 314 ? 40.150 65.988 -1.499 1.00 10.30 464 LEU A N 1
ATOM 2383 C CA . LEU A 1 314 ? 40.784 65.275 -0.371 1.00 9.94 464 LEU A CA 1
ATOM 2384 C C . LEU A 1 314 ? 40.920 63.786 -0.695 1.00 9.92 464 LEU A C 1
ATOM 2385 O O . LEU A 1 314 ? 41.957 63.155 -0.496 1.00 11.73 464 LEU A O 1
ATOM 2390 N N . CYS A 1 315 ? 39.879 63.205 -1.265 1.00 9.89 465 CYS A N 1
ATOM 2391 C CA A CYS A 1 315 ? 39.961 61.804 -1.714 0.50 10.26 465 CYS A CA 1
ATOM 2392 C CA B CYS A 1 315 ? 39.981 61.841 -1.695 0.50 10.55 465 CYS A CA 1
ATOM 2393 C C . CYS A 1 315 ? 41.100 61.657 -2.739 1.00 10.31 465 CYS A C 1
ATOM 2394 O O . CYS A 1 315 ? 41.886 60.716 -2.676 1.00 10.48 465 CYS A O 1
ATOM 2399 N N . GLN A 1 316 ? 41.217 62.568 -3.704 1.00 10.09 466 GLN A N 1
ATOM 2400 C CA . GLN A 1 316 ? 42.269 62.467 -4.663 1.00 10.06 466 GLN A CA 1
ATOM 2401 C C . GLN A 1 316 ? 43.630 62.449 -3.972 1.00 11.58 466 GLN A C 1
ATOM 2402 O O . GLN A 1 316 ? 44.495 61.666 -4.365 1.00 10.95 466 GLN A O 1
ATOM 2408 N N . ARG A 1 317 ? 43.854 63.313 -2.994 1.00 10.70 467 ARG A N 1
ATOM 2409 C CA . ARG A 1 317 ? 45.157 63.369 -2.319 1.00 10.26 467 ARG A CA 1
ATOM 2410 C C . ARG A 1 317 ? 45.427 62.061 -1.540 1.00 9.51 467 ARG A C 1
ATOM 2411 O O . ARG A 1 317 ? 46.551 61.575 -1.579 1.00 9.57 467 ARG A O 1
ATOM 2419 N N . LEU A 1 318 ? 44.420 61.510 -0.865 1.00 9.07 468 LEU A N 1
ATOM 2420 C CA . LEU A 1 318 ? 44.589 60.280 -0.086 1.00 8.75 468 LEU A CA 1
ATOM 2421 C C . LEU A 1 318 ? 44.776 59.085 -0.985 1.00 8.26 468 LEU A C 1
ATOM 2422 O O . LEU A 1 318 ? 45.273 58.036 -0.565 1.00 9.45 468 LEU A O 1
ATOM 2427 N N . MET A 1 319 ? 44.363 59.228 -2.254 1.00 8.98 469 MET A N 1
ATOM 2428 C CA . MET A 1 319 ? 44.254 58.072 -3.138 1.00 9.92 469 MET A CA 1
ATOM 2429 C C . MET A 1 319 ? 45.040 58.283 -4.417 1.00 10.10 469 MET A C 1
ATOM 2430 O O . MET A 1 319 ? 44.759 57.645 -5.430 1.00 11.43 469 MET A O 1
ATOM 2435 N N . GLU A 1 320 ? 46.118 59.065 -4.356 1.00 11.43 470 GLU A N 1
ATOM 2436 C CA . GLU A 1 320 ? 47.002 59.153 -5.517 1.00 11.23 470 GLU A CA 1
ATOM 2437 C C . GLU A 1 320 ? 47.607 57.777 -5.860 1.00 12.26 470 GLU A C 1
ATOM 2438 O O . GLU A 1 320 ? 47.957 57.010 -4.958 1.00 12.05 470 GLU A O 1
ATOM 2444 N N . ALA A 1 321 ? 47.772 57.490 -7.146 1.00 12.40 471 ALA A N 1
ATOM 2445 C CA . ALA A 1 321 ? 48.360 56.211 -7.545 1.00 13.51 471 ALA A CA 1
ATOM 2446 C C . ALA A 1 321 ? 49.751 56.021 -6.985 1.00 13.00 471 ALA A C 1
ATOM 2447 O O . ALA A 1 321 ? 50.080 54.916 -6.530 1.00 16.32 471 ALA A O 1
ATOM 2449 N N . GLU A 1 322 ? 50.558 57.082 -6.972 1.00 14.79 472 GLU A N 1
ATOM 2450 C CA . GLU A 1 322 ? 51.956 57.006 -6.524 1.00 14.92 472 GLU A CA 1
ATOM 2451 C C . GLU A 1 322 ? 52.049 57.416 -5.068 1.00 13.08 472 GLU A C 1
ATOM 2452 O O . GLU A 1 322 ? 51.611 58.527 -4.735 1.00 13.03 472 GLU A O 1
ATOM 2458 N N . ARG A 1 323 ? 52.745 56.626 -4.220 1.00 13.37 473 ARG A N 1
ATOM 2459 C CA . ARG A 1 323 ? 52.966 57.053 -2.830 1.00 12.35 473 ARG A CA 1
ATOM 2460 C C . ARG A 1 323 ? 53.639 58.392 -2.706 1.00 13.02 473 ARG A C 1
ATOM 2461 O O . ARG A 1 323 ? 53.319 59.123 -1.770 1.00 14.54 473 ARG A O 1
ATOM 2469 N N . ASP A 1 324 ? 54.575 58.697 -3.603 1.00 13.45 474 ASP A N 1
ATOM 2470 C CA . ASP A 1 324 ? 55.284 59.974 -3.461 1.00 16.32 474 ASP A CA 1
ATOM 2471 C C . ASP A 1 324 ? 54.401 61.178 -3.798 1.00 15.25 474 ASP A C 1
ATOM 2472 O O . ASP A 1 324 ? 54.762 62.345 -3.514 1.00 19.35 474 ASP A O 1
ATOM 2477 N N . ALA A 1 325 ? 53.230 60.932 -4.383 1.00 12.34 475 ALA A N 1
ATOM 2478 C CA . ALA A 1 325 ? 52.254 61.992 -4.626 1.00 12.48 475 ALA A CA 1
ATOM 2479 C C . ALA A 1 325 ? 51.131 61.995 -3.598 1.00 12.31 475 ALA A C 1
ATOM 2480 O O . ALA A 1 325 ? 50.341 62.929 -3.550 1.00 15.23 475 ALA A O 1
ATOM 2482 N N . ARG A 1 326 ? 50.989 60.918 -2.836 1.00 11.80 476 ARG A N 1
ATOM 2483 C CA . ARG A 1 326 ? 49.847 60.657 -1.970 1.00 10.86 476 ARG A CA 1
ATOM 2484 C C . ARG A 1 326 ? 50.032 61.371 -0.629 1.00 10.30 476 ARG A C 1
ATOM 2485 O O . ARG A 1 326 ? 51.138 61.315 -0.041 1.00 11.45 476 ARG A O 1
ATOM 2493 N N . ALA A 1 327 ? 49.013 62.050 -0.133 1.00 10.20 477 ALA A N 1
ATOM 2494 C CA . ALA A 1 327 ? 49.140 62.829 1.083 1.00 9.26 477 ALA A CA 1
ATOM 2495 C C . ALA A 1 327 ? 49.426 61.951 2.268 1.00 9.93 477 ALA A C 1
ATOM 2496 O O . ALA A 1 327 ? 48.878 60.844 2.385 1.00 10.72 477 ALA A O 1
ATOM 2498 N N . SER A 1 328 ? 50.252 62.478 3.178 1.00 10.12 478 SER A N 1
ATOM 2499 C CA . SER A 1 328 ? 50.280 61.942 4.530 1.00 10.85 478 SER A CA 1
ATOM 2500 C C . SER A 1 328 ? 48.976 62.185 5.263 1.00 11.16 478 SER A C 1
ATOM 2501 O O . SER A 1 328 ? 48.235 63.127 4.927 1.00 10.74 478 SER A O 1
ATOM 2504 N N . CYS A 1 329 ? 48.654 61.388 6.293 1.00 9.89 479 CYS A N 1
ATOM 2505 C CA . CYS A 1 329 ? 47.437 61.630 7.033 1.00 10.55 479 CYS A CA 1
ATOM 2506 C C . CYS A 1 329 ? 47.546 62.968 7.777 1.00 11.34 479 CYS A C 1
ATOM 2507 O O . CYS A 1 329 ? 46.529 63.669 7.902 1.00 11.49 479 CYS A O 1
ATOM 2510 N N . GLU A 1 330 ? 48.745 63.328 8.286 1.00 11.74 480 GLU A N 1
ATOM 2511 C CA . GLU A 1 330 ? 48.920 64.620 8.918 1.00 13.52 480 GLU A CA 1
ATOM 2512 C C . GLU A 1 330 ? 48.638 65.759 7.928 1.00 13.44 480 GLU A C 1
ATOM 2513 O O . GLU A 1 330 ? 47.911 66.711 8.297 1.00 15.39 480 GLU A O 1
ATOM 2519 N N . ALA A 1 331 ? 49.150 65.671 6.697 1.00 11.83 481 ALA A N 1
ATOM 2520 C CA . ALA A 1 331 ? 48.895 66.763 5.762 1.00 13.28 481 ALA A CA 1
ATOM 2521 C C . ALA A 1 331 ? 47.419 66.833 5.400 1.00 12.84 481 ALA A C 1
ATOM 2522 O O . ALA A 1 331 ? 46.884 67.917 5.207 1.00 16.48 481 ALA A O 1
ATOM 2524 N N . ALA A 1 332 ? 46.766 65.676 5.271 1.00 12.81 482 ALA A N 1
ATOM 2525 C CA . ALA A 1 332 ? 45.366 65.605 4.864 1.00 13.06 482 ALA A CA 1
ATOM 2526 C C . ALA A 1 332 ? 44.487 66.313 5.880 1.00 14.56 482 ALA A C 1
ATOM 2527 O O . ALA A 1 332 ? 43.456 66.913 5.555 1.00 15.40 482 ALA A O 1
ATOM 2529 N N . LEU A 1 333 ? 44.907 66.257 7.130 1.00 16.56 483 LEU A N 1
ATOM 2530 C CA . LEU A 1 333 ? 44.112 66.770 8.197 1.00 17.59 483 LEU A CA 1
ATOM 2531 C C . LEU A 1 333 ? 44.009 68.316 8.108 1.00 16.62 483 LEU A C 1
ATOM 2532 O O . LEU A 1 333 ? 43.036 68.921 8.598 1.00 21.50 483 LEU A O 1
ATOM 2537 N N . SER A 1 334 ? 44.919 68.948 7.350 1.00 18.65 484 SER A N 1
ATOM 2538 C CA . SER A 1 334 ? 44.941 70.400 7.133 1.00 18.69 484 SER A CA 1
ATOM 2539 C C . SER A 1 334 ? 44.090 70.866 5.948 1.00 18.53 484 SER A C 1
ATOM 2540 O O . SER A 1 334 ? 43.958 72.063 5.651 1.00 18.66 484 SER A O 1
ATOM 2543 N N . HIS A 1 335 ? 43.510 69.909 5.245 1.00 14.78 485 HIS A N 1
ATOM 2544 C CA . HIS A 1 335 ? 42.762 70.201 4.039 1.00 13.94 485 HIS A CA 1
ATOM 2545 C C . HIS A 1 335 ? 41.580 71.114 4.286 1.00 14.72 485 HIS A C 1
ATOM 2546 O O . HIS A 1 335 ? 40.914 71.067 5.334 1.00 14.90 485 HIS A O 1
ATOM 2553 N N . ALA A 1 336 ? 41.257 71.906 3.256 1.00 14.92 486 ALA A N 1
ATOM 2554 C CA . ALA A 1 336 ? 40.062 72.758 3.288 1.00 16.41 486 ALA A CA 1
ATOM 2555 C C . ALA A 1 336 ? 38.752 72.054 3.614 1.00 15.33 486 ALA A C 1
ATOM 2556 O O . ALA A 1 336 ? 37.852 72.666 4.184 1.00 16.27 486 ALA A O 1
ATOM 2558 N N . PHE A 1 337 ? 38.647 70.751 3.306 1.00 14.02 487 PHE A N 1
ATOM 2559 C CA . PHE A 1 337 ? 37.474 69.964 3.693 1.00 14.38 487 PHE A CA 1
ATOM 2560 C C . PHE A 1 337 ? 37.129 70.114 5.185 1.00 13.32 487 PHE A C 1
ATOM 2561 O O . PHE A 1 337 ? 35.972 70.005 5.601 1.00 15.52 487 PHE A O 1
ATOM 2569 N N . PHE A 1 338 ? 38.178 70.342 5.987 1.00 14.18 488 PHE A N 1
ATOM 2570 C CA . PHE A 1 338 ? 38.039 70.409 7.433 1.00 16.07 488 PHE A CA 1
ATOM 2571 C C . PHE A 1 338 ? 37.875 71.827 7.973 1.00 18.47 488 PHE A C 1
ATOM 2572 O O . PHE A 1 338 ? 37.708 72.000 9.189 1.00 21.51 488 PHE A O 1
ATOM 2580 N N . ASP A 1 339 ? 37.905 72.831 7.101 1.00 21.45 489 ASP A N 1
ATOM 2581 C CA . ASP A 1 339 ? 37.802 74.221 7.560 1.00 22.51 489 ASP A CA 1
ATOM 2582 C C . ASP A 1 339 ? 36.448 74.481 8.244 1.00 23.16 489 ASP A C 1
ATOM 2583 O O . ASP A 1 339 ? 35.405 73.944 7.870 1.00 25.35 489 ASP A O 1
ATOM 2588 N N . ALA A 1 340 ? 36.450 75.371 9.224 1.00 27.95 490 ALA A N 1
ATOM 2589 C CA . ALA A 1 340 ? 35.208 75.847 9.833 1.00 29.82 490 ALA A CA 1
ATOM 2590 C C . ALA A 1 340 ? 34.454 76.690 8.822 1.00 28.07 490 ALA A C 1
ATOM 2591 O O . ALA A 1 340 ? 35.072 77.284 7.933 1.00 33.85 490 ALA A O 1
ATOM 2593 N N . ALA A 1 341 ? 33.161 76.747 8.970 1.00 30.97 491 ALA A N 1
ATOM 2594 C CA . ALA A 1 341 ? 32.363 77.684 8.222 1.00 35.60 491 ALA A CA 1
ATOM 2595 C C . ALA A 1 341 ? 32.769 79.127 8.574 1.00 38.71 491 ALA A C 1
ATOM 2596 O O . ALA A 1 341 ? 33.065 79.434 9.675 1.00 39.39 491 ALA A O 1
ATOM 2598 N N . ALA A 1 342 ? 32.818 79.992 7.601 1.00 42.89 492 ALA A N 1
ATOM 2599 C CA . ALA A 1 342 ? 33.102 81.387 7.929 1.00 39.75 492 ALA A CA 1
ATOM 2600 C C . ALA A 1 342 ? 31.791 82.013 8.366 1.00 34.13 492 ALA A C 1
ATOM 2601 O O . ALA A 1 342 ? 30.759 81.503 8.063 1.00 38.96 492 ALA A O 1
ATOM 2603 N N . LEU A 1 343 ? 31.847 83.085 9.138 1.00 33.27 493 LEU A N 1
ATOM 2604 C CA . LEU A 1 343 ? 30.695 83.953 9.321 1.00 33.59 493 LEU A CA 1
ATOM 2605 C C . LEU A 1 343 ? 29.392 83.224 9.614 1.00 38.48 493 LEU A C 1
ATOM 2606 O O . LEU A 1 343 ? 28.490 83.226 8.808 1.00 55.86 493 LEU A O 1
ATOM 2611 N N . GLU A 1 344 ? 29.262 82.665 10.802 1.00 34.62 494 GLU A N 1
ATOM 2612 C CA . GLU A 1 344 ? 28.119 81.849 11.153 1.00 29.05 494 GLU A CA 1
ATOM 2613 C C . GLU A 1 344 ? 26.919 82.564 11.745 1.00 27.74 494 GLU A C 1
ATOM 2614 O O . GLU A 1 344 ? 25.889 81.999 11.896 1.00 31.60 494 GLU A O 1
ATOM 2620 N N . HIS A 1 345 ? 27.062 83.812 12.104 1.00 31.57 495 HIS A N 1
ATOM 2621 C CA . HIS A 1 345 ? 25.933 84.552 12.592 1.00 27.13 495 HIS A CA 1
ATOM 2622 C C . HIS A 1 345 ? 25.254 83.926 13.802 1.00 28.72 495 HIS A C 1
ATOM 2623 O O . HIS A 1 345 ? 24.055 83.814 13.887 1.00 31.44 495 HIS A O 1
ATOM 2630 N N . HIS A 1 346 ? 26.023 83.530 14.794 1.00 33.78 496 HIS A N 1
ATOM 2631 C CA . HIS A 1 346 ? 25.421 82.893 15.973 1.00 32.20 496 HIS A CA 1
ATOM 2632 C C . HIS A 1 346 ? 24.514 83.848 16.695 1.00 35.51 496 HIS A C 1
ATOM 2633 O O . HIS A 1 346 ? 24.772 85.056 16.704 1.00 39.77 496 HIS A O 1
ATOM 2640 N N . LEU B 1 1 ? 30.362 60.212 -27.116 1.00 30.03 151 LEU B N 1
ATOM 2641 C CA . LEU B 1 1 ? 29.478 59.062 -26.971 1.00 25.08 151 LEU B CA 1
ATOM 2642 C C . LEU B 1 1 ? 29.513 58.515 -25.548 1.00 24.97 151 LEU B C 1
ATOM 2643 O O . LEU B 1 1 ? 30.294 58.975 -24.715 1.00 29.90 151 LEU B O 1
ATOM 2648 N N . LYS B 1 2 ? 28.662 57.531 -25.276 1.00 20.88 152 LYS B N 1
ATOM 2649 C CA . LYS B 1 2 ? 28.595 56.919 -23.955 1.00 19.10 152 LYS B CA 1
ATOM 2650 C C . LYS B 1 2 ? 28.812 55.412 -24.035 1.00 19.12 152 LYS B C 1
ATOM 2651 O O . LYS B 1 2 ? 28.360 54.759 -24.976 1.00 16.50 152 LYS B O 1
ATOM 2657 N N . ALA B 1 3 ? 29.506 54.865 -23.042 1.00 20.04 153 ALA B N 1
ATOM 2658 C CA . ALA B 1 3 ? 29.785 53.438 -23.000 1.00 17.59 153 ALA B CA 1
ATOM 2659 C C . ALA B 1 3 ? 28.478 52.676 -22.818 1.00 18.08 153 ALA B C 1
ATOM 2660 O O . ALA B 1 3 ? 27.555 53.122 -22.090 1.00 18.94 153 ALA B O 1
ATOM 2662 N N . ARG B 1 4 ? 28.355 51.545 -23.514 1.00 15.61 154 ARG B N 1
ATOM 2663 C CA . ARG B 1 4 ? 27.081 50.854 -23.475 1.00 14.40 154 ARG B CA 1
ATOM 2664 C C . ARG B 1 4 ? 26.828 49.965 -22.258 1.00 15.13 154 ARG B C 1
ATOM 2665 O O . ARG B 1 4 ? 25.672 49.583 -21.988 1.00 17.74 154 ARG B O 1
ATOM 2673 N N . GLY B 1 5 ? 27.873 49.547 -21.550 1.00 15.80 155 GLY B N 1
ATOM 2674 C CA . GLY B 1 5 ? 27.513 48.594 -20.454 1.00 19.25 155 GLY B CA 1
ATOM 2675 C C . GLY B 1 5 ? 26.984 47.253 -20.977 1.00 16.74 155 GLY B C 1
ATOM 2676 O O . GLY B 1 5 ? 27.368 46.862 -22.090 1.00 20.74 155 GLY B O 1
ATOM 2677 N N . GLY B 1 6 ? 26.206 46.512 -20.182 1.00 14.49 156 GLY B N 1
ATOM 2678 C CA . GLY B 1 6 ? 25.909 45.129 -20.553 1.00 14.76 156 GLY B CA 1
ATOM 2679 C C . GLY B 1 6 ? 25.481 44.354 -19.338 1.00 14.73 156 GLY B C 1
ATOM 2680 O O . GLY B 1 6 ? 25.449 44.913 -18.246 1.00 16.89 156 GLY B O 1
ATOM 2681 N N . PRO B 1 7 ? 25.070 43.090 -19.522 1.00 14.42 157 PRO B N 1
ATOM 2682 C CA . PRO B 1 7 ? 24.547 42.265 -18.418 1.00 14.91 157 PRO B CA 1
ATOM 2683 C C . PRO B 1 7 ? 25.653 41.841 -17.453 1.00 14.71 157 PRO B C 1
ATOM 2684 O O . PRO B 1 7 ? 26.853 41.905 -17.769 1.00 15.38 157 PRO B O 1
ATOM 2688 N N . LYS B 1 8 ? 25.217 41.390 -16.294 1.00 14.56 158 LYS B N 1
ATOM 2689 C CA . LYS B 1 8 ? 26.104 40.739 -15.317 1.00 13.58 158 LYS B CA 1
ATOM 2690 C C . LYS B 1 8 ? 26.161 39.253 -15.668 1.00 13.86 158 LYS B C 1
ATOM 2691 O O . LYS B 1 8 ? 25.272 38.749 -16.326 1.00 18.32 158 LYS B O 1
ATOM 2697 N N . THR B 1 9 ? 27.233 38.558 -15.338 1.00 15.64 159 THR B N 1
ATOM 2698 C CA . THR B 1 9 ? 27.303 37.109 -15.505 1.00 15.35 159 THR B CA 1
ATOM 2699 C C . THR B 1 9 ? 27.399 36.493 -14.117 1.00 16.42 159 THR B C 1
ATOM 2700 O O . THR B 1 9 ? 28.204 36.950 -13.287 1.00 16.37 159 THR B O 1
ATOM 2704 N N . LEU B 1 10 ? 26.555 35.504 -13.859 1.00 13.74 160 LEU B N 1
ATOM 2705 C CA . LEU B 1 10 ? 26.524 34.824 -12.569 1.00 13.75 160 LEU B CA 1
ATOM 2706 C C . LEU B 1 10 ? 26.671 33.326 -12.743 1.00 12.03 160 LEU B C 1
ATOM 2707 O O . LEU B 1 10 ? 26.028 32.736 -13.620 1.00 14.94 160 LEU B O 1
ATOM 2712 N N . ARG B 1 11 ? 27.487 32.680 -11.901 1.00 12.00 161 ARG B N 1
ATOM 2713 C CA . ARG B 1 11 ? 27.647 31.216 -11.976 1.00 12.70 161 ARG B CA 1
ATOM 2714 C C . ARG B 1 11 ? 26.516 30.535 -11.202 1.00 12.31 161 ARG B C 1
ATOM 2715 O O . ARG B 1 11 ? 26.122 30.944 -10.101 1.00 13.12 161 ARG B O 1
ATOM 2723 N N . ARG B 1 12 ? 25.989 29.444 -11.771 1.00 12.60 162 ARG B N 1
ATOM 2724 C CA . ARG B 1 12 ? 24.878 28.717 -11.178 1.00 12.31 162 ARG B CA 1
ATOM 2725 C C . ARG B 1 12 ? 25.057 27.217 -11.423 1.00 12.83 162 ARG B C 1
ATOM 2726 O O . ARG B 1 12 ? 25.763 26.822 -12.335 1.00 18.49 162 ARG B O 1
ATOM 2734 N N . THR B 1 13 ? 24.334 26.429 -10.643 1.00 13.50 163 THR B N 1
ATOM 2735 C CA . THR B 1 13 ? 24.261 24.977 -10.838 1.00 14.23 163 THR B CA 1
ATOM 2736 C C . THR B 1 13 ? 22.814 24.705 -11.231 1.00 13.74 163 THR B C 1
ATOM 2737 O O . THR B 1 13 ? 21.906 25.131 -10.539 1.00 15.25 163 THR B O 1
ATOM 2741 N N . PRO B 1 14 ? 2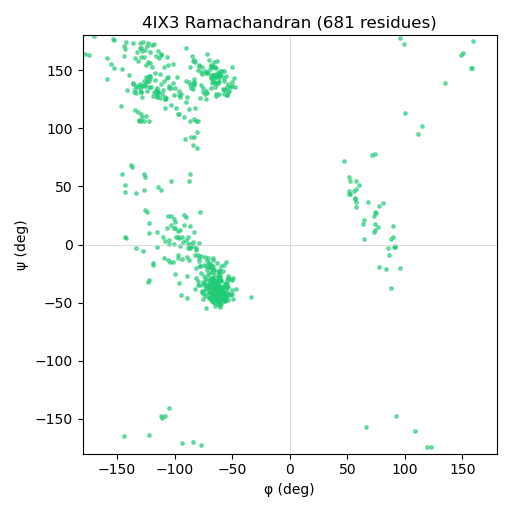2.598 23.913 -12.302 1.00 16.05 164 PRO B N 1
ATOM 2742 C CA . PRO B 1 14 ? 21.234 23.570 -12.712 1.00 16.92 164 PRO B CA 1
ATOM 2743 C C . PRO B 1 14 ? 20.452 22.903 -11.588 1.00 19.42 164 PRO B C 1
ATOM 2744 O O . PRO B 1 14 ? 20.982 22.011 -10.910 1.00 21.84 164 PRO B O 1
ATOM 2748 N N . GLY B 1 15 ? 19.255 23.406 -11.309 1.00 20.28 165 GLY B N 1
ATOM 2749 C CA . GLY B 1 15 ? 18.445 22.823 -10.244 1.00 21.21 165 GLY B CA 1
ATOM 2750 C C . GLY B 1 15 ? 18.665 23.453 -8.877 1.00 20.96 165 GLY B C 1
ATOM 2751 O O . GLY B 1 15 ? 17.961 23.075 -7.927 1.00 25.13 165 GLY B O 1
ATOM 2752 N N . VAL B 1 16 ? 19.578 24.429 -8.768 1.00 17.27 166 VAL B N 1
ATOM 2753 C CA . VAL B 1 16 ? 19.842 25.072 -7.486 1.00 15.30 166 VAL B CA 1
ATOM 2754 C C . VAL B 1 16 ? 19.582 26.571 -7.692 1.00 16.94 166 VAL B C 1
ATOM 2755 O O . VAL B 1 16 ? 20.388 27.277 -8.299 1.00 18.25 166 VAL B O 1
ATOM 2759 N N . GLU B 1 17 ? 18.466 27.067 -7.163 1.00 17.70 167 GLU B N 1
ATOM 2760 C CA . GLU B 1 17 ? 18.112 28.485 -7.262 1.00 17.71 167 GLU B CA 1
ATOM 2761 C C . GLU B 1 17 ? 18.232 29.162 -5.903 1.00 15.54 167 GLU B C 1
ATOM 2762 O O . GLU B 1 17 ? 17.846 28.595 -4.882 1.00 17.15 167 GLU B O 1
ATOM 2768 N N . PRO B 1 18 ? 18.741 30.412 -5.880 1.00 16.59 168 PRO B N 1
ATOM 2769 C CA . PRO B 1 18 ? 18.864 31.092 -4.587 1.00 16.91 168 PRO B CA 1
ATOM 2770 C C . PRO B 1 18 ? 17.577 31.156 -3.765 1.00 15.98 168 PRO B C 1
ATOM 2771 O O . PRO B 1 18 ? 17.607 31.007 -2.521 1.00 17.79 168 PRO B O 1
ATOM 2775 N N . LYS B 1 19 ? 16.442 31.324 -4.448 1.00 18.18 169 LYS B N 1
ATOM 2776 C CA . LYS B 1 19 ? 15.152 31.388 -3.748 1.00 22.01 169 LYS B CA 1
ATOM 2777 C C . LYS B 1 19 ? 14.836 30.116 -2.933 1.00 21.22 169 LYS B C 1
ATOM 2778 O O . LYS B 1 19 ? 14.090 30.158 -1.962 1.00 24.22 169 LYS B O 1
ATOM 2784 N N . ASP B 1 20 ? 15.521 29.018 -3.241 1.00 18.09 170 ASP B N 1
ATOM 2785 C CA . ASP B 1 20 ? 15.248 27.749 -2.565 1.00 18.77 170 ASP B CA 1
ATOM 2786 C C . ASP B 1 20 ? 16.200 27.487 -1.385 1.00 17.64 170 ASP B C 1
ATOM 2787 O O . ASP B 1 20 ? 16.189 26.414 -0.770 1.00 18.31 170 ASP B O 1
ATOM 2792 N N . ILE B 1 21 ? 17.044 28.467 -1.066 1.00 15.38 171 ILE B N 1
ATOM 2793 C CA . ILE B 1 21 ? 18.058 28.282 -0.019 1.00 15.15 171 ILE B CA 1
ATOM 2794 C C . ILE B 1 21 ? 17.699 29.281 1.075 1.00 17.00 171 ILE B C 1
ATOM 2795 O O . ILE B 1 21 ? 17.637 30.502 0.844 1.00 18.73 171 ILE B O 1
ATOM 2800 N N . ARG B 1 22 ? 17.646 28.756 2.291 1.00 17.17 172 ARG B N 1
ATOM 2801 C CA . ARG B 1 22 ? 17.546 29.547 3.492 1.00 16.88 172 ARG B CA 1
ATOM 2802 C C . ARG B 1 22 ? 18.831 29.327 4.277 1.00 16.12 172 ARG B C 1
ATOM 2803 O O . ARG B 1 22 ? 19.203 28.185 4.562 1.00 18.14 172 ARG B O 1
ATOM 2811 N N . VAL B 1 23 ? 19.489 30.419 4.636 1.00 17.60 173 VAL B N 1
ATOM 2812 C CA . VAL B 1 23 ? 20.744 30.372 5.385 1.00 18.57 173 VAL B CA 1
ATOM 2813 C C . VAL B 1 23 ? 20.435 30.642 6.849 1.00 20.04 173 VAL B C 1
ATOM 2814 O O . VAL B 1 23 ? 19.638 31.531 7.188 1.00 23.95 173 VAL B O 1
ATOM 2818 N N . LEU B 1 24 ? 21.022 29.838 7.730 1.00 20.84 174 LEU B N 1
ATOM 2819 C CA . LEU B 1 24 ? 20.833 30.050 9.163 1.00 23.22 174 LEU B CA 1
ATOM 2820 C C . LEU B 1 24 ? 22.001 30.878 9.715 1.00 23.60 174 LEU B C 1
ATOM 2821 O O . LEU B 1 24 ? 23.162 30.558 9.469 1.00 25.65 174 LEU B O 1
ATOM 2826 N N . PRO B 1 25 ? 21.703 31.987 10.408 1.00 31.88 175 PRO B N 1
ATOM 2827 C CA . PRO B 1 25 ? 22.797 32.733 11.040 1.00 33.99 175 PRO B CA 1
ATOM 2828 C C . PRO B 1 25 ? 23.637 31.887 12.010 1.00 35.63 175 PRO B C 1
ATOM 2829 O O . PRO B 1 25 ? 23.139 30.904 12.581 1.00 36.88 175 PRO B O 1
ATOM 2833 N N . GLY B 1 26 ? 24.921 32.221 12.120 1.00 42.63 176 GLY B N 1
ATOM 2834 C CA . GLY B 1 26 ? 25.835 31.520 13.024 1.00 38.91 176 GLY B CA 1
ATOM 2835 C C . GLY B 1 26 ? 26.873 30.705 12.280 1.00 38.29 176 GLY B C 1
ATOM 2836 O O . GLY B 1 26 ? 26.613 29.566 11.920 1.00 40.50 176 GLY B O 1
ATOM 2837 N N . PRO B 1 27 ? 28.068 31.268 12.044 1.00 37.13 177 PRO B N 1
ATOM 2838 C CA . PRO B 1 27 ? 29.082 30.469 11.360 1.00 36.07 177 PRO B CA 1
ATOM 2839 C C . PRO B 1 27 ? 29.379 29.118 12.022 1.00 36.33 177 PRO B C 1
ATOM 2840 O O . PRO B 1 27 ? 29.464 29.022 13.244 1.00 45.86 177 PRO B O 1
ATOM 2844 N N . LEU B 1 28 ? 29.477 28.076 11.208 1.00 36.10 178 LEU B N 1
ATOM 2845 C CA . LEU B 1 28 ? 29.807 26.724 11.652 1.00 38.17 178 LEU B CA 1
ATOM 2846 C C . LEU B 1 28 ? 31.334 26.779 11.713 1.00 56.41 178 LEU B C 1
ATOM 2847 O O . LEU B 1 28 ? 32.058 25.805 11.960 1.00 40.63 178 LEU B O 1
ATOM 2852 N N . GLY B 1 29 ? 31.806 28.011 11.588 1.00 52.81 179 GLY B N 1
ATOM 2853 C CA . GLY B 1 29 ? 33.224 28.308 11.693 1.00 53.92 179 GLY B CA 1
ATOM 2854 C C . GLY B 1 29 ? 33.595 29.244 10.561 1.00 44.44 179 GLY B C 1
ATOM 2855 O O . GLY B 1 29 ? 33.042 29.178 9.461 1.00 33.37 179 GLY B O 1
ATOM 2856 N N . SER B 1 30 ? 34.422 30.222 10.886 1.00 34.46 180 SER B N 1
ATOM 2857 C CA . SER B 1 30 ? 35.322 30.834 9.916 1.00 44.19 180 SER B CA 1
ATOM 2858 C C . SER B 1 30 ? 36.629 30.027 9.849 1.00 50.81 180 SER B C 1
ATOM 2859 O O . SER B 1 30 ? 37.138 29.580 10.876 1.00 48.68 180 SER B O 1
ATOM 2862 N N . GLY B 1 31 ? 37.140 29.795 8.642 1.00 35.07 181 GLY B N 1
ATOM 2863 C CA . GLY B 1 31 ? 38.394 29.081 8.481 1.00 32.02 181 GLY B CA 1
ATOM 2864 C C . GLY B 1 31 ? 39.350 30.187 8.133 1.00 27.28 181 GLY B C 1
ATOM 2865 O O . GLY B 1 31 ? 39.212 31.295 8.641 1.00 36.49 181 GLY B O 1
ATOM 2866 N N . ASN B 1 32 ? 40.270 29.940 7.212 1.00 22.83 182 ASN B N 1
ATOM 2867 C CA . ASN B 1 32 ? 41.231 30.977 6.893 1.00 22.02 182 ASN B CA 1
ATOM 2868 C C . ASN B 1 32 ? 40.666 31.999 5.909 1.00 18.90 182 ASN B C 1
ATOM 2869 O O . ASN B 1 32 ? 41.062 33.165 5.981 1.00 23.14 182 ASN B O 1
ATOM 2874 N N . PHE B 1 33 ? 39.884 31.569 4.926 1.00 15.03 183 PHE B N 1
ATOM 2875 C CA . PHE B 1 33 ? 39.486 32.482 3.858 1.00 13.82 183 PHE B CA 1
ATOM 2876 C C . PHE B 1 33 ? 37.983 32.535 3.622 1.00 13.53 183 PHE B C 1
ATOM 2877 O O . PHE B 1 33 ? 37.569 33.339 2.795 1.00 15.52 183 PHE B O 1
ATOM 2885 N N . GLY B 1 34 ? 37.219 31.689 4.313 1.00 12.72 184 GLY B N 1
ATOM 2886 C CA . GLY B 1 34 ? 35.766 31.620 4.123 1.00 11.42 184 GLY B CA 1
ATOM 2887 C C . GLY B 1 34 ? 34.952 31.398 5.380 1.00 12.30 184 GLY B C 1
ATOM 2888 O O . GLY B 1 34 ? 35.503 31.185 6.478 1.00 16.09 184 GLY B O 1
ATOM 2889 N N . THR B 1 35 ? 33.641 31.448 5.234 1.00 11.33 185 THR B N 1
ATOM 2890 C CA . THR B 1 35 ? 32.732 31.264 6.346 1.00 12.57 185 THR B CA 1
ATOM 2891 C C . THR B 1 35 ? 31.706 30.227 5.956 1.00 12.15 185 THR B C 1
ATOM 2892 O O . THR B 1 35 ? 31.143 30.293 4.852 1.00 11.97 185 THR B O 1
ATOM 2896 N N . VAL B 1 36 ? 31.486 29.247 6.823 1.00 14.18 186 VAL B N 1
ATOM 2897 C CA . VAL B 1 36 ? 30.523 28.155 6.587 1.00 12.08 186 VAL B CA 1
ATOM 2898 C C . VAL B 1 36 ? 29.292 28.420 7.448 1.00 13.65 186 VAL B C 1
ATOM 2899 O O . VAL B 1 36 ? 29.418 28.763 8.623 1.00 16.28 186 VAL B O 1
ATOM 2903 N N . PHE B 1 37 ? 28.113 28.262 6.860 1.00 13.64 187 PHE B N 1
ATOM 2904 C CA . PHE B 1 37 ? 26.856 28.373 7.563 1.00 12.37 187 PHE B CA 1
ATOM 2905 C C . PHE B 1 37 ? 26.029 27.090 7.355 1.00 12.68 187 PHE B C 1
ATOM 2906 O O . PHE B 1 37 ? 26.187 26.409 6.356 1.00 14.56 187 PHE B O 1
ATOM 2914 N N . ARG B 1 38 ? 25.129 26.774 8.276 1.00 15.88 188 ARG B N 1
ATOM 2915 C CA . ARG B 1 38 ? 24.107 25.754 7.976 1.00 14.36 188 ARG B CA 1
ATOM 2916 C C . ARG B 1 38 ? 23.025 26.420 7.128 1.00 15.49 188 ARG B C 1
ATOM 2917 O O . ARG B 1 38 ? 22.802 27.625 7.210 1.00 17.26 188 ARG B O 1
ATOM 2925 N N . GLY B 1 39 ? 22.320 25.627 6.335 1.00 13.93 189 GLY B N 1
ATOM 2926 C CA . GLY B 1 39 ? 21.163 26.138 5.606 1.00 15.68 189 GLY B CA 1
ATOM 2927 C C . GLY B 1 39 ? 20.187 25.014 5.320 1.00 17.52 189 GLY B C 1
ATOM 2928 O O . GLY B 1 39 ? 20.392 23.863 5.706 1.00 17.18 189 GLY B O 1
ATOM 2929 N N . VAL B 1 40 ? 19.065 25.390 4.720 1.00 16.49 190 VAL B N 1
ATOM 2930 C CA . VAL B 1 40 ? 18.039 24.417 4.350 1.00 18.07 190 VAL B CA 1
ATOM 2931 C C . VAL B 1 40 ? 17.736 24.688 2.882 1.00 18.05 190 VAL B C 1
ATOM 2932 O O . VAL B 1 40 ? 17.465 25.848 2.505 1.00 17.69 190 VAL B O 1
ATOM 2936 N N . PHE B 1 41 ? 17.733 23.619 2.090 1.00 16.08 191 PHE B N 1
ATOM 2937 C CA . PHE B 1 41 ? 17.515 23.713 0.662 1.00 16.02 191 PHE B CA 1
ATOM 2938 C C . PHE B 1 41 ? 16.142 23.070 0.390 1.00 17.60 191 PHE B C 1
ATOM 2939 O O . PHE B 1 41 ? 15.880 21.937 0.831 1.00 19.07 191 PHE B O 1
ATOM 2947 N N . LYS B 1 42 ? 15.286 23.775 -0.340 1.00 17.88 192 LYS B N 1
ATOM 2948 C CA . LYS B 1 42 ? 13.975 23.286 -0.754 1.00 19.85 192 LYS B CA 1
ATOM 2949 C C . LYS B 1 42 ? 13.120 22.891 0.437 1.00 22.33 192 LYS B C 1
ATOM 2950 O O . LYS B 1 42 ? 12.295 21.970 0.385 1.00 29.19 192 LYS B O 1
ATOM 2956 N N . GLY B 1 43 ? 13.322 23.601 1.525 1.00 22.39 193 GLY B N 1
ATOM 2957 C CA . GLY B 1 43 ? 12.512 23.410 2.711 1.00 24.60 193 GLY B CA 1
ATOM 2958 C C . GLY B 1 43 ? 12.820 22.204 3.565 1.00 24.70 193 GLY B C 1
ATOM 2959 O O . GLY B 1 43 ? 12.463 22.200 4.724 1.00 28.07 193 GLY B O 1
ATOM 2960 N N . ASP B 1 44 ? 13.498 21.196 3.021 1.00 21.47 194 ASP B N 1
ATOM 2961 C CA . ASP B 1 44 ? 13.672 19.956 3.783 1.00 23.02 194 ASP B CA 1
ATOM 2962 C C . ASP B 1 44 ? 15.029 19.270 3.628 1.00 23.22 194 ASP B C 1
ATOM 2963 O O . ASP B 1 44 ? 15.196 18.134 4.116 1.00 28.27 194 ASP B O 1
ATOM 2968 N N . GLN B 1 45 ? 15.979 19.892 2.926 1.00 20.56 195 GLN B N 1
ATOM 2969 C CA . GLN B 1 45 ? 17.303 19.269 2.812 1.00 18.73 195 GLN B CA 1
ATOM 2970 C C . GLN B 1 45 ? 18.302 20.064 3.640 1.00 18.50 195 GLN B C 1
ATOM 2971 O O . GLN B 1 45 ? 18.496 21.250 3.411 1.00 19.58 195 GLN B O 1
ATOM 2977 N N . ASP B 1 46 ? 18.901 19.451 4.660 1.00 16.62 196 ASP B N 1
ATOM 2978 C CA . ASP B 1 46 ? 19.944 20.133 5.433 1.00 15.45 196 ASP B CA 1
ATOM 2979 C C . ASP B 1 46 ? 21.233 20.238 4.638 1.00 15.31 196 ASP B C 1
ATOM 2980 O O . ASP B 1 46 ? 21.754 19.248 4.124 1.00 14.28 196 ASP B O 1
ATOM 2985 N N . VAL B 1 47 ? 21.721 21.471 4.512 1.00 13.84 197 VAL B N 1
ATOM 2986 C CA . VAL B 1 47 ? 22.906 21.707 3.726 1.00 13.13 197 VAL B CA 1
ATOM 2987 C C . VAL B 1 47 ? 23.908 22.540 4.533 1.00 11.22 197 VAL B C 1
ATOM 2988 O O . VAL B 1 47 ? 23.553 23.100 5.583 1.00 12.62 197 VAL B O 1
ATOM 2992 N N . VAL B 1 48 ? 25.123 22.629 4.002 1.00 10.62 198 VAL B N 1
ATOM 2993 C CA A VAL B 1 48 ? 26.152 23.526 4.537 0.50 12.28 198 VAL B CA 1
ATOM 2994 C CA B VAL B 1 48 ? 26.099 23.583 4.551 0.50 12.14 198 VAL B CA 1
ATOM 2995 C C . VAL B 1 48 ? 26.557 24.418 3.365 1.00 10.42 198 VAL B C 1
ATOM 2996 O O . VAL B 1 48 ? 26.606 23.978 2.229 1.00 10.44 198 VAL B O 1
ATOM 3003 N N . LEU B 1 49 ? 26.824 25.685 3.660 1.00 10.55 199 LEU B N 1
ATOM 3004 C CA . LEU B 1 49 ? 27.006 26.740 2.662 1.00 10.59 199 LEU B CA 1
ATOM 3005 C C . LEU B 1 49 ? 28.285 27.495 3.016 1.00 9.66 199 LEU B C 1
ATOM 3006 O O . LEU B 1 49 ? 28.499 27.802 4.183 1.00 13.62 199 LEU B O 1
ATOM 3011 N N . LYS B 1 50 ? 29.100 27.794 2.029 1.00 9.26 200 LYS B N 1
ATOM 3012 C CA . LYS B 1 50 ? 30.341 28.549 2.299 1.00 9.44 200 LYS B CA 1
ATOM 3013 C C . LYS B 1 50 ? 30.458 29.711 1.346 1.00 8.92 200 LYS B C 1
ATOM 3014 O O . LYS B 1 50 ? 30.261 29.534 0.133 1.00 10.13 200 LYS B O 1
ATOM 3020 N N . ASN B 1 51 ? 30.882 30.869 1.881 1.00 9.50 201 ASN B N 1
ATOM 3021 C CA . ASN B 1 51 ? 31.277 31.972 1.005 1.00 9.46 201 ASN B CA 1
ATOM 3022 C C . ASN B 1 51 ? 32.682 32.458 1.405 1.00 8.94 201 ASN B C 1
ATOM 3023 O O . ASN B 1 51 ? 33.277 31.923 2.358 1.00 10.95 201 ASN B O 1
ATOM 3028 N N . ALA B 1 52 ? 33.243 33.387 0.641 1.00 9.67 202 ALA B N 1
ATOM 3029 C CA . ALA B 1 52 ? 34.569 33.944 0.937 1.00 9.53 202 ALA B CA 1
ATOM 3030 C C . ALA B 1 52 ? 34.440 34.991 2.045 1.00 10.15 202 ALA B C 1
ATOM 3031 O O . ALA B 1 52 ? 33.421 35.690 2.158 1.00 13.16 202 ALA B O 1
ATOM 3033 N N . LYS B 1 53 ? 35.491 35.146 2.850 1.00 10.98 203 LYS B N 1
ATOM 3034 C CA . LYS B 1 53 ? 35.611 36.306 3.764 1.00 11.60 203 LYS B CA 1
ATOM 3035 C C . LYS B 1 53 ? 35.951 37.537 2.939 1.00 9.93 203 LYS B C 1
ATOM 3036 O O . LYS B 1 53 ? 36.905 37.502 2.149 1.00 11.71 203 LYS B O 1
ATOM 3042 N N . ALA B 1 54 ? 35.191 38.612 3.143 1.00 10.16 204 ALA B N 1
ATOM 3043 C CA . ALA B 1 54 ? 35.436 39.828 2.349 1.00 9.97 204 ALA B CA 1
ATOM 3044 C C . ALA B 1 54 ? 36.762 40.500 2.692 1.00 9.92 204 ALA B C 1
ATOM 3045 O O . ALA B 1 54 ? 37.292 41.331 1.950 1.00 10.66 204 ALA B O 1
ATOM 3047 N N . ASP B 1 55 ? 37.299 40.171 3.869 1.00 9.38 205 ASP B N 1
ATOM 3048 C CA . ASP B 1 55 ? 38.486 40.826 4.432 1.00 10.31 205 ASP B CA 1
ATOM 3049 C C . ASP B 1 55 ? 39.806 40.117 4.202 1.00 10.70 205 ASP B C 1
ATOM 3050 O O . ASP B 1 55 ? 40.836 40.574 4.722 1.00 13.66 205 ASP B O 1
ATOM 3055 N N . VAL B 1 56 ? 39.814 39.039 3.415 1.00 10.57 206 VAL B N 1
ATOM 3056 C CA . VAL B 1 56 ? 41.006 38.232 3.228 1.00 11.36 206 VAL B CA 1
ATOM 3057 C C . VAL B 1 56 ? 41.455 38.311 1.772 1.00 10.77 206 VAL B C 1
ATOM 3058 O O . VAL B 1 56 ? 40.694 38.059 0.818 1.00 12.11 206 VAL B O 1
ATOM 3062 N N . MET B 1 57 ? 42.723 38.644 1.555 1.00 12.33 207 MET B N 1
ATOM 3063 C CA . MET B 1 57 ? 43.266 38.789 0.220 1.00 13.80 207 MET B CA 1
ATOM 3064 C C . MET B 1 57 ? 43.060 37.551 -0.652 1.00 15.37 207 MET B C 1
ATOM 3065 O O . MET B 1 57 ? 43.326 36.428 -0.216 1.00 18.75 207 MET B O 1
ATOM 3070 N N . ALA B 1 58 ? 42.520 37.717 -1.848 1.00 16.54 208 ALA B N 1
ATOM 3071 C CA . ALA B 1 58 ? 42.442 36.459 -2.689 1.00 24.15 208 ALA B CA 1
ATOM 3072 C C . ALA B 1 58 ? 41.527 35.324 -2.166 1.00 21.74 208 ALA B C 1
ATOM 3073 O O . ALA B 1 58 ? 41.605 34.189 -2.650 1.00 26.66 208 ALA B O 1
ATOM 3075 N N . ALA B 1 59 ? 40.799 35.567 -1.082 1.00 24.69 209 ALA B N 1
ATOM 3076 C CA . ALA B 1 59 ? 39.746 34.642 -0.669 1.00 17.51 209 ALA B CA 1
ATOM 3077 C C . ALA B 1 59 ? 38.851 34.228 -1.836 1.00 14.59 209 ALA B C 1
ATOM 3078 O O . ALA B 1 59 ? 38.491 33.047 -1.918 1.00 13.01 209 ALA B O 1
ATOM 3080 N N . GLU B 1 60 ? 38.508 35.109 -2.776 1.00 18.59 210 GLU B N 1
ATOM 3081 C CA . GLU B 1 60 ? 37.698 34.620 -3.888 1.00 20.99 210 GLU B CA 1
ATOM 3082 C C . GLU B 1 60 ? 38.461 33.607 -4.716 1.00 16.44 210 GLU B C 1
ATOM 3083 O O . GLU B 1 60 ? 37.898 32.618 -5.118 1.00 16.02 210 GLU B O 1
ATOM 3089 N N . GLU B 1 61 ? 39.750 33.815 -4.924 1.00 17.85 211 GLU B N 1
ATOM 3090 C CA . GLU B 1 61 ? 40.508 32.856 -5.736 1.00 16.92 211 GLU B CA 1
ATOM 3091 C C . GLU B 1 61 ? 40.642 31.535 -4.978 1.00 14.80 211 GLU B C 1
ATOM 3092 O O . GLU B 1 61 ? 40.561 30.443 -5.563 1.00 14.60 211 GLU B O 1
ATOM 3098 N N . LEU B 1 62 ? 40.815 31.594 -3.669 1.00 12.93 212 LEU B N 1
ATOM 3099 C CA . LEU B 1 62 ? 40.907 30.353 -2.866 1.00 13.44 212 LEU B CA 1
ATOM 3100 C C . LEU B 1 62 ? 39.557 29.610 -2.867 1.00 12.19 212 LEU B C 1
ATOM 3101 O O . LEU B 1 62 ? 39.533 28.377 -2.964 1.00 13.26 212 LEU B O 1
ATOM 3106 N N . LEU B 1 63 ? 38.433 30.333 -2.784 1.00 11.41 213 LEU B N 1
ATOM 3107 C CA . LEU B 1 63 ? 37.148 29.655 -2.835 1.00 10.82 213 LEU B CA 1
ATOM 3108 C C . LEU B 1 63 ? 36.932 29.057 -4.226 1.00 10.89 213 LEU B C 1
ATOM 3109 O O . LEU B 1 63 ? 36.338 27.968 -4.342 1.00 11.23 213 LEU B O 1
ATOM 3114 N N . GLU B 1 64 ? 37.374 29.734 -5.284 1.00 11.69 214 GLU B N 1
ATOM 3115 C CA . GLU B 1 64 ? 37.272 29.171 -6.625 1.00 13.52 214 GLU B CA 1
ATOM 3116 C C . GLU B 1 64 ? 38.083 27.894 -6.759 1.00 13.10 214 GLU B C 1
ATOM 3117 O O . GLU B 1 64 ? 37.636 26.941 -7.407 1.00 14.13 214 GLU B O 1
ATOM 3123 N N . CYS B 1 65 ? 39.273 27.864 -6.169 1.00 12.86 215 CYS B N 1
ATOM 3124 C CA A CYS B 1 65 ? 40.048 26.635 -6.184 0.50 13.44 215 CYS B CA 1
ATOM 3125 C CA B CYS B 1 65 ? 40.056 26.626 -6.158 0.50 13.60 215 CYS B CA 1
ATOM 3126 C C . CYS B 1 65 ? 39.329 25.529 -5.406 1.00 11.43 215 CYS B C 1
ATOM 3127 O O . CYS B 1 65 ? 39.277 24.355 -5.869 1.00 12.40 215 CYS B O 1
ATOM 3132 N N . GLU B 1 66 ? 38.837 25.828 -4.216 1.00 11.40 216 GLU B N 1
ATOM 3133 C CA . GLU B 1 66 ? 38.071 24.858 -3.452 1.00 11.57 216 GLU B CA 1
ATOM 3134 C C . GLU B 1 66 ? 36.900 24.333 -4.281 1.00 10.39 216 GLU B C 1
ATOM 3135 O O . GLU B 1 66 ? 36.588 23.126 -4.281 1.00 12.07 216 GLU B O 1
ATOM 3141 N N . MET B 1 67 ? 36.246 25.211 -5.031 1.00 11.35 217 MET B N 1
ATOM 3142 C CA . MET B 1 67 ? 35.160 24.793 -5.912 1.00 12.08 217 MET B CA 1
ATOM 3143 C C . MET B 1 67 ? 35.660 23.818 -6.967 1.00 11.79 217 MET B C 1
ATOM 3144 O O . MET B 1 67 ? 35.023 22.749 -7.126 1.00 11.96 217 MET B O 1
ATOM 3149 N N . ASP B 1 68 ? 36.734 24.175 -7.666 1.00 11.55 218 ASP B N 1
ATOM 3150 C CA . ASP B 1 68 ? 37.272 23.326 -8.724 1.00 12.45 218 ASP B CA 1
ATOM 3151 C C . ASP B 1 68 ? 37.627 21.926 -8.144 1.00 11.75 218 ASP B C 1
ATOM 3152 O O . ASP B 1 68 ? 37.347 20.865 -8.772 1.00 12.68 218 ASP B O 1
ATOM 3157 N N . VAL B 1 69 ? 38.326 21.901 -7.008 1.00 11.48 219 VAL B N 1
ATOM 3158 C CA . VAL B 1 69 ? 38.750 20.609 -6.418 1.00 10.75 219 VAL B CA 1
ATOM 3159 C C . VAL B 1 69 ? 37.494 19.844 -6.007 1.00 10.53 219 VAL B C 1
ATOM 3160 O O . VAL B 1 69 ? 37.453 18.608 -6.173 1.00 12.18 219 VAL B O 1
ATOM 3164 N N . ASN B 1 70 ? 36.451 20.493 -5.483 1.00 11.50 220 ASN B N 1
ATOM 3165 C CA . ASN B 1 70 ? 35.202 19.782 -5.169 1.00 11.00 220 ASN B CA 1
ATOM 3166 C C . ASN B 1 70 ? 34.544 19.195 -6.402 1.00 11.28 220 ASN B C 1
ATOM 3167 O O . ASN B 1 70 ? 34.065 18.076 -6.335 1.00 11.48 220 ASN B O 1
ATOM 3172 N N . TYR B 1 71 ? 34.597 19.879 -7.534 1.00 12.66 221 TYR B N 1
ATOM 3173 C CA . TYR B 1 71 ? 34.053 19.265 -8.751 1.00 12.81 221 TYR B CA 1
ATOM 3174 C C . TYR B 1 71 ? 34.894 18.057 -9.125 1.00 12.61 221 TYR B C 1
ATOM 3175 O O . TYR B 1 71 ? 34.361 17.028 -9.554 1.00 13.69 221 TYR B O 1
ATOM 3184 N N . HIS B 1 72 ? 36.217 18.162 -9.016 1.00 12.24 222 HIS B N 1
ATOM 3185 C CA . HIS B 1 72 ? 37.090 17.018 -9.327 1.00 11.73 222 HIS B CA 1
ATOM 3186 C C . HIS B 1 72 ? 36.773 15.818 -8.448 1.00 11.47 222 HIS B C 1
ATOM 3187 O O . HIS B 1 72 ? 36.736 14.677 -8.946 1.00 13.99 222 HIS B O 1
ATOM 3194 N N . VAL B 1 73 ? 36.648 16.062 -7.151 1.00 11.03 223 VAL B N 1
ATOM 3195 C CA . VAL B 1 73 ? 36.351 14.979 -6.187 1.00 12.89 223 VAL B CA 1
ATOM 3196 C C . VAL B 1 73 ? 34.966 14.380 -6.408 1.00 12.75 223 VAL B C 1
ATOM 3197 O O . VAL B 1 73 ? 34.781 13.157 -6.301 1.00 13.71 223 VAL B O 1
ATOM 3201 N N . HIS B 1 74 ? 33.998 15.215 -6.759 1.00 13.19 224 HIS B N 1
ATOM 3202 C CA . HIS B 1 74 ? 32.668 14.720 -7.036 1.00 12.46 224 HIS B CA 1
ATOM 3203 C C . HIS B 1 74 ? 32.697 13.789 -8.262 1.00 14.26 224 HIS B C 1
ATOM 3204 O O . HIS B 1 74 ? 32.023 12.749 -8.278 1.00 16.34 224 HIS B O 1
ATOM 3211 N N . ALA B 1 75 ? 33.511 14.103 -9.273 1.00 14.87 225 ALA B N 1
ATOM 3212 C CA . ALA B 1 75 ? 33.614 13.280 -10.460 1.00 14.15 225 ALA B CA 1
ATOM 3213 C C . ALA B 1 75 ? 34.397 12.002 -10.231 1.00 15.48 225 ALA B C 1
ATOM 3214 O O . ALA B 1 75 ? 34.082 11.012 -10.902 1.00 20.44 225 ALA B O 1
ATOM 3216 N N . ASN B 1 76 ? 35.409 12.041 -9.356 1.00 14.78 226 ASN B N 1
ATOM 3217 C CA . ASN B 1 76 ? 36.444 10.998 -9.299 1.00 14.65 226 ASN B CA 1
ATOM 3218 C C . ASN B 1 76 ? 36.574 10.207 -7.999 1.00 16.46 226 ASN B C 1
ATOM 3219 O O . ASN B 1 76 ? 37.198 9.133 -7.996 1.00 20.04 226 ASN B O 1
ATOM 3224 N N . ALA B 1 77 ? 36.021 10.738 -6.912 1.00 14.77 227 ALA B N 1
ATOM 3225 C CA . ALA B 1 77 ? 36.129 10.098 -5.605 1.00 13.92 227 ALA B CA 1
ATOM 3226 C C . ALA B 1 77 ? 34.874 10.323 -4.767 1.00 14.48 227 ALA B C 1
ATOM 3227 O O . ALA B 1 77 ? 34.930 10.911 -3.687 1.00 14.22 227 ALA B O 1
ATOM 3229 N N . LYS B 1 78 ? 33.744 9.847 -5.277 1.00 15.58 228 LYS B N 1
ATOM 3230 C CA . LYS B 1 78 ? 32.446 9.970 -4.578 1.00 15.46 228 LYS B CA 1
ATOM 3231 C C . LYS B 1 78 ? 32.468 9.208 -3.260 1.00 14.48 228 LYS B C 1
ATOM 3232 O O . LYS B 1 78 ? 32.986 8.083 -3.222 1.00 16.84 228 LYS B O 1
ATOM 3238 N N . GLY B 1 79 ? 31.900 9.804 -2.215 1.00 14.07 229 GLY B N 1
ATOM 3239 C CA . GLY B 1 79 ? 31.791 9.205 -0.892 1.00 15.01 229 GLY B CA 1
ATOM 3240 C C . GLY B 1 79 ? 33.001 9.426 -0.017 1.00 11.38 229 GLY B C 1
ATOM 3241 O O . GLY B 1 79 ? 32.885 9.135 1.191 1.00 14.80 229 GLY B O 1
ATOM 3242 N N . THR B 1 80 ? 34.105 9.958 -0.556 1.00 11.89 230 THR B N 1
ATOM 3243 C CA . THR B 1 80 ? 35.250 10.272 0.320 1.00 10.27 230 THR B CA 1
ATOM 3244 C C . THR B 1 80 ? 34.964 11.492 1.192 1.00 10.86 230 THR B C 1
ATOM 3245 O O . THR B 1 80 ? 35.440 11.539 2.338 1.00 11.66 230 THR B O 1
ATOM 3249 N N . CYS B 1 81 ? 34.272 12.476 0.606 1.00 11.25 231 CYS B N 1
ATOM 3250 C CA . CYS B 1 81 ? 34.050 13.766 1.257 1.00 10.48 231 CYS B CA 1
ATOM 3251 C C . CYS B 1 81 ? 32.572 14.109 1.309 1.00 10.65 231 CYS B C 1
ATOM 3252 O O . CYS B 1 81 ? 31.766 13.460 0.594 1.00 12.45 231 CYS B O 1
ATOM 3255 N N . ALA B 1 82 ? 32.166 15.115 2.078 1.00 9.76 232 ALA B N 1
ATOM 3256 C CA . ALA B 1 82 ? 30.790 15.575 2.051 1.00 11.09 232 ALA B CA 1
ATOM 3257 C C . ALA B 1 82 ? 30.319 15.819 0.608 1.00 10.89 232 ALA B C 1
ATOM 3258 O O . ALA B 1 82 ? 31.046 16.402 -0.237 1.00 11.61 232 ALA B O 1
ATOM 3260 N N . ARG B 1 83 ? 29.083 15.367 0.326 1.00 10.86 233 ARG B N 1
ATOM 3261 C CA . ARG B 1 83 ? 28.579 15.433 -1.046 1.00 11.82 233 ARG B CA 1
ATOM 3262 C C . ARG B 1 83 ? 28.439 16.891 -1.511 1.00 10.85 233 ARG B C 1
ATOM 3263 O O . ARG B 1 83 ? 27.809 17.704 -0.843 1.00 11.93 233 ARG B O 1
ATOM 3271 N N . PHE B 1 84 ? 29.037 17.161 -2.663 1.00 11.30 234 PHE B N 1
ATOM 3272 C CA . PHE B 1 84 ? 29.096 18.516 -3.210 1.00 10.94 234 PHE B CA 1
ATOM 3273 C C . PHE B 1 84 ? 27.861 18.750 -4.067 1.00 13.14 234 PHE B C 1
ATOM 3274 O O . PHE B 1 84 ? 27.619 18.041 -5.062 1.00 15.81 234 PHE B O 1
ATOM 3282 N N . MET B 1 85 ? 27.134 19.825 -3.788 1.00 11.83 235 MET B N 1
ATOM 3283 C CA . MET B 1 85 ? 25.872 20.104 -4.494 1.00 11.71 235 MET B CA 1
ATOM 3284 C C . MET B 1 85 ? 26.000 21.272 -5.454 1.00 12.46 235 MET B C 1
ATOM 3285 O O . MET B 1 85 ? 25.050 21.524 -6.202 1.00 17.48 235 MET B O 1
ATOM 3290 N N . GLY B 1 86 ? 27.181 21.864 -5.608 1.00 12.63 236 GLY B N 1
ATOM 3291 C CA . GLY B 1 86 ? 27.410 22.903 -6.611 1.00 13.08 236 GLY B CA 1
ATOM 3292 C C . GLY B 1 86 ? 27.593 24.285 -6.031 1.00 12.74 236 GLY B C 1
ATOM 3293 O O . GLY B 1 86 ? 27.989 24.440 -4.874 1.00 13.09 236 GLY B O 1
ATOM 3294 N N . CYS B 1 87 ? 27.393 25.281 -6.876 1.00 12.19 237 CYS B N 1
ATOM 3295 C CA . CYS B 1 87 ? 27.605 26.661 -6.489 1.00 11.65 237 CYS B CA 1
ATOM 3296 C C . CYS B 1 87 ? 26.341 27.478 -6.664 1.00 12.24 237 CYS B C 1
ATOM 3297 O O . CYS B 1 87 ? 25.430 27.045 -7.367 1.00 14.75 237 CYS B O 1
ATOM 3300 N N . ILE B 1 88 ? 26.327 28.675 -6.077 1.00 10.62 238 ILE B N 1
ATOM 3301 C CA . ILE B 1 88 ? 25.271 29.673 -6.327 1.00 11.28 238 ILE B CA 1
ATOM 3302 C C . ILE B 1 88 ? 25.934 31.024 -6.243 1.00 10.75 238 ILE B C 1
ATOM 3303 O O . ILE B 1 88 ? 26.454 31.366 -5.182 1.00 12.08 238 ILE B O 1
ATOM 3308 N N . GLU B 1 89 ? 25.923 31.817 -7.299 1.00 10.01 239 GLU B N 1
ATOM 3309 C CA . GLU B 1 89 ? 26.482 33.165 -7.253 1.00 10.52 239 GLU B CA 1
ATOM 3310 C C . GLU B 1 89 ? 25.373 34.203 -7.289 1.00 10.70 239 GLU B C 1
ATOM 3311 O O . GLU B 1 89 ? 24.568 34.154 -8.152 1.00 12.21 239 GLU B O 1
ATOM 3317 N N . LEU B 1 90 ? 25.348 35.109 -6.318 1.00 11.18 240 LEU B N 1
ATOM 3318 C CA . LEU B 1 90 ? 24.298 36.118 -6.250 1.00 10.93 240 LEU B CA 1
ATOM 3319 C C . LEU B 1 90 ? 24.858 37.505 -6.532 1.00 11.30 240 LEU B C 1
ATOM 3320 O O . LEU B 1 90 ? 25.938 37.853 -6.053 1.00 10.89 240 LEU B O 1
ATOM 3325 N N . GLY B 1 91 ? 24.126 38.295 -7.310 1.00 12.46 241 GLY B N 1
ATOM 3326 C CA . GLY B 1 91 ? 24.588 39.648 -7.648 1.00 12.06 241 GLY B CA 1
ATOM 3327 C C . GLY B 1 91 ? 24.222 40.619 -6.547 1.00 10.57 241 GLY B C 1
ATOM 3328 O O . GLY B 1 91 ? 23.804 40.255 -5.444 1.00 12.14 241 GLY B O 1
ATOM 3329 N N . ALA B 1 92 ? 24.417 41.896 -6.861 1.00 11.54 242 ALA B N 1
ATOM 3330 C CA . ALA B 1 92 ? 24.220 42.967 -5.856 1.00 12.09 242 ALA B CA 1
ATOM 3331 C C . ALA B 1 92 ? 22.722 43.199 -5.538 1.00 12.77 242 ALA B C 1
ATOM 3332 O O . ALA B 1 92 ? 22.290 43.090 -4.379 1.00 15.38 242 ALA B O 1
ATOM 3334 N N . LYS B 1 93 ? 21.899 43.461 -6.544 1.00 14.12 243 LYS B N 1
ATOM 3335 C CA . LYS B 1 93 ? 20.483 43.801 -6.252 1.00 15.89 243 LYS B CA 1
ATOM 3336 C C . LYS B 1 93 ? 19.685 42.581 -5.780 1.00 15.73 243 LYS B C 1
ATOM 3337 O O . LYS B 1 93 ? 18.768 42.711 -4.963 1.00 18.28 243 LYS B O 1
ATOM 3343 N N . ASP B 1 94 ? 20.074 41.399 -6.249 1.00 15.69 244 ASP B N 1
ATOM 3344 C CA . ASP B 1 94 ? 19.442 40.139 -5.865 1.00 16.91 244 ASP B CA 1
ATOM 3345 C C . ASP B 1 94 ? 20.060 39.529 -4.592 1.00 16.65 244 ASP B C 1
ATOM 3346 O O . ASP B 1 94 ? 19.468 38.620 -3.994 1.00 19.82 244 ASP B O 1
ATOM 3351 N N . GLY B 1 95 ? 21.224 40.035 -4.177 1.00 15.36 245 GLY B N 1
ATOM 3352 C CA . GLY B 1 95 ? 21.853 39.594 -2.931 1.00 14.51 245 GLY B CA 1
ATOM 3353 C C . GLY B 1 95 ? 21.070 40.031 -1.717 1.00 17.24 245 GLY B C 1
ATOM 3354 O O . GLY B 1 95 ? 20.423 41.096 -1.680 1.00 19.63 245 GLY B O 1
ATOM 3355 N N . GLY B 1 96 ? 21.070 39.179 -0.713 1.00 16.46 246 GLY B N 1
ATOM 3356 C CA . GLY B 1 96 ? 20.244 39.329 0.460 1.00 19.31 246 GLY B CA 1
ATOM 3357 C C . GLY B 1 96 ? 21.066 39.637 1.688 1.00 16.17 246 GLY B C 1
ATOM 3358 O O . GLY B 1 96 ? 22.080 40.364 1.599 1.00 18.07 246 GLY B O 1
ATOM 3359 N N . GLU B 1 97 ? 20.585 39.153 2.837 1.00 18.06 247 GLU B N 1
ATOM 3360 C CA . GLU B 1 97 ? 21.199 39.462 4.120 1.00 20.44 247 GLU B CA 1
ATOM 3361 C C . GLU B 1 97 ? 21.143 38.189 4.938 1.00 20.91 247 GLU B C 1
ATOM 3362 O O . GLU B 1 97 ? 20.082 37.572 5.030 1.00 20.29 247 GLU B O 1
ATOM 3368 N N . ILE B 1 98 ? 22.255 37.821 5.570 1.00 19.49 248 ILE B N 1
ATOM 3369 C CA . ILE B 1 98 ? 22.269 36.579 6.362 1.00 23.47 248 ILE B CA 1
ATOM 3370 C C . ILE B 1 98 ? 21.180 36.643 7.432 1.00 26.69 248 ILE B C 1
ATOM 3371 O O . ILE B 1 98 ? 20.507 35.641 7.699 1.00 24.13 248 ILE B O 1
ATOM 3376 N N . TYR B 1 99 ? 21.005 37.802 8.064 1.00 27.63 249 TYR B N 1
ATOM 3377 C CA . TYR B 1 99 ? 20.015 37.886 9.139 1.00 28.57 249 TYR B CA 1
ATOM 3378 C C . TYR B 1 99 ? 18.571 37.705 8.642 1.00 32.23 249 TYR B C 1
ATOM 3379 O O . TYR B 1 99 ? 17.684 37.322 9.412 1.00 33.99 249 TYR B O 1
ATOM 3388 N N . ASN B 1 100 ? 18.350 37.936 7.345 1.00 26.88 250 ASN B N 1
ATOM 3389 C CA . ASN B 1 100 ? 17.056 37.674 6.716 1.00 26.35 250 ASN B CA 1
ATOM 3390 C C . ASN B 1 100 ? 16.961 36.232 6.196 1.00 25.10 250 ASN B C 1
ATOM 3391 O O . ASN B 1 100 ? 15.967 35.841 5.587 1.00 27.14 250 ASN B O 1
ATOM 3396 N N . GLY B 1 101 ? 18.017 35.446 6.396 1.00 22.38 251 GLY B N 1
ATOM 3397 C CA . GLY B 1 101 ? 18.064 34.086 5.871 1.00 22.22 251 GLY B CA 1
ATOM 3398 C C . GLY B 1 101 ? 18.290 33.918 4.380 1.00 20.48 251 GLY B C 1
ATOM 3399 O O . GLY B 1 101 ? 18.074 32.843 3.832 1.00 19.42 251 GLY B O 1
ATOM 3400 N N . THR B 1 102 ? 18.790 34.966 3.730 1.00 18.17 252 THR B N 1
ATOM 3401 C CA . THR B 1 102 ? 18.989 34.923 2.299 1.00 17.53 252 THR B CA 1
ATOM 3402 C C . THR B 1 102 ? 20.460 35.060 1.964 1.00 15.09 252 THR B C 1
ATOM 3403 O O . THR B 1 102 ? 21.229 35.776 2.643 1.00 17.05 252 THR B O 1
ATOM 3407 N N . LEU B 1 103 ? 20.862 34.410 0.883 1.00 14.79 253 LEU B N 1
ATOM 3408 C CA . LEU B 1 103 ? 22.269 34.452 0.465 1.00 13.74 253 LEU B CA 1
ATOM 3409 C C . LEU B 1 103 ? 22.719 35.845 0.045 1.00 12.99 253 LEU B C 1
ATOM 3410 O O . LEU B 1 103 ? 22.033 36.518 -0.744 1.00 14.58 253 LEU B O 1
ATOM 3415 N N . THR B 1 104 ? 23.902 36.264 0.494 1.00 11.78 254 THR B N 1
ATOM 3416 C CA . THR B 1 104 ? 24.433 37.597 0.171 1.00 12.81 254 THR B CA 1
ATOM 3417 C C . THR B 1 104 ? 25.170 37.615 -1.174 1.00 11.84 254 THR B C 1
ATOM 3418 O O . THR B 1 104 ? 25.580 36.558 -1.727 1.00 12.15 254 THR B O 1
ATOM 3422 N N . GLU B 1 105 ? 25.362 38.815 -1.716 1.00 11.38 255 GLU B N 1
ATOM 3423 C CA . GLU B 1 105 ? 26.116 38.984 -2.972 1.00 10.88 255 GLU B CA 1
ATOM 3424 C C . GLU B 1 105 ? 27.440 38.203 -2.943 1.00 9.85 255 GLU B C 1
ATOM 3425 O O . GLU B 1 105 ? 28.224 38.317 -1.980 1.00 11.01 255 GLU B O 1
ATOM 3431 N N . GLY B 1 106 ? 27.749 37.504 -4.033 1.00 10.41 256 GLY B N 1
ATOM 3432 C CA . GLY B 1 106 ? 29.010 36.793 -4.235 1.00 10.40 256 GLY B CA 1
ATOM 3433 C C . GLY B 1 106 ? 28.795 35.291 -4.433 1.00 10.08 256 GLY B C 1
ATOM 3434 O O . GLY B 1 106 ? 27.688 34.797 -4.486 1.00 9.80 256 GLY B O 1
ATOM 3435 N N . LEU B 1 107 ? 29.890 34.586 -4.501 1.00 9.82 257 LEU B N 1
ATOM 3436 C CA . LEU B 1 107 ? 29.907 33.153 -4.809 1.00 9.76 257 LEU B CA 1
ATOM 3437 C C . LEU B 1 107 ? 29.697 32.351 -3.523 1.00 9.47 257 LEU B C 1
ATOM 3438 O O . LEU B 1 107 ? 30.369 32.583 -2.501 1.00 10.05 257 LEU B O 1
ATOM 3443 N N . TRP B 1 108 ? 28.831 31.360 -3.607 1.00 8.74 258 TRP B N 1
ATOM 3444 C CA . TRP B 1 108 ? 28.580 30.374 -2.558 1.00 9.56 258 TRP B CA 1
ATOM 3445 C C . TRP B 1 108 ? 28.834 28.971 -3.046 1.00 10.20 258 TRP B C 1
ATOM 3446 O O . TRP B 1 108 ? 28.533 28.647 -4.215 1.00 11.00 258 TRP B O 1
ATOM 3457 N N . LEU B 1 109 ? 29.350 28.087 -2.176 1.00 10.17 259 LEU B N 1
ATOM 3458 C CA . LEU B 1 109 ? 29.378 26.629 -2.419 1.00 10.28 259 LEU B CA 1
ATOM 3459 C C . LEU B 1 109 ? 28.391 25.975 -1.482 1.00 9.51 259 LEU B C 1
ATOM 3460 O O . LEU B 1 109 ? 28.149 26.435 -0.355 1.00 10.72 259 LEU B O 1
ATOM 3465 N N . MET B 1 110 ? 27.862 24.809 -1.893 1.00 10.17 260 MET B N 1
ATOM 3466 C CA . MET B 1 110 ? 26.889 24.085 -1.095 1.00 11.06 260 MET B CA 1
ATOM 3467 C C . MET B 1 110 ? 27.212 22.586 -1.074 1.00 10.99 260 MET B C 1
ATOM 3468 O O . MET B 1 110 ? 27.592 22.015 -2.103 1.00 11.06 260 MET B O 1
ATOM 3473 N N . TRP B 1 111 ? 27.071 22.026 0.123 1.00 9.70 261 TRP B N 1
ATOM 3474 C CA . TRP B 1 111 ? 27.210 20.579 0.332 1.00 10.27 261 TRP B CA 1
ATOM 3475 C C . TRP B 1 111 ? 26.021 20.044 1.087 1.00 10.94 261 TRP B C 1
ATOM 3476 O O . TRP B 1 111 ? 25.373 20.769 1.858 1.00 11.46 261 TRP B O 1
ATOM 3487 N N . ALA B 1 112 ? 25.818 18.709 1.020 1.00 11.68 262 ALA B N 1
ATOM 3488 C CA . ALA B 1 112 ? 24.916 18.092 1.971 1.00 12.89 262 ALA B CA 1
ATOM 3489 C C . ALA B 1 112 ? 25.508 18.230 3.380 1.00 12.83 262 ALA B C 1
ATOM 3490 O O . ALA B 1 112 ? 26.736 18.140 3.553 1.00 13.78 262 ALA B O 1
ATOM 3492 N N . ASN B 1 113 ? 24.632 18.401 4.369 1.00 12.99 263 ASN B N 1
ATOM 3493 C CA . ASN B 1 113 ? 25.018 18.311 5.770 1.00 13.37 263 ASN B CA 1
ATOM 3494 C C . ASN B 1 113 ? 25.093 16.810 6.101 1.00 14.23 263 ASN B C 1
ATOM 3495 O O . ASN B 1 113 ? 24.054 16.134 6.199 1.00 16.60 263 ASN B O 1
ATOM 3500 N N . GLU B 1 114 ? 26.310 16.282 6.233 1.00 12.33 264 GLU B N 1
ATOM 3501 C CA . GLU B 1 114 ? 26.519 14.848 6.431 1.00 13.27 264 GLU B CA 1
ATOM 3502 C C . GLU B 1 114 ? 26.282 14.449 7.894 1.00 12.46 264 GLU B C 1
ATOM 3503 O O . GLU B 1 114 ? 26.267 13.247 8.207 1.00 14.29 264 GLU B O 1
ATOM 3509 N N . GLY B 1 115 ? 26.113 15.404 8.796 1.00 13.26 265 GLY B N 1
ATOM 3510 C CA . GLY B 1 115 ? 25.886 15.118 10.189 1.00 16.32 265 GLY B CA 1
ATOM 3511 C C . GLY B 1 115 ? 26.241 16.296 11.070 1.00 17.77 265 GLY B C 1
ATOM 3512 O O . GLY B 1 115 ? 27.121 17.088 10.769 1.00 17.37 265 GLY B O 1
ATOM 3513 N N . GLU B 1 116 ? 25.546 16.347 12.202 1.00 20.05 266 GLU B N 1
ATOM 3514 C CA . GLU B 1 116 ? 25.702 17.416 13.152 1.00 22.22 266 GLU B CA 1
ATOM 3515 C C . GLU B 1 116 ? 26.978 17.422 13.986 1.00 26.16 266 GLU B C 1
ATOM 3516 O O . GLU B 1 116 ? 27.341 18.485 14.524 1.00 29.90 266 GLU B O 1
ATOM 3522 N N . ASN B 1 117 ? 27.705 16.315 13.895 1.00 18.54 267 ASN B N 1
ATOM 3523 C CA . ASN B 1 117 ? 28.785 15.804 14.734 1.00 22.36 267 ASN B CA 1
ATOM 3524 C C . ASN B 1 117 ? 30.081 16.009 13.995 1.00 17.74 267 ASN B C 1
ATOM 3525 O O . ASN B 1 117 ? 30.054 16.058 12.768 1.00 23.78 267 ASN B O 1
ATOM 3530 N N . THR B 1 118 ? 31.209 16.326 14.635 1.00 17.97 268 THR B N 1
ATOM 3531 C CA . THR B 1 118 ? 32.505 16.012 14.006 1.00 13.49 268 THR B CA 1
ATOM 3532 C C . THR B 1 118 ? 33.164 14.907 14.835 1.00 10.93 268 THR B C 1
ATOM 3533 O O . THR B 1 118 ? 32.800 14.736 15.991 1.00 14.31 268 THR B O 1
ATOM 3537 N N . VAL B 1 119 ? 34.151 14.230 14.280 1.00 11.94 269 VAL B N 1
ATOM 3538 C CA . VAL B 1 119 ? 34.887 13.231 15.070 1.00 13.29 269 VAL B CA 1
ATOM 3539 C C . VAL B 1 119 ? 35.615 13.887 16.251 1.00 13.14 269 VAL B C 1
ATOM 3540 O O . VAL B 1 119 ? 35.734 13.271 17.310 1.00 13.19 269 VAL B O 1
ATOM 3544 N N . GLU B 1 120 ? 36.037 15.132 16.088 1.00 12.24 270 GLU B N 1
ATOM 3545 C CA . GLU B 1 120 ? 36.661 15.833 17.219 1.00 11.89 270 GLU B CA 1
ATOM 3546 C C . GLU B 1 120 ? 35.677 15.925 18.373 1.00 12.53 270 GLU B C 1
ATOM 3547 O O . GLU B 1 120 ? 36.020 15.606 19.531 1.00 14.75 270 GLU B O 1
ATOM 3553 N N . ALA B 1 121 ? 34.476 16.402 18.076 1.00 12.89 271 ALA B N 1
ATOM 3554 C CA . ALA B 1 121 ? 33.510 16.607 19.157 1.00 14.53 271 ALA B CA 1
ATOM 3555 C C . ALA B 1 121 ? 33.089 15.263 19.765 1.00 14.58 271 ALA B C 1
ATOM 3556 O O . ALA B 1 121 ? 32.992 15.137 20.994 1.00 16.82 271 ALA B O 1
ATOM 3558 N N . LEU B 1 122 ? 32.898 14.230 18.933 1.00 13.68 272 LEU B N 1
ATOM 3559 C CA . LEU B 1 122 ? 32.446 12.956 19.448 1.00 14.02 272 LEU B CA 1
ATOM 3560 C C . LEU B 1 122 ? 33.562 12.341 20.282 1.00 14.77 272 LEU B C 1
ATOM 3561 O O . LEU B 1 122 ? 33.266 11.824 21.354 1.00 16.09 272 LEU B O 1
ATOM 3566 N N . MET B 1 123 ? 34.798 12.349 19.790 1.00 13.47 273 MET B N 1
ATOM 3567 C CA . MET B 1 123 ? 35.873 11.673 20.523 1.00 13.16 273 MET B CA 1
ATOM 3568 C C . MET B 1 123 ? 36.069 12.331 21.888 1.00 14.68 273 MET B C 1
ATOM 3569 O O . MET B 1 123 ? 36.360 11.615 22.853 1.00 15.86 273 MET B O 1
ATOM 3574 N N . ARG B 1 124 ? 35.884 13.643 21.968 1.00 15.45 274 ARG B N 1
ATOM 3575 C CA . ARG B 1 124 ? 36.040 14.335 23.248 1.00 16.63 274 ARG B CA 1
ATOM 3576 C C . ARG B 1 124 ? 34.869 14.081 24.192 1.00 18.44 274 ARG B C 1
ATOM 3577 O O . ARG B 1 124 ? 35.077 14.108 25.411 1.00 21.63 274 ARG B O 1
ATOM 3585 N N . ARG B 1 125 ? 33.674 13.794 23.661 1.00 17.48 275 ARG B N 1
ATOM 3586 C CA . ARG B 1 125 ? 32.547 13.367 24.496 1.00 19.26 275 ARG B CA 1
ATOM 3587 C C . ARG B 1 125 ? 32.836 11.959 25.041 1.00 19.88 275 ARG B C 1
ATOM 3588 O O . ARG B 1 125 ? 32.547 11.653 26.190 1.00 24.97 275 ARG B O 1
ATOM 3596 N N . GLY B 1 126 ? 33.453 11.121 24.221 1.00 17.52 276 GLY B N 1
ATOM 3597 C CA . GLY B 1 126 ? 33.919 9.807 24.667 1.00 17.39 276 GLY B CA 1
ATOM 3598 C C . GLY B 1 126 ? 33.920 8.795 23.534 1.00 15.44 276 GLY B C 1
ATOM 3599 O O . GLY B 1 126 ? 33.279 8.954 22.479 1.00 17.48 276 GLY B O 1
ATOM 3600 N N . THR B 1 127 ? 34.617 7.688 23.756 1.00 16.10 277 THR B N 1
ATOM 3601 C CA . THR B 1 127 ? 34.624 6.570 22.806 1.00 15.69 277 THR B CA 1
ATOM 3602 C C . THR B 1 127 ? 33.233 5.980 22.590 1.00 16.40 277 THR B C 1
ATOM 3603 O O . THR B 1 127 ? 32.912 5.608 21.450 1.00 16.36 277 THR B O 1
ATOM 3607 N N . ALA B 1 128 ? 32.390 5.933 23.613 1.00 16.64 278 ALA B N 1
ATOM 3608 C CA . ALA B 1 128 ? 31.021 5.435 23.443 1.00 17.99 278 ALA B CA 1
ATOM 3609 C C . ALA B 1 128 ? 30.137 6.206 22.447 1.00 17.49 278 ALA B C 1
ATOM 3610 O O . ALA B 1 128 ? 29.648 5.601 21.494 1.00 18.60 278 ALA B O 1
ATOM 3612 N N . PRO B 1 129 ? 29.999 7.535 22.609 1.00 17.31 279 PRO B N 1
ATOM 3613 C CA . PRO B 1 129 ? 29.168 8.262 21.632 1.00 17.58 279 PRO B CA 1
ATOM 3614 C C . PRO B 1 129 ? 29.838 8.268 20.248 1.00 16.69 279 PRO B C 1
ATOM 3615 O O . PRO B 1 129 ? 29.129 8.188 19.234 1.00 16.62 279 PRO B O 1
ATOM 3619 N N . LEU B 1 130 ? 31.176 8.212 20.161 1.00 15.63 280 LEU B N 1
ATOM 3620 C CA . LEU B 1 130 ? 31.855 8.128 18.881 1.00 13.86 280 LEU B CA 1
ATOM 3621 C C . LEU B 1 130 ? 31.504 6.795 18.185 1.00 14.55 280 LEU B C 1
ATOM 3622 O O . LEU B 1 130 ? 31.094 6.784 17.018 1.00 13.51 280 LEU B O 1
ATOM 3627 N N . ALA B 1 131 ? 31.637 5.684 18.907 1.00 14.69 281 ALA B N 1
ATOM 3628 C CA . ALA B 1 131 ? 31.311 4.369 18.377 1.00 14.60 281 ALA B CA 1
ATOM 3629 C C . ALA B 1 131 ? 29.860 4.285 17.941 1.00 14.43 281 ALA B C 1
ATOM 3630 O O . ALA B 1 131 ? 29.583 3.730 16.886 1.00 14.66 281 ALA B O 1
ATOM 3632 N N . THR B 1 132 ? 28.946 4.852 18.722 1.00 13.92 282 THR B N 1
ATOM 3633 C CA . THR B 1 132 ? 27.537 4.827 18.335 1.00 16.15 282 THR B CA 1
ATOM 3634 C C . THR B 1 132 ? 27.332 5.573 17.016 1.00 16.35 282 THR B C 1
ATOM 3635 O O . THR B 1 132 ? 26.655 5.069 16.087 1.00 16.35 282 THR B O 1
ATOM 3639 N N . ALA B 1 133 ? 27.931 6.758 16.905 1.00 13.69 283 ALA B N 1
ATOM 3640 C CA . ALA B 1 133 ? 27.768 7.574 15.666 1.00 14.19 283 ALA B CA 1
ATOM 3641 C C . ALA B 1 133 ? 28.407 6.862 14.455 1.00 13.73 283 ALA B C 1
ATOM 3642 O O . ALA B 1 133 ? 27.897 6.955 13.333 1.00 14.64 283 ALA B O 1
ATOM 3644 N N . MET B 1 134 ? 29.505 6.118 14.679 1.00 12.21 284 MET B N 1
ATOM 3645 C CA . MET B 1 134 ? 30.166 5.376 13.617 1.00 11.90 284 MET B CA 1
ATOM 3646 C C . MET B 1 134 ? 29.516 3.985 13.346 1.00 12.03 284 MET B C 1
ATOM 3647 O O . MET B 1 134 ? 29.974 3.276 12.450 1.00 14.05 284 MET B O 1
ATOM 3652 N N . ALA B 1 135 ? 28.479 3.619 14.096 1.00 12.54 285 ALA B N 1
ATOM 3653 C CA . ALA B 1 135 ? 27.895 2.265 14.015 1.00 14.53 285 ALA B CA 1
ATOM 3654 C C . ALA B 1 135 ? 29.001 1.206 14.178 1.00 14.34 285 ALA B C 1
ATOM 3655 O O . ALA B 1 135 ? 29.094 0.215 13.420 1.00 15.37 285 ALA B O 1
ATOM 3657 N N . CYS B 1 136 ? 29.875 1.472 15.152 1.00 14.18 286 CYS B N 1
ATOM 3658 C CA . CYS B 1 136 ? 31.025 0.589 15.378 1.00 14.60 286 CYS B CA 1
ATOM 3659 C C . CYS B 1 136 ? 30.720 -0.392 16.470 1.00 15.42 286 CYS B C 1
ATOM 3660 O O . CYS B 1 136 ? 30.627 0.013 17.629 1.00 17.83 286 CYS B O 1
ATOM 3663 N N . ALA B 1 137 ? 30.609 -1.679 16.120 1.00 17.52 287 ALA B N 1
ATOM 3664 C CA . ALA B 1 137 ? 30.164 -2.669 17.089 1.00 19.17 287 ALA B CA 1
ATOM 3665 C C . ALA B 1 137 ? 31.143 -2.812 18.250 1.00 18.39 287 ALA B C 1
ATOM 3666 O O . ALA B 1 137 ? 30.731 -3.101 19.387 1.00 19.43 287 ALA B O 1
ATOM 3668 N N . ASP B 1 138 ? 32.439 -2.767 17.937 1.00 16.92 288 ASP B N 1
ATOM 3669 C CA . ASP B 1 138 ? 33.483 -2.851 18.959 1.00 16.03 288 ASP B CA 1
ATOM 3670 C C . ASP B 1 138 ? 33.725 -1.457 19.508 1.00 15.12 288 ASP B C 1
ATOM 3671 O O . ASP B 1 138 ? 34.505 -0.679 18.932 1.00 15.89 288 ASP B O 1
ATOM 3676 N N . ALA B 1 139 ? 33.011 -1.144 20.591 1.00 14.99 289 ALA B N 1
ATOM 3677 C CA . ALA B 1 139 ? 32.994 0.185 21.199 1.00 14.61 289 ALA B CA 1
ATOM 3678 C C . ALA B 1 139 ? 34.130 0.368 22.195 1.00 17.01 289 ALA B C 1
ATOM 3679 O O . ALA B 1 139 ? 33.916 0.606 23.383 1.00 20.92 289 ALA B O 1
ATOM 3681 N N . THR B 1 140 ? 35.342 0.252 21.675 1.00 15.92 290 THR B N 1
ATOM 3682 C CA . THR B 1 140 ? 36.587 0.419 22.433 1.00 15.17 290 THR B CA 1
ATOM 3683 C C . THR B 1 140 ? 37.514 1.336 21.636 1.00 14.56 290 THR B C 1
ATOM 3684 O O . THR B 1 140 ? 37.293 1.560 20.439 1.00 14.66 290 THR B O 1
ATOM 3688 N N . GLU B 1 141 ? 38.571 1.847 22.266 1.00 14.00 291 GLU B N 1
ATOM 3689 C CA . GLU B 1 141 ? 39.506 2.666 21.505 1.00 12.54 291 GLU B CA 1
ATOM 3690 C C . GLU B 1 141 ? 40.027 1.865 20.307 1.00 12.14 291 GLU B C 1
ATOM 3691 O O . GLU B 1 141 ? 40.078 2.389 19.172 1.00 11.92 291 GLU B O 1
ATOM 3697 N N . LEU B 1 142 ? 40.389 0.587 20.516 1.00 12.33 292 LEU B N 1
ATOM 3698 C CA . LEU B 1 142 ? 40.896 -0.207 19.409 1.00 11.52 292 LEU B CA 1
ATOM 3699 C C . LEU B 1 142 ? 39.855 -0.344 18.301 1.00 11.82 292 LEU B C 1
ATOM 3700 O O . LEU B 1 142 ? 40.164 -0.189 17.112 1.00 12.18 292 LEU B O 1
ATOM 3705 N N . GLY B 1 143 ? 38.625 -0.653 18.681 1.00 13.21 293 GLY B N 1
ATOM 3706 C CA . GLY B 1 143 ? 37.546 -0.857 17.731 1.00 13.02 293 GLY B CA 1
ATOM 3707 C C . GLY B 1 143 ? 37.269 0.380 16.880 1.00 12.24 293 GLY B C 1
ATOM 3708 O O . GLY B 1 143 ? 37.217 0.283 15.639 1.00 11.65 293 GLY B O 1
ATOM 3709 N N . VAL B 1 144 ? 37.165 1.544 17.525 1.00 12.71 294 VAL B N 1
ATOM 3710 C CA . VAL B 1 144 ? 36.868 2.776 16.785 1.00 12.10 294 VAL B CA 1
ATOM 3711 C C . VAL B 1 144 ? 38.085 3.157 15.941 1.00 10.53 294 VAL B C 1
ATOM 3712 O O . VAL B 1 144 ? 37.928 3.654 14.813 1.00 11.13 294 VAL B O 1
ATOM 3716 N N . THR B 1 145 ? 39.314 2.936 16.432 1.00 10.68 295 THR B N 1
ATOM 3717 C CA . THR B 1 145 ? 40.490 3.246 15.635 1.00 10.27 295 THR B CA 1
ATOM 3718 C C . THR B 1 145 ? 40.559 2.398 14.372 1.00 10.25 295 THR B C 1
ATOM 3719 O O . THR B 1 145 ? 40.863 2.875 13.288 1.00 11.13 295 THR B O 1
ATOM 3723 N N . LYS B 1 146 ? 40.325 1.100 14.518 1.00 10.77 296 LYS B N 1
ATOM 3724 C CA . LYS B 1 146 ? 40.362 0.226 13.351 1.00 11.85 296 LYS B CA 1
ATOM 3725 C C . LYS B 1 146 ? 39.341 0.630 12.280 1.00 11.34 296 LYS B C 1
ATOM 3726 O O . LYS B 1 146 ? 39.678 0.762 11.091 1.00 12.02 296 LYS B O 1
ATOM 3732 N N . LYS B 1 147 ? 38.116 0.874 12.729 1.00 10.32 297 LYS B N 1
ATOM 3733 C CA . LYS B 1 147 ? 37.075 1.203 11.766 1.00 11.27 297 LYS B CA 1
ATOM 3734 C C . LYS B 1 147 ? 37.326 2.562 11.111 1.00 10.30 297 LYS B C 1
ATOM 3735 O O . LYS B 1 147 ? 37.238 2.733 9.889 1.00 11.34 297 LYS B O 1
ATOM 3741 N N . ALA B 1 148 ? 37.614 3.575 11.941 1.00 10.30 298 ALA B N 1
ATOM 3742 C CA . ALA B 1 148 ? 37.818 4.933 11.432 1.00 9.65 298 ALA B CA 1
ATOM 3743 C C . ALA B 1 148 ? 39.029 4.989 10.531 1.00 10.41 298 ALA B C 1
ATOM 3744 O O . ALA B 1 148 ? 39.008 5.653 9.491 1.00 10.20 298 ALA B O 1
ATOM 3746 N N . MET B 1 149 ? 40.149 4.373 10.937 1.00 9.64 299 MET B N 1
ATOM 3747 C CA . MET B 1 149 ? 41.351 4.447 10.148 1.00 9.85 299 MET B CA 1
ATOM 3748 C C . MET B 1 149 ? 41.196 3.712 8.821 1.00 9.82 299 MET B C 1
ATOM 3749 O O . MET B 1 149 ? 41.757 4.149 7.811 1.00 10.12 299 MET B O 1
ATOM 3754 N N . ARG B 1 150 ? 40.476 2.594 8.821 1.00 10.13 300 ARG B N 1
ATOM 3755 C CA . ARG B 1 150 ? 40.308 1.893 7.549 1.00 10.62 300 ARG B CA 1
ATOM 3756 C C . ARG B 1 150 ? 39.534 2.815 6.596 1.00 9.46 300 ARG B C 1
ATOM 3757 O O . ARG B 1 150 ? 39.898 2.899 5.403 1.00 10.20 300 ARG B O 1
ATOM 3765 N N . GLU B 1 151 ? 38.494 3.483 7.121 1.00 9.97 301 GLU B N 1
ATOM 3766 C CA . GLU B 1 151 ? 37.708 4.390 6.257 1.00 10.23 301 GLU B CA 1
ATOM 3767 C C . GLU B 1 151 ? 38.507 5.617 5.817 1.00 9.75 301 GLU B C 1
ATOM 3768 O O . GLU B 1 151 ? 38.512 6.001 4.641 1.00 11.28 301 GLU B O 1
ATOM 3774 N N . LEU B 1 152 ? 39.215 6.230 6.749 1.00 9.92 302 LEU B N 1
ATOM 3775 C CA . LEU B 1 152 ? 40.016 7.416 6.424 1.00 9.94 302 LEU B CA 1
ATOM 3776 C C . LEU B 1 152 ? 41.146 7.102 5.444 1.00 9.50 302 LEU B C 1
ATOM 3777 O O . LEU B 1 152 ? 41.337 7.819 4.444 1.00 10.47 302 LEU B O 1
ATOM 3782 N N . LEU B 1 153 ? 41.927 6.035 5.697 1.00 9.86 303 LEU B N 1
ATOM 3783 C CA . LEU B 1 153 ? 43.024 5.713 4.838 1.00 10.52 303 LEU B CA 1
ATOM 3784 C C . LEU B 1 153 ? 42.475 5.295 3.451 1.00 11.09 303 LEU B C 1
ATOM 3785 O O . LEU B 1 153 ? 43.103 5.628 2.430 1.00 11.39 303 LEU B O 1
ATOM 3790 N N . GLY B 1 154 ? 41.334 4.568 3.397 1.00 10.64 304 GLY B N 1
ATOM 3791 C CA . GLY B 1 154 ? 40.805 4.189 2.071 1.00 11.84 304 GLY B CA 1
ATOM 3792 C C . GLY B 1 154 ? 40.383 5.439 1.290 1.00 10.34 304 GLY B C 1
ATOM 3793 O O . GLY B 1 154 ? 40.639 5.537 0.106 1.00 12.05 304 GLY B O 1
ATOM 3794 N N . SER B 1 155 ? 39.766 6.402 1.964 1.00 10.36 305 SER B N 1
ATOM 3795 C CA . SER B 1 155 ? 39.363 7.646 1.287 1.00 9.97 305 SER B CA 1
ATOM 3796 C C . SER B 1 155 ? 40.552 8.477 0.843 1.00 9.55 305 SER B C 1
ATOM 3797 O O . SER B 1 155 ? 40.580 8.996 -0.283 1.00 10.54 305 SER B O 1
ATOM 3800 N N . LEU B 1 156 ? 41.547 8.633 1.727 1.00 9.39 306 LEU B N 1
ATOM 3801 C CA . LEU B 1 156 ? 42.779 9.319 1.320 1.00 10.70 306 LEU B CA 1
ATOM 3802 C C . LEU B 1 156 ? 43.458 8.652 0.132 1.00 10.62 306 LEU B C 1
ATOM 3803 O O . LEU B 1 156 ? 43.939 9.316 -0.781 1.00 11.49 306 LEU B O 1
ATOM 3808 N N . ALA B 1 157 ? 43.496 7.308 0.123 1.00 11.29 307 ALA B N 1
ATOM 3809 C CA . ALA B 1 157 ? 44.069 6.598 -1.001 1.00 12.53 307 ALA B CA 1
ATOM 3810 C C . ALA B 1 157 ? 43.306 6.922 -2.289 1.00 11.20 307 ALA B C 1
ATOM 3811 O O . ALA B 1 157 ? 43.926 7.136 -3.337 1.00 12.33 307 ALA B O 1
ATOM 3813 N N . ARG B 1 158 ? 41.969 6.957 -2.221 1.00 11.83 308 ARG B N 1
ATOM 3814 C CA . ARG B 1 158 ? 41.206 7.307 -3.433 1.00 11.50 308 ARG B CA 1
ATOM 3815 C C . ARG B 1 158 ? 41.420 8.766 -3.848 1.00 11.86 308 ARG B C 1
ATOM 3816 O O . ARG B 1 158 ? 41.552 9.070 -5.055 1.00 13.77 308 ARG B O 1
ATOM 3824 N N . LEU B 1 159 ? 41.537 9.708 -2.895 1.00 11.20 309 LEU B N 1
ATOM 3825 C CA . LEU B 1 159 ? 41.884 11.093 -3.245 1.00 10.90 309 LEU B CA 1
ATOM 3826 C C . LEU B 1 159 ? 43.247 11.176 -3.911 1.00 11.61 309 LEU B C 1
ATOM 3827 O O . LEU B 1 159 ? 43.431 11.773 -4.989 1.00 12.19 309 LEU B O 1
ATOM 3832 N N . HIS B 1 160 ? 44.220 10.500 -3.293 1.00 11.24 310 HIS B N 1
ATOM 3833 C CA . HIS B 1 160 ? 45.558 10.545 -3.856 1.00 12.71 310 HIS B CA 1
ATOM 3834 C C . HIS B 1 160 ? 45.640 9.966 -5.262 1.00 13.38 310 HIS B C 1
ATOM 3835 O O . HIS B 1 160 ? 46.376 10.471 -6.129 1.00 14.46 310 HIS B O 1
ATOM 3842 N N . GLU B 1 161 ? 44.881 8.898 -5.504 1.00 14.05 311 GLU B N 1
ATOM 3843 C CA . GLU B 1 161 ? 44.823 8.225 -6.802 1.00 17.09 311 GLU B CA 1
ATOM 3844 C C . GLU B 1 161 ? 44.349 9.180 -7.910 1.00 16.33 311 GLU B C 1
ATOM 3845 O O . GLU B 1 161 ? 44.731 9.047 -9.064 1.00 19.49 311 GLU B O 1
ATOM 3851 N N . CYS B 1 162 ? 43.510 10.138 -7.557 1.00 14.03 312 CYS B N 1
ATOM 3852 C CA A CYS B 1 162 ? 43.070 11.109 -8.548 0.50 16.06 312 CYS B CA 1
ATOM 3853 C CA B CYS B 1 162 ? 43.037 11.118 -8.532 0.50 16.07 312 CYS B CA 1
ATOM 3854 C C . CYS B 1 162 ? 43.768 12.443 -8.401 1.00 15.12 312 CYS B C 1
ATOM 3855 O O . CYS B 1 162 ? 43.330 13.453 -8.975 1.00 16.46 312 CYS B O 1
ATOM 3860 N N . GLY B 1 163 ? 44.908 12.438 -7.711 1.00 14.60 313 GLY B N 1
ATOM 3861 C CA . GLY B 1 163 ? 45.801 13.588 -7.661 1.00 16.48 313 GLY B CA 1
ATOM 3862 C C . GLY B 1 163 ? 45.528 14.611 -6.569 1.00 13.19 313 GLY B C 1
ATOM 3863 O O . GLY B 1 163 ? 46.187 15.637 -6.544 1.00 16.24 313 GLY B O 1
ATOM 3864 N N . VAL B 1 164 ? 44.582 14.371 -5.686 1.00 13.05 314 VAL B N 1
ATOM 3865 C CA . VAL B 1 164 ? 44.228 15.328 -4.656 1.00 11.32 314 VAL B CA 1
ATOM 3866 C C . VAL B 1 164 ? 44.919 15.032 -3.345 1.00 11.28 314 VAL B C 1
ATOM 3867 O O . VAL B 1 164 ? 44.843 13.878 -2.870 1.00 11.84 314 VAL B O 1
ATOM 3871 N N . VAL B 1 165 ? 45.569 16.038 -2.782 1.00 12.27 315 VAL B N 1
ATOM 3872 C CA . VAL B 1 165 ? 46.078 15.979 -1.413 1.00 11.99 315 VAL B CA 1
ATOM 3873 C C . VAL B 1 165 ? 45.218 16.888 -0.556 1.00 10.76 315 VAL B C 1
ATOM 3874 O O . VAL B 1 165 ? 45.041 18.068 -0.923 1.00 12.24 315 VAL B O 1
ATOM 3878 N N . HIS B 1 166 ? 44.655 16.368 0.523 1.00 10.68 316 HIS B N 1
ATOM 3879 C CA . HIS B 1 166 ? 43.608 17.108 1.244 1.00 10.46 316 HIS B CA 1
ATOM 3880 C C . HIS B 1 166 ? 44.251 18.271 2.018 1.00 10.83 316 HIS B C 1
ATOM 3881 O O . HIS B 1 166 ? 43.712 19.391 2.024 1.00 11.78 316 HIS B O 1
ATOM 3888 N N . ARG B 1 167 ? 45.366 17.994 2.685 1.00 11.55 317 ARG B N 1
ATOM 3889 C CA . ARG B 1 167 ? 46.128 19.028 3.376 1.00 11.58 317 ARG B CA 1
ATOM 3890 C C . ARG B 1 167 ? 45.629 19.375 4.781 1.00 11.35 317 ARG B C 1
ATOM 3891 O O . ARG B 1 167 ? 46.383 19.931 5.579 1.00 14.16 317 ARG B O 1
ATOM 3899 N N . ASP B 1 168 ? 44.372 19.066 5.091 1.00 11.05 318 ASP B N 1
ATOM 3900 C CA . ASP B 1 168 ? 43.825 19.468 6.401 1.00 10.76 318 ASP B CA 1
ATOM 3901 C C . ASP B 1 168 ? 43.081 18.326 7.071 1.00 10.77 318 ASP B C 1
ATOM 3902 O O . ASP B 1 168 ? 41.999 18.487 7.630 1.00 12.38 318 ASP B O 1
ATOM 3907 N N . VAL B 1 169 ? 43.721 17.158 7.007 1.00 10.67 319 VAL B N 1
ATOM 3908 C CA . VAL B 1 169 ? 43.149 15.984 7.675 1.00 10.00 319 VAL B CA 1
ATOM 3909 C C . VAL B 1 169 ? 43.307 16.158 9.188 1.00 10.85 319 VAL B C 1
ATOM 3910 O O . VAL B 1 169 ? 44.421 16.438 9.694 1.00 11.59 319 VAL B O 1
ATOM 3914 N N . LYS B 1 170 ? 42.211 15.954 9.903 1.00 10.64 320 LYS B N 1
ATOM 3915 C CA . LYS B 1 170 ? 42.197 16.053 11.356 1.00 10.38 320 LYS B CA 1
ATOM 3916 C C . LYS B 1 170 ? 40.806 15.624 11.822 1.00 8.96 320 LYS B C 1
ATOM 3917 O O . LYS B 1 170 ? 39.864 15.639 11.018 1.00 10.30 320 LYS B O 1
ATOM 3923 N N . PRO B 1 171 ? 40.633 15.297 13.101 1.00 10.37 321 PRO B N 1
ATOM 3924 C CA . PRO B 1 171 ? 39.317 14.915 13.597 1.00 10.97 321 PRO B CA 1
ATOM 3925 C C . PRO B 1 171 ? 38.209 15.960 13.354 1.00 10.68 321 PRO B C 1
ATOM 3926 O O . PRO B 1 171 ? 37.058 15.590 13.083 1.00 11.38 321 PRO B O 1
ATOM 3930 N N . ALA B 1 172 ? 38.533 17.261 13.393 1.00 11.15 322 ALA B N 1
ATOM 3931 C CA . ALA B 1 172 ? 37.511 18.280 13.211 1.00 10.81 322 ALA B CA 1
ATOM 3932 C C . ALA B 1 172 ? 37.000 18.260 11.768 1.00 10.40 322 ALA B C 1
ATOM 3933 O O . ALA B 1 172 ? 35.954 18.863 11.505 1.00 11.67 322 ALA B O 1
ATOM 3935 N N . ASN B 1 173 ? 37.756 17.672 10.835 1.00 9.26 323 ASN B N 1
ATOM 3936 C CA . ASN B 1 173 ? 37.373 17.597 9.422 1.00 9.27 323 ASN B CA 1
ATOM 3937 C C . ASN B 1 173 ? 36.858 16.194 9.031 1.00 9.16 323 ASN B C 1
ATOM 3938 O O . ASN B 1 173 ? 36.825 15.877 7.837 1.00 10.03 323 ASN B O 1
ATOM 3943 N N . LEU B 1 174 ? 36.356 15.460 10.024 1.00 9.95 324 LEU B N 1
ATOM 3944 C CA . LEU B 1 174 ? 35.693 14.182 9.742 1.00 8.50 324 LEU B CA 1
ATOM 3945 C C . LEU B 1 174 ? 34.308 14.224 10.357 1.00 9.09 324 LEU B C 1
ATOM 3946 O O . LEU B 1 174 ? 34.118 14.730 11.463 1.00 11.89 324 LEU B O 1
ATOM 3951 N N . ILE B 1 175 ? 33.342 13.596 9.654 1.00 9.45 325 ILE B N 1
ATOM 3952 C CA . ILE B 1 175 ? 31.982 13.437 10.128 1.00 10.42 325 ILE B CA 1
ATOM 3953 C C . ILE B 1 175 ? 31.644 11.946 10.018 1.00 9.67 325 ILE B C 1
ATOM 3954 O O . ILE B 1 175 ? 31.885 11.351 8.951 1.00 10.62 325 ILE B O 1
ATOM 3959 N N . ALA B 1 176 ? 31.004 11.408 11.054 1.00 10.88 326 ALA B N 1
ATOM 3960 C CA . ALA B 1 176 ? 30.475 10.037 10.952 1.00 11.20 326 ALA B CA 1
ATOM 3961 C C . ALA B 1 176 ? 29.071 10.190 10.322 1.00 12.75 326 ALA B C 1
ATOM 3962 O O . ALA B 1 176 ? 28.187 10.753 10.943 1.00 12.98 326 ALA B O 1
ATOM 3964 N N . ALA B 1 177 ? 28.943 9.812 9.049 1.00 11.42 327 ALA B N 1
ATOM 3965 C CA . ALA B 1 177 ? 27.757 10.149 8.246 1.00 13.24 327 ALA B CA 1
ATOM 3966 C C . ALA B 1 177 ? 26.604 9.179 8.562 1.00 14.12 327 ALA B C 1
ATOM 3967 O O . ALA B 1 177 ? 26.568 8.066 8.030 1.00 14.18 327 ALA B O 1
ATOM 3969 N N . GLU B 1 178 ? 25.702 9.594 9.443 1.00 19.91 328 GLU B N 1
ATOM 3970 C CA . GLU B 1 178 ? 24.566 8.781 9.899 1.00 22.78 328 GLU B CA 1
ATOM 3971 C C . GLU B 1 178 ? 23.778 8.180 8.738 1.00 22.34 328 GLU B C 1
ATOM 3972 O O . GLU B 1 178 ? 23.377 7.001 8.790 1.00 23.77 328 GLU B O 1
ATOM 3978 N N . LYS B 1 179 ? 23.602 8.952 7.665 1.00 19.52 329 LYS B N 1
ATOM 3979 C CA . LYS B 1 179 ? 22.786 8.474 6.518 1.00 18.64 329 LYS B CA 1
ATOM 3980 C C . LYS B 1 179 ? 23.540 7.597 5.505 1.00 16.65 329 LYS B C 1
ATOM 3981 O O . LYS B 1 179 ? 22.961 7.085 4.530 1.00 18.82 329 LYS B O 1
ATOM 3987 N N . ASP B 1 180 ? 24.810 7.331 5.781 1.00 12.68 330 ASP B N 1
ATOM 3988 C CA . ASP B 1 180 ? 25.579 6.311 5.080 1.00 12.35 330 ASP B CA 1
ATOM 3989 C C . ASP B 1 180 ? 26.193 5.356 6.080 1.00 11.53 330 ASP B C 1
ATOM 3990 O O . ASP B 1 180 ? 27.391 5.046 6.005 1.00 13.04 330 ASP B O 1
ATOM 3995 N N . GLY B 1 181 ? 25.365 4.932 7.016 1.00 12.50 331 GLY B N 1
ATOM 3996 C CA . GLY B 1 181 ? 25.787 3.847 7.920 1.00 13.40 331 GLY B CA 1
ATOM 3997 C C . GLY B 1 181 ? 26.816 4.232 8.964 1.00 12.11 331 GLY B C 1
ATOM 3998 O O . GLY B 1 181 ? 27.382 3.336 9.592 1.00 15.22 331 GLY B O 1
ATOM 3999 N N . GLY B 1 182 ? 27.093 5.534 9.147 1.00 12.72 332 GLY B N 1
ATOM 4000 C CA . GLY B 1 182 ? 28.106 5.963 10.124 1.00 13.54 332 GLY B CA 1
ATOM 4001 C C . GLY B 1 182 ? 29.501 6.103 9.543 1.00 10.37 332 GLY B C 1
ATOM 4002 O O . GLY B 1 182 ? 30.419 6.502 10.268 1.00 12.11 332 GLY B O 1
ATOM 4003 N N . VAL B 1 183 ? 29.712 5.797 8.275 1.00 10.86 333 VAL B N 1
ATOM 4004 C CA . VAL B 1 183 ? 31.030 5.798 7.671 1.00 11.16 333 VAL B CA 1
ATOM 4005 C C . VAL B 1 183 ? 31.609 7.225 7.764 1.00 10.56 333 VAL B C 1
ATOM 4006 O O . VAL B 1 183 ? 30.871 8.218 7.608 1.00 11.98 333 VAL B O 1
ATOM 4010 N N . LEU B 1 184 ? 32.913 7.330 7.936 1.00 9.05 334 LEU B N 1
ATOM 4011 C CA . LEU B 1 184 ? 33.508 8.676 8.025 1.00 10.02 334 LEU B CA 1
ATOM 4012 C C . LEU B 1 184 ? 33.618 9.310 6.658 1.00 10.21 334 LEU B C 1
ATOM 4013 O O . LEU B 1 184 ? 34.027 8.660 5.694 1.00 10.81 334 LEU B O 1
ATOM 4018 N N . LYS B 1 185 ? 33.267 10.588 6.606 1.00 10.09 335 LYS B N 1
ATOM 4019 C CA . LYS B 1 185 ? 33.531 11.417 5.422 1.00 9.77 335 LYS B CA 1
ATOM 4020 C C . LYS B 1 185 ? 34.406 12.622 5.813 1.00 7.87 335 LYS B C 1
ATOM 4021 O O . LYS B 1 185 ? 34.226 13.191 6.895 1.00 10.38 335 LYS B O 1
ATOM 4027 N N . LEU B 1 186 ? 35.294 12.988 4.914 1.00 9.19 336 LEU B N 1
ATOM 4028 C CA . LEU B 1 186 ? 36.093 14.234 5.060 1.00 9.79 336 LEU B CA 1
ATOM 4029 C C . LEU B 1 186 ? 35.232 15.440 4.702 1.00 9.40 336 LEU B C 1
ATOM 4030 O O . LEU B 1 186 ? 34.410 15.369 3.787 1.00 11.64 336 LEU B O 1
ATOM 4035 N N . ILE B 1 187 ? 35.498 16.562 5.346 1.00 10.43 337 ILE B N 1
ATOM 4036 C CA . ILE B 1 187 ? 35.038 17.835 4.837 1.00 9.47 337 ILE B CA 1
ATOM 4037 C C . ILE B 1 187 ? 36.264 18.704 4.565 1.00 9.79 337 ILE B C 1
ATOM 4038 O O . ILE B 1 187 ? 37.399 18.368 4.949 1.00 11.26 337 ILE B O 1
ATOM 4043 N N . ASP B 1 188 ? 36.016 19.860 3.932 1.00 11.27 338 ASP B N 1
ATOM 4044 C CA . ASP B 1 188 ? 36.947 20.985 3.900 1.00 11.48 338 ASP B CA 1
ATOM 4045 C C . ASP B 1 188 ? 38.141 20.732 2.970 1.00 11.67 338 ASP B C 1
ATOM 4046 O O . ASP B 1 188 ? 39.278 20.436 3.418 1.00 11.85 338 ASP B O 1
ATOM 4051 N N . LEU B 1 189 ? 37.898 20.882 1.668 1.00 10.89 339 LEU B N 1
ATOM 4052 C CA . LEU B 1 189 ? 38.935 20.843 0.675 1.00 11.09 339 LEU B CA 1
ATOM 4053 C C . LEU B 1 189 ? 39.478 22.258 0.405 1.00 11.42 339 LEU B C 1
ATOM 4054 O O . LEU B 1 189 ? 40.136 22.507 -0.611 1.00 12.03 339 LEU B O 1
ATOM 4059 N N . GLY B 1 190 ? 39.353 23.144 1.398 1.00 12.03 340 GLY B N 1
ATOM 4060 C CA . GLY B 1 190 ? 39.786 24.541 1.200 1.00 12.22 340 GLY B CA 1
ATOM 4061 C C . GLY B 1 190 ? 41.288 24.735 1.043 1.00 12.93 340 GLY B C 1
ATOM 4062 O O . GLY B 1 190 ? 41.752 25.698 0.444 1.00 16.19 340 GLY B O 1
ATOM 4063 N N . ALA B 1 191 ? 42.084 23.799 1.561 1.00 13.04 341 ALA B N 1
ATOM 4064 C CA . ALA B 1 191 ? 43.528 23.841 1.366 1.00 14.76 341 ALA B CA 1
ATOM 4065 C C . ALA B 1 191 ? 44.036 22.744 0.446 1.00 12.81 341 ALA B C 1
ATOM 4066 O O . ALA B 1 191 ? 45.234 22.573 0.260 1.00 14.23 341 ALA B O 1
ATOM 4068 N N . ALA B 1 192 ? 43.111 21.993 -0.148 1.00 11.97 342 ALA B N 1
ATOM 4069 C CA . ALA B 1 192 ? 43.506 20.864 -0.926 1.00 12.60 342 ALA B CA 1
ATOM 4070 C C . ALA B 1 192 ? 44.211 21.272 -2.217 1.00 13.64 342 ALA B C 1
ATOM 4071 O O . ALA B 1 192 ? 43.946 22.342 -2.817 1.00 15.49 342 ALA B O 1
ATOM 4073 N N . ALA B 1 193 ? 45.095 20.402 -2.667 1.00 12.58 343 ALA B N 1
ATOM 4074 C CA . ALA B 1 193 ? 45.831 20.599 -3.912 1.00 13.24 343 ALA B CA 1
ATOM 4075 C C . ALA B 1 193 ? 45.472 19.541 -4.936 1.00 13.70 343 ALA B C 1
ATOM 4076 O O . ALA B 1 193 ? 45.353 18.358 -4.588 1.00 13.83 343 ALA B O 1
ATOM 4078 N N . LEU B 1 194 ? 45.240 19.960 -6.173 1.00 15.46 344 LEU B N 1
ATOM 4079 C CA . LEU B 1 194 ? 45.278 19.019 -7.304 1.00 14.46 344 LEU B CA 1
ATOM 4080 C C . LEU B 1 194 ? 46.682 18.963 -7.918 1.00 15.60 344 LEU B C 1
ATOM 4081 O O . LEU B 1 194 ? 47.204 19.987 -8.378 1.00 17.73 344 LEU B O 1
ATOM 4086 N N . CYS B 1 195 ? 47.355 17.830 -7.715 1.00 16.81 345 CYS B N 1
ATOM 4087 C CA . CYS B 1 195 ? 48.806 17.786 -7.898 1.00 18.78 345 CYS B CA 1
ATOM 4088 C C . CYS B 1 195 ? 49.219 17.191 -9.219 1.00 19.56 345 CYS B C 1
ATOM 4089 O O . CYS B 1 195 ? 50.407 17.041 -9.469 1.00 23.46 345 CYS B O 1
ATOM 4092 N N . LEU B 1 196 ? 48.254 16.795 -10.042 1.00 21.06 346 LEU B N 1
ATOM 4093 C CA . LEU B 1 196 ? 48.560 16.326 -11.371 1.00 26.15 346 LEU B CA 1
ATOM 4094 C C . LEU B 1 196 ? 47.826 17.211 -12.371 1.00 26.42 346 LEU B C 1
ATOM 4095 O O . LEU B 1 196 ? 46.812 17.835 -12.029 1.00 23.95 346 LEU B O 1
ATOM 4100 N N . PRO B 1 197 ? 48.344 17.269 -13.602 1.00 27.27 347 PRO B N 1
ATOM 4101 C CA . PRO B 1 197 ? 47.726 18.168 -14.569 1.00 29.13 347 PRO B CA 1
ATOM 4102 C C . PRO B 1 197 ? 46.481 17.523 -15.178 1.00 33.41 347 PRO B C 1
ATOM 4103 O O . PRO B 1 197 ? 46.531 16.944 -16.253 1.00 34.36 347 PRO B O 1
ATOM 4107 N N . LEU B 1 198 ? 45.357 17.628 -14.485 1.00 33.34 348 LEU B N 1
ATOM 4108 C CA . LEU B 1 198 ? 44.145 16.932 -14.898 1.00 30.91 348 LEU B CA 1
ATOM 4109 C C . LEU B 1 198 ? 43.001 17.932 -15.028 1.00 34.51 348 LEU B C 1
ATOM 4110 O O . LEU B 1 198 ? 41.993 17.794 -14.330 1.00 47.37 348 LEU B O 1
ATOM 4115 N N . PRO B 1 199 ? 43.152 18.965 -15.882 1.00 38.08 349 PRO B N 1
ATOM 4116 C CA . PRO B 1 199 ? 44.208 19.281 -16.849 1.00 37.35 349 PRO B CA 1
ATOM 4117 C C . PRO B 1 199 ? 45.321 20.202 -16.330 1.00 36.07 349 PRO B C 1
ATOM 4118 O O . PRO B 1 199 ? 46.384 20.300 -16.952 1.00 34.95 349 PRO B O 1
ATOM 4122 N N . GLU B 1 200 ? 45.112 20.824 -15.173 1.00 30.76 350 GLU B N 1
ATOM 4123 C CA . GLU B 1 200 ? 46.116 21.722 -14.596 1.00 28.91 350 GLU B CA 1
ATOM 4124 C C . GLU B 1 200 ? 46.168 21.495 -13.108 1.00 24.09 350 GLU B C 1
ATOM 4125 O O . GLU B 1 200 ? 45.138 21.227 -12.466 1.00 24.93 350 GLU B O 1
ATOM 4131 N N . THR B 1 201 ? 47.367 21.622 -12.547 1.00 23.13 351 THR B N 1
ATOM 4132 C CA . THR B 1 201 ? 47.471 21.569 -11.080 1.00 21.02 351 THR B CA 1
ATOM 4133 C C . THR B 1 201 ? 46.750 22.766 -10.444 1.00 20.48 351 THR B C 1
ATOM 4134 O O . THR B 1 201 ? 46.614 23.839 -11.069 1.00 24.83 351 THR B O 1
ATOM 4138 N N . LEU B 1 202 ? 46.275 22.599 -9.212 1.00 18.91 352 LEU B N 1
ATOM 4139 C CA . LEU B 1 202 ? 45.492 23.623 -8.497 1.00 19.72 352 LEU B CA 1
ATOM 4140 C C . LEU B 1 202 ? 46.041 23.741 -7.083 1.00 21.88 352 LEU B C 1
ATOM 4141 O O . LEU B 1 202 ? 46.291 22.722 -6.443 1.00 18.99 352 LEU B O 1
ATOM 4146 N N . ASN B 1 203 ? 46.318 24.959 -6.627 1.00 21.79 353 ASN B N 1
ATOM 4147 C CA . ASN B 1 203 ? 46.723 25.212 -5.248 1.00 23.96 353 ASN B CA 1
ATOM 4148 C C . ASN B 1 203 ? 47.985 24.424 -4.817 1.00 20.87 353 ASN B C 1
ATOM 4149 O O . ASN B 1 203 ? 48.097 23.950 -3.667 1.00 22.73 353 ASN B O 1
ATOM 4154 N N . TYR B 1 204 ? 48.908 24.281 -5.763 1.00 21.24 354 TYR B N 1
ATOM 4155 C CA . TYR B 1 204 ? 50.057 23.393 -5.630 1.00 21.11 354 TYR B CA 1
ATOM 4156 C C . TYR B 1 204 ? 51.305 24.172 -6.026 1.00 25.80 354 TYR B C 1
ATOM 4157 O O . TYR B 1 204 ? 51.423 24.602 -7.160 1.00 29.87 354 TYR B O 1
ATOM 4166 N N . TYR B 1 205 ? 52.200 24.410 -5.074 1.00 26.07 355 TYR B N 1
ATOM 4167 C CA . TYR B 1 205 ? 53.300 25.371 -5.253 1.00 29.95 355 TYR B CA 1
ATOM 4168 C C . TYR B 1 205 ? 54.432 24.966 -4.313 1.00 28.41 355 TYR B C 1
ATOM 4169 O O . TYR B 1 205 ? 54.144 24.282 -3.320 1.00 31.39 355 TYR B O 1
ATOM 4178 N N . PRO B 1 206 ? 55.701 25.345 -4.618 1.00 35.29 356 PRO B N 1
ATOM 4179 C CA . PRO B 1 206 ? 56.768 24.996 -3.685 1.00 33.57 356 PRO B CA 1
ATOM 4180 C C . PRO B 1 206 ? 56.667 25.892 -2.465 1.00 28.82 356 PRO B C 1
ATOM 4181 O O . PRO B 1 206 ? 56.246 27.059 -2.571 1.00 34.57 356 PRO B O 1
ATOM 4185 N N . GLY B 1 207 ? 57.086 25.355 -1.321 1.00 32.22 357 GLY B N 1
ATOM 4186 C CA . GLY B 1 207 ? 57.150 26.148 -0.097 1.00 35.20 357 GLY B CA 1
ATOM 4187 C C . GLY B 1 207 ? 55.977 25.955 0.839 1.00 34.82 357 GLY B C 1
ATOM 4188 O O . GLY B 1 207 ? 54.997 25.257 0.515 1.00 30.86 357 GLY B O 1
ATOM 4189 N N . ASP B 1 208 ? 56.078 26.543 2.027 1.00 31.40 358 ASP B N 1
ATOM 4190 C CA . ASP B 1 208 ? 55.049 26.396 3.048 1.00 32.14 358 ASP B CA 1
ATOM 4191 C C . ASP B 1 208 ? 53.690 26.857 2.492 1.00 31.85 358 ASP B C 1
ATOM 4192 O O . ASP B 1 208 ? 53.639 27.802 1.674 1.00 32.04 358 ASP B O 1
ATOM 4197 N N . GLY B 1 209 ? 52.610 26.180 2.884 1.00 30.39 359 GLY B N 1
ATOM 4198 C CA . GLY B 1 209 ? 51.214 26.673 2.635 1.00 27.48 359 GLY B CA 1
ATOM 4199 C C . GLY B 1 209 ? 50.555 26.770 3.994 1.00 23.97 359 GLY B C 1
ATOM 4200 O O . GLY B 1 209 ? 51.270 26.580 4.993 1.00 24.73 359 GLY B O 1
ATOM 4201 N N . PRO B 1 210 ? 49.198 26.878 4.043 1.00 21.75 360 PRO B N 1
ATOM 4202 C CA . PRO B 1 210 ? 48.488 26.945 5.333 1.00 21.24 360 PRO B CA 1
ATOM 4203 C C . PRO B 1 210 ? 48.626 25.507 5.838 1.00 22.07 360 PRO B C 1
ATOM 4204 O O . PRO B 1 210 ? 48.860 24.575 5.067 1.00 26.22 360 PRO B O 1
ATOM 4208 N N . ALA B 1 211 ? 48.687 25.341 7.136 1.00 20.58 361 ALA B N 1
ATOM 4209 C CA . ALA B 1 211 ? 48.807 24.005 7.663 1.00 17.87 361 ALA B CA 1
ATOM 4210 C C . ALA B 1 211 ? 48.296 24.239 9.055 1.00 18.36 361 ALA B C 1
ATOM 4211 O O . ALA B 1 211 ? 48.605 25.263 9.686 1.00 20.32 361 ALA B O 1
ATOM 4213 N N . ASP B 1 212 ? 47.563 23.262 9.565 1.00 14.57 362 ASP B N 1
ATOM 4214 C CA . ASP B 1 212 ? 47.221 23.293 10.958 1.00 13.69 362 ASP B CA 1
ATOM 4215 C C . ASP B 1 212 ? 48.453 22.729 11.681 1.00 15.03 362 ASP B C 1
ATOM 4216 O O . ASP B 1 212 ? 48.834 21.591 11.432 1.00 14.41 362 ASP B O 1
ATOM 4221 N N . PRO B 1 213 ? 49.124 23.529 12.541 1.00 14.50 363 PRO B N 1
ATOM 4222 C CA . PRO B 1 213 ? 50.365 23.065 13.150 1.00 15.81 363 PRO B CA 1
ATOM 4223 C C . PRO B 1 213 ? 50.187 21.822 14.013 1.00 15.27 363 PRO B C 1
ATOM 4224 O O . PRO B 1 213 ? 51.136 21.062 14.241 1.00 16.33 363 PRO B O 1
ATOM 4228 N N . ARG B 1 214 ? 48.981 21.581 14.505 1.00 13.94 364 ARG B N 1
ATOM 4229 C CA . ARG B 1 214 ? 48.753 20.419 15.347 1.00 14.11 364 ARG B CA 1
ATOM 4230 C C . ARG B 1 214 ? 48.837 19.104 14.556 1.00 15.15 364 ARG B C 1
ATOM 4231 O O . ARG B 1 214 ? 49.097 18.048 15.167 1.00 14.60 364 ARG B O 1
ATOM 4239 N N . TYR B 1 215 ? 48.587 19.173 13.250 1.00 12.87 365 TYR B N 1
ATOM 4240 C CA . TYR B 1 215 ? 48.441 18.004 12.388 1.00 11.53 365 TYR B CA 1
ATOM 4241 C C . TYR B 1 215 ? 49.426 18.018 11.249 1.00 13.16 365 TYR B C 1
ATOM 4242 O O . TYR B 1 215 ? 49.304 17.241 10.309 1.00 14.29 365 TYR B O 1
ATOM 4251 N N . ALA B 1 216 ? 50.490 18.813 11.385 1.00 16.72 366 ALA B N 1
ATOM 4252 C CA . ALA B 1 216 ? 51.552 18.857 10.383 1.00 18.38 366 ALA B CA 1
ATOM 4253 C C . ALA B 1 216 ? 52.883 18.838 11.140 1.00 19.41 366 ALA B C 1
ATOM 4254 O O . ALA B 1 216 ? 53.045 19.526 12.164 1.00 19.52 366 ALA B O 1
ATOM 4256 N N . LYS B 1 217 ? 53.783 17.950 10.709 1.00 18.35 367 LYS B N 1
ATOM 4257 C CA . LYS B 1 217 ? 55.145 17.896 11.250 1.00 20.57 367 LYS B CA 1
ATOM 4258 C C . LYS B 1 217 ? 55.760 19.300 11.192 1.00 18.64 367 LYS B C 1
ATOM 4259 O O . LYS B 1 217 ? 55.620 20.005 10.181 1.00 19.77 367 LYS B O 1
ATOM 4265 N N . ALA B 1 218 ? 56.426 19.725 12.266 1.00 21.16 368 ALA B N 1
ATOM 4266 C CA . ALA B 1 218 ? 56.748 21.142 12.423 1.00 19.72 368 ALA B CA 1
ATOM 4267 C C . ALA B 1 218 ? 57.648 21.665 11.303 1.00 23.57 368 ALA B C 1
ATOM 4268 O O . ALA B 1 218 ? 57.595 22.840 10.944 1.00 25.60 368 ALA B O 1
ATOM 4270 N N . ASP B 1 219 ? 58.502 20.813 10.750 1.00 21.69 369 ASP B N 1
ATOM 4271 C CA . ASP B 1 219 ? 59.393 21.264 9.691 1.00 23.09 369 ASP B CA 1
ATOM 4272 C C . ASP B 1 219 ? 58.957 20.830 8.284 1.00 21.53 369 ASP B C 1
ATOM 4273 O O . ASP B 1 219 ? 59.764 20.854 7.350 1.00 24.18 369 ASP B O 1
ATOM 4278 N N . GLU B 1 220 ? 57.690 20.423 8.158 1.00 18.98 370 GLU B N 1
ATOM 4279 C CA . GLU B 1 220 ? 57.110 20.026 6.865 1.00 18.25 370 GLU B CA 1
ATOM 4280 C C . GLU B 1 220 ? 55.709 20.623 6.776 1.00 21.15 370 GLU B C 1
ATOM 4281 O O . GLU B 1 220 ? 54.701 19.911 6.685 1.00 22.46 370 GLU B O 1
ATOM 4287 N N . LEU B 1 221 ? 55.678 21.950 6.674 1.00 21.72 371 LEU B N 1
ATOM 4288 C CA . LEU B 1 221 ? 54.442 22.710 6.504 1.00 24.22 371 LEU B CA 1
ATOM 4289 C C . LEU B 1 221 ? 54.056 22.867 5.019 1.00 23.15 371 LEU B C 1
ATOM 4290 O O . LEU B 1 221 ? 53.090 23.550 4.678 1.00 31.55 371 LEU B O 1
ATOM 4295 N N . TYR B 1 222 ? 54.782 22.208 4.131 1.00 22.61 372 TYR B N 1
ATOM 4296 C CA . TYR B 1 222 ? 54.629 22.325 2.683 1.00 22.35 372 TYR B CA 1
ATOM 4297 C C . TYR B 1 222 ? 54.132 21.018 2.045 1.00 22.84 372 TYR B C 1
ATOM 4298 O O . TYR B 1 222 ? 54.242 19.943 2.649 1.00 21.28 372 TYR B O 1
ATOM 4307 N N . LEU B 1 223 ? 53.690 21.086 0.789 1.00 23.76 373 LEU B N 1
ATOM 4308 C CA . LEU B 1 223 ? 53.510 19.917 -0.070 1.00 22.63 373 LEU B CA 1
ATOM 4309 C C . LEU B 1 223 ? 54.740 19.680 -0.926 1.00 23.38 373 LEU B C 1
ATOM 4310 O O . LEU B 1 223 ? 55.240 18.553 -0.998 1.00 23.36 373 LEU B O 1
ATOM 4315 N N . LEU B 1 224 ? 55.298 20.738 -1.501 1.00 23.67 374 LEU B N 1
ATOM 4316 C CA . LEU B 1 224 ? 56.548 20.628 -2.258 1.00 23.61 374 LEU B CA 1
ATOM 4317 C C . LEU B 1 224 ? 57.548 21.476 -1.490 1.00 29.27 374 LEU B C 1
ATOM 4318 O O . LEU B 1 224 ? 57.180 22.560 -1.023 1.00 29.95 374 LEU B O 1
ATOM 4323 N N . PRO B 1 225 ? 58.771 20.947 -1.246 1.00 29.01 375 PRO B N 1
ATOM 4324 C CA . PRO B 1 225 ? 59.781 21.727 -0.543 1.00 33.56 375 PRO B CA 1
ATOM 4325 C C . PRO B 1 225 ? 60.254 22.910 -1.401 1.00 39.23 375 PRO B C 1
ATOM 4326 O O . PRO B 1 225 ? 60.278 22.825 -2.637 1.00 37.69 375 PRO B O 1
ATOM 4330 N N . PRO B 1 226 ? 60.567 24.037 -0.746 1.00 48.96 376 PRO B N 1
ATOM 4331 C CA . PRO B 1 226 ? 61.208 25.190 -1.369 1.00 40.94 376 PRO B CA 1
ATOM 4332 C C . PRO B 1 226 ? 62.211 24.912 -2.486 1.00 44.51 376 PRO B C 1
ATOM 4333 O O . PRO B 1 226 ? 62.165 25.583 -3.522 1.00 43.33 376 PRO B O 1
ATOM 4337 N N . GLY B 1 227 ? 63.089 23.933 -2.265 1.00 46.26 377 GLY B N 1
ATOM 4338 C CA . GLY B 1 227 ? 64.052 23.491 -3.274 1.00 45.18 377 GLY B CA 1
ATOM 4339 C C . GLY B 1 227 ? 63.475 23.063 -4.613 1.00 55.62 377 GLY B C 1
ATOM 4340 O O . GLY B 1 227 ? 64.216 22.981 -5.604 1.00 48.30 377 GLY B O 1
ATOM 4341 N N . SER B 1 228 ? 62.159 22.834 -4.652 1.00 55.96 378 SER B N 1
ATOM 4342 C CA . SER B 1 228 ? 61.497 22.129 -5.755 1.00 42.36 378 SER B CA 1
ATOM 4343 C C . SER B 1 228 ? 61.209 23.080 -6.918 1.00 41.83 378 SER B C 1
ATOM 4344 O O . SER B 1 228 ? 60.895 24.251 -6.689 1.00 60.61 378 SER B O 1
ATOM 4347 N N . PRO B 1 229 ? 61.358 22.594 -8.167 1.00 41.09 379 PRO B N 1
ATOM 4348 C CA . PRO B 1 229 ? 60.735 23.310 -9.274 1.00 41.48 379 PRO B CA 1
ATOM 4349 C C . PRO B 1 229 ? 59.260 23.615 -9.013 1.00 45.15 379 PRO B C 1
ATOM 4350 O O . PRO B 1 229 ? 58.565 22.891 -8.277 1.00 42.39 379 PRO B O 1
ATOM 4354 N N . ARG B 1 230 ? 58.794 24.686 -9.644 1.00 47.40 380 ARG B N 1
ATOM 4355 C CA . ARG B 1 230 ? 57.377 24.992 -9.760 1.00 43.53 380 ARG B CA 1
ATOM 4356 C C . ARG B 1 230 ? 56.719 23.860 -10.522 1.00 38.52 380 ARG B C 1
ATOM 4357 O O . ARG B 1 230 ? 57.309 23.350 -11.477 1.00 41.53 380 ARG B O 1
ATOM 4365 N N . PRO B 1 231 ? 55.506 23.447 -10.097 1.00 36.30 381 PRO B N 1
ATOM 4366 C CA . PRO B 1 231 ? 54.877 22.350 -10.820 1.00 32.20 381 PRO B CA 1
ATOM 4367 C C . PRO B 1 231 ? 54.320 22.800 -12.163 1.00 33.46 381 PRO B C 1
ATOM 4368 O O . PRO B 1 231 ? 53.678 23.851 -12.271 1.00 37.60 381 PRO B O 1
ATOM 4372 N N . THR B 1 232 ? 54.647 22.029 -13.188 1.00 32.28 382 THR B N 1
ATOM 4373 C CA . THR B 1 232 ? 54.112 22.237 -14.521 1.00 33.42 382 THR B CA 1
ATOM 4374 C C . THR B 1 232 ? 53.591 20.895 -15.012 1.00 40.35 382 THR B C 1
ATOM 4375 O O . THR B 1 232 ? 53.794 19.858 -14.356 1.00 36.32 382 THR B O 1
ATOM 4379 N N . LYS B 1 233 ? 52.936 20.921 -16.170 1.00 35.24 383 LYS B N 1
ATOM 4380 C CA . LYS B 1 233 ? 52.373 19.725 -16.787 1.00 40.20 383 LYS B CA 1
ATOM 4381 C C . LYS B 1 233 ? 53.438 18.673 -17.073 1.00 41.81 383 LYS B C 1
ATOM 4382 O O . LYS B 1 233 ? 53.172 17.479 -16.969 1.00 40.36 383 LYS B O 1
ATOM 4388 N N . ASP B 1 234 ? 54.623 19.104 -17.500 1.00 38.52 384 ASP B N 1
ATOM 4389 C CA . ASP B 1 234 ? 55.668 18.123 -17.777 1.00 46.91 384 ASP B CA 1
ATOM 4390 C C . ASP B 1 234 ? 56.321 17.507 -16.556 1.00 45.24 384 ASP B C 1
ATOM 4391 O O . ASP B 1 234 ? 56.689 16.341 -16.615 1.00 51.88 384 ASP B O 1
ATOM 4396 N N . ASN B 1 235 ? 56.488 18.262 -15.474 1.00 35.20 385 ASN B N 1
ATOM 4397 C CA . ASN B 1 235 ? 57.192 17.701 -14.327 1.00 32.36 385 ASN B CA 1
ATOM 4398 C C . ASN B 1 235 ? 56.306 17.133 -13.210 1.00 31.61 385 ASN B C 1
ATOM 4399 O O . ASN B 1 235 ? 56.805 16.510 -12.261 1.00 34.06 385 ASN B O 1
ATOM 4404 N N . ALA B 1 236 ? 54.995 17.347 -13.277 1.00 31.36 386 ALA B N 1
ATOM 4405 C CA . ALA B 1 236 ? 54.124 17.001 -12.139 1.00 28.72 386 ALA B CA 1
ATOM 4406 C C . ALA B 1 236 ? 54.337 15.568 -11.655 1.00 26.43 386 ALA B C 1
ATOM 4407 O O . ALA B 1 236 ? 54.409 15.332 -10.443 1.00 26.65 386 ALA B O 1
ATOM 4409 N N . ALA B 1 237 ? 54.448 14.617 -12.583 1.00 29.57 387 ALA B N 1
ATOM 4410 C CA . ALA B 1 237 ? 54.533 13.214 -12.176 1.00 28.32 387 ALA B CA 1
ATOM 4411 C C . ALA B 1 237 ? 55.869 12.930 -11.479 1.00 28.99 387 ALA B C 1
ATOM 4412 O O . ALA B 1 237 ? 55.915 12.243 -10.451 1.00 30.65 387 ALA B O 1
ATOM 4414 N N . LYS B 1 238 ? 56.931 13.569 -11.956 1.00 32.41 388 LYS B N 1
ATOM 4415 C CA . LYS B 1 238 ? 58.239 13.455 -11.340 1.00 32.60 388 LYS B CA 1
ATOM 4416 C C . LYS B 1 238 ? 58.258 14.028 -9.923 1.00 29.70 388 LYS B C 1
ATOM 4417 O O . LYS B 1 238 ? 58.765 13.367 -8.999 1.00 33.72 388 LYS B O 1
ATOM 4423 N N . LEU B 1 239 ? 57.636 15.197 -9.731 1.00 29.21 389 LEU B N 1
ATOM 4424 C CA . LEU B 1 239 ? 57.538 15.832 -8.411 1.00 26.78 389 LEU B CA 1
ATOM 4425 C C . LEU B 1 239 ? 56.721 14.995 -7.437 1.00 23.84 389 LEU B C 1
ATOM 4426 O O . LEU B 1 239 ? 57.035 14.940 -6.239 1.00 24.37 389 LEU B O 1
ATOM 4431 N N . TRP B 1 240 ? 55.636 14.408 -7.939 1.00 23.19 390 TRP B N 1
ATOM 4432 C CA . TRP B 1 240 ? 54.849 13.489 -7.115 1.00 20.20 390 TRP B CA 1
ATOM 4433 C C . TRP B 1 240 ? 55.663 12.371 -6.497 1.00 22.12 390 TRP B C 1
ATOM 4434 O O . TRP B 1 240 ? 55.625 12.128 -5.278 1.00 22.12 390 TRP B O 1
ATOM 4445 N N . GLU B 1 241 ? 56.471 11.757 -7.352 1.00 24.82 391 GLU B N 1
ATOM 4446 C CA . GLU B 1 241 ? 57.312 10.644 -6.943 1.00 27.30 391 GLU B CA 1
ATOM 4447 C C . GLU B 1 241 ? 58.489 11.090 -6.076 1.00 28.21 391 GLU B C 1
ATOM 4448 O O . GLU B 1 241 ? 58.806 10.435 -5.095 1.00 28.02 391 GLU B O 1
ATOM 4454 N N . ALA B 1 242 ? 59.093 12.233 -6.392 1.00 27.31 392 ALA B N 1
ATOM 4455 C CA . ALA B 1 242 ? 60.259 12.750 -5.684 1.00 28.62 392 ALA B CA 1
ATOM 4456 C C . ALA B 1 242 ? 59.950 13.382 -4.325 1.00 27.16 392 ALA B C 1
ATOM 4457 O O . ALA B 1 242 ? 60.634 13.140 -3.324 1.00 28.00 392 ALA B O 1
ATOM 4459 N N . HIS B 1 243 ? 58.877 14.156 -4.257 1.00 25.49 393 HIS B N 1
ATOM 4460 C CA . HIS B 1 243 ? 58.605 14.911 -3.044 1.00 22.88 393 HIS B CA 1
ATOM 4461 C C . HIS B 1 243 ? 57.419 14.375 -2.271 1.00 19.43 393 HIS B C 1
ATOM 4462 O O . HIS B 1 243 ? 57.217 14.778 -1.113 1.00 21.03 393 HIS B O 1
ATOM 4469 N N . LYS B 1 244 ? 56.635 13.469 -2.875 1.00 19.10 394 LYS B N 1
ATOM 4470 C CA . LYS B 1 244 ? 55.640 12.725 -2.104 1.00 17.77 394 LYS B CA 1
ATOM 4471 C C . LYS B 1 244 ? 54.697 13.597 -1.267 1.00 16.26 394 LYS B C 1
ATOM 4472 O O . LYS B 1 244 ? 54.564 13.433 -0.035 1.00 16.67 394 LYS B O 1
ATOM 4478 N N . PRO B 1 245 ? 54.029 14.569 -1.926 1.00 18.12 395 PRO B N 1
ATOM 4479 C CA . PRO B 1 245 ? 53.162 15.476 -1.186 1.00 16.39 395 PRO B CA 1
ATOM 4480 C C . PRO B 1 245 ? 52.012 14.766 -0.482 1.00 14.01 395 PRO B C 1
ATOM 4481 O O . PRO B 1 245 ? 51.519 15.250 0.552 1.00 16.27 395 PRO B O 1
ATOM 4485 N N . ASP B 1 246 ? 51.615 13.584 -0.979 1.00 14.46 396 ASP B N 1
ATOM 4486 C CA . ASP B 1 246 ? 50.580 12.792 -0.310 1.00 14.00 396 ASP B CA 1
ATOM 4487 C C . ASP B 1 246 ? 50.969 12.371 1.107 1.00 12.08 396 ASP B C 1
ATOM 4488 O O . ASP B 1 246 ? 50.109 12.096 1.922 1.00 13.30 396 ASP B O 1
ATOM 4493 N N . ARG B 1 247 ? 52.283 12.243 1.327 1.00 12.19 397 ARG B N 1
ATOM 4494 C CA . ARG B 1 247 ? 52.794 11.885 2.670 1.00 12.70 397 ARG B CA 1
ATOM 4495 C C . ARG B 1 247 ? 52.528 12.988 3.694 1.00 12.10 397 ARG B C 1
ATOM 4496 O O . ARG B 1 247 ? 52.533 12.716 4.901 1.00 13.46 397 ARG B O 1
ATOM 4504 N N . PHE B 1 248 ? 52.144 14.205 3.248 1.00 12.33 398 PHE B N 1
ATOM 4505 C CA . PHE B 1 248 ? 51.616 15.180 4.210 1.00 12.98 398 PHE B CA 1
ATOM 4506 C C . PHE B 1 248 ? 50.336 14.660 4.865 1.00 11.48 398 PHE B C 1
ATOM 4507 O O . PHE B 1 248 ? 50.138 14.737 6.095 1.00 12.34 398 PHE B O 1
ATOM 4515 N N . ASP B 1 249 ? 49.465 14.069 4.034 1.00 11.53 399 ASP B N 1
ATOM 4516 C CA . ASP B 1 249 ? 48.233 13.476 4.552 1.00 11.69 399 ASP B CA 1
ATOM 4517 C C . ASP B 1 249 ? 48.497 12.218 5.401 1.00 9.86 399 ASP B C 1
ATOM 4518 O O . ASP B 1 249 ? 47.794 11.981 6.369 1.00 10.41 399 ASP B O 1
ATOM 4523 N N . SER B 1 250 ? 49.556 11.483 5.070 1.00 11.01 400 SER B N 1
ATOM 4524 C CA . SER B 1 250 ? 49.898 10.303 5.897 1.00 10.00 400 SER B CA 1
ATOM 4525 C C . SER B 1 250 ? 50.226 10.700 7.347 1.00 10.01 400 SER B C 1
ATOM 4526 O O . SER B 1 250 ? 49.704 10.123 8.301 1.00 10.91 400 SER B O 1
ATOM 4529 N N . TRP B 1 251 ? 51.013 11.782 7.501 1.00 10.79 401 TRP B N 1
ATOM 4530 C CA . TRP B 1 251 ? 51.373 12.258 8.861 1.00 11.47 401 TRP B CA 1
ATOM 4531 C C . TRP B 1 251 ? 50.128 12.703 9.605 1.00 10.88 401 TRP B C 1
ATOM 4532 O O . TRP B 1 251 ? 49.888 12.324 10.747 1.00 10.95 401 TRP B O 1
ATOM 4543 N N . SER B 1 252 ? 49.243 13.487 8.939 1.00 10.67 402 SER B N 1
ATOM 4544 C CA . SER B 1 252 ? 48.022 13.893 9.605 1.00 10.15 402 SER B CA 1
ATOM 4545 C C . SER B 1 252 ? 47.119 12.717 9.982 1.00 9.55 402 SER B C 1
ATOM 4546 O O . SER B 1 252 ? 46.529 12.738 11.044 1.00 10.70 402 SER B O 1
ATOM 4549 N N . ALA B 1 253 ? 47.072 11.694 9.119 1.00 9.98 403 ALA B N 1
ATOM 4550 C CA . ALA B 1 253 ? 46.271 10.507 9.434 1.00 9.85 403 ALA B CA 1
ATOM 4551 C C . ALA B 1 253 ? 46.893 9.770 10.655 1.00 9.46 403 ALA B C 1
ATOM 4552 O O . ALA B 1 253 ? 46.138 9.245 11.467 1.00 9.46 403 ALA B O 1
ATOM 4554 N N . GLY B 1 254 ? 48.223 9.767 10.785 1.00 10.16 404 GLY B N 1
ATOM 4555 C CA . GLY B 1 254 ? 48.840 9.211 12.016 1.00 10.90 404 GLY B CA 1
ATOM 4556 C C . GLY B 1 254 ? 48.460 9.972 13.279 1.00 10.81 404 GLY B C 1
ATOM 4557 O O . GLY B 1 254 ? 48.132 9.364 14.282 1.00 11.13 404 GLY B O 1
ATOM 4558 N N . CYS B 1 255 ? 48.329 11.303 13.158 1.00 10.76 405 CYS B N 1
ATOM 4559 C CA . CYS B 1 255 ? 47.807 12.076 14.268 1.00 11.67 405 CYS B CA 1
ATOM 4560 C C . CYS B 1 255 ? 46.394 11.719 14.623 1.00 10.92 405 CYS B C 1
ATOM 4561 O O . CYS B 1 255 ? 46.059 11.610 15.793 1.00 12.22 405 CYS B O 1
ATOM 4564 N N . VAL B 1 256 ? 45.530 11.565 13.595 1.00 11.80 406 VAL B N 1
ATOM 4565 C CA . VAL B 1 256 ? 44.150 11.145 13.874 1.00 11.27 406 VAL B CA 1
ATOM 4566 C C . VAL B 1 256 ? 44.201 9.790 14.611 1.00 10.75 406 VAL B C 1
ATOM 4567 O O . VAL B 1 256 ? 43.456 9.613 15.567 1.00 10.91 406 VAL B O 1
ATOM 4571 N N . MET B 1 257 ? 44.999 8.853 14.117 1.00 10.64 407 MET B N 1
ATOM 4572 C CA . MET B 1 257 ? 45.078 7.550 14.753 1.00 10.08 407 MET B CA 1
ATOM 4573 C C . MET B 1 257 ? 45.498 7.621 16.229 1.00 11.07 407 MET B C 1
ATOM 4574 O O . MET B 1 257 ? 44.881 6.953 17.079 1.00 11.04 407 MET B O 1
ATOM 4579 N N . LEU B 1 258 ? 46.519 8.444 16.533 1.00 10.99 408 LEU B N 1
ATOM 4580 C CA . LEU B 1 258 ? 46.919 8.614 17.935 1.00 11.58 408 LEU B CA 1
ATOM 4581 C C . LEU B 1 258 ? 45.748 9.066 18.781 1.00 11.73 408 LEU B C 1
ATOM 4582 O O . LEU B 1 258 ? 45.565 8.605 19.905 1.00 12.78 408 LEU B O 1
ATOM 4587 N N . GLN B 1 259 ? 44.995 10.072 18.303 1.00 11.20 409 GLN B N 1
ATOM 4588 C CA . GLN B 1 259 ? 43.903 10.569 19.103 1.00 11.44 409 GLN B CA 1
ATOM 4589 C C . GLN B 1 259 ? 42.761 9.576 19.262 1.00 11.38 409 GLN B C 1
ATOM 4590 O O . GLN B 1 259 ? 42.154 9.504 20.317 1.00 12.94 409 GLN B O 1
ATOM 4596 N N . LEU B 1 260 ? 42.424 8.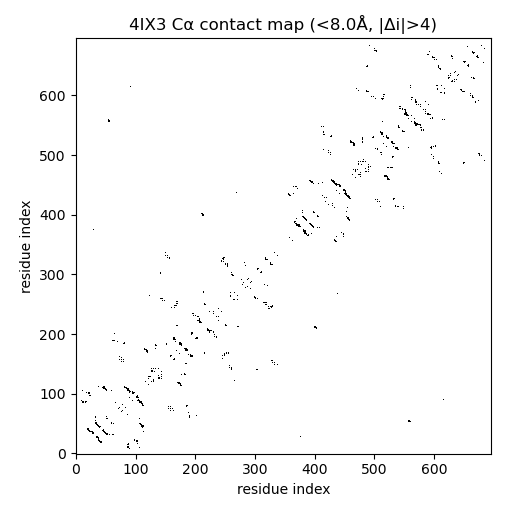870 18.175 1.00 11.39 410 LEU B N 1
ATOM 4597 C CA . LEU B 1 260 ? 41.371 7.860 18.317 1.00 11.04 410 LEU B CA 1
ATOM 4598 C C . LEU B 1 260 ? 41.818 6.757 19.287 1.00 10.84 410 LEU B C 1
ATOM 4599 O O . LEU B 1 260 ? 40.997 6.264 20.041 1.00 11.49 410 LEU B O 1
ATOM 4604 N N . ALA B 1 261 ? 43.083 6.350 19.181 1.00 10.73 411 ALA B N 1
ATOM 4605 C CA . ALA B 1 261 ? 43.587 5.198 19.934 1.00 11.70 411 ALA B CA 1
ATOM 4606 C C . ALA B 1 261 ? 43.798 5.465 21.420 1.00 12.39 411 ALA B C 1
ATOM 4607 O O . ALA B 1 261 ? 43.696 4.519 22.213 1.00 13.43 411 ALA B O 1
ATOM 4609 N N . VAL B 1 262 ? 44.103 6.712 21.802 1.00 13.19 412 VAL B N 1
ATOM 4610 C CA . VAL B 1 262 ? 44.547 7.012 23.191 1.00 13.35 412 VAL B CA 1
ATOM 4611 C C . VAL B 1 262 ? 43.735 8.187 23.719 1.00 12.98 412 VAL B C 1
ATOM 4612 O O . VAL B 1 262 ? 43.906 9.321 23.211 1.00 14.86 412 VAL B O 1
ATOM 4616 N N . VAL B 1 263 ? 42.810 7.914 24.644 1.00 13.89 413 VAL B N 1
ATOM 4617 C CA . VAL B 1 263 ? 41.882 8.938 25.169 1.00 14.49 413 VAL B CA 1
ATOM 4618 C C . VAL B 1 263 ? 42.668 10.190 25.590 1.00 14.66 413 VAL B C 1
ATOM 4619 O O . VAL B 1 263 ? 42.252 11.325 25.296 1.00 15.52 413 VAL B O 1
ATOM 4623 N N . GLY B 1 264 ? 43.753 9.990 26.316 1.00 15.69 414 GLY B N 1
ATOM 4624 C CA . GLY B 1 264 ? 44.530 11.134 26.808 1.00 16.45 414 GLY B CA 1
ATOM 4625 C C . GLY B 1 264 ? 45.216 11.961 25.729 1.00 16.07 414 GLY B C 1
ATOM 4626 O O . GLY B 1 264 ? 45.667 13.089 26.030 1.00 17.85 414 GLY B O 1
ATOM 4627 N N . LEU B 1 265 ? 45.278 11.476 24.471 1.00 14.52 415 LEU B N 1
ATOM 4628 C CA . LEU B 1 265 ? 45.834 12.306 23.412 1.00 14.26 415 LEU B CA 1
ATOM 4629 C C . LEU B 1 265 ? 44.754 13.087 22.669 1.00 13.65 415 LEU B C 1
ATOM 4630 O O . LEU B 1 265 ? 45.078 13.751 21.682 1.00 14.32 415 LEU B O 1
ATOM 4635 N N . ARG B 1 266 ? 43.506 13.024 23.134 1.00 14.37 416 ARG B N 1
ATOM 4636 C CA . ARG B 1 266 ? 42.411 13.692 22.396 1.00 13.71 416 ARG B CA 1
ATOM 4637 C C . ARG B 1 266 ? 42.351 15.202 22.598 1.00 14.36 416 ARG B C 1
ATOM 4638 O O . ARG B 1 266 ? 41.658 15.890 21.856 1.00 16.82 416 ARG B O 1
ATOM 4646 N N . THR B 1 267 ? 42.990 15.712 23.656 1.00 16.56 417 THR B N 1
ATOM 4647 C CA . THR B 1 267 ? 43.032 17.156 23.836 1.00 17.09 417 THR B CA 1
ATOM 4648 C C . THR B 1 267 ? 44.196 17.669 22.994 1.00 16.54 417 THR B C 1
ATOM 4649 O O . THR B 1 267 ? 45.132 16.931 22.670 1.00 17.30 417 THR B O 1
ATOM 4653 N N . ASP B 1 268 ? 44.153 18.951 22.636 1.00 17.30 418 ASP B N 1
ATOM 4654 C CA . ASP B 1 268 ? 45.259 19.554 21.909 1.00 15.47 418 ASP B CA 1
ATOM 4655 C C . ASP B 1 268 ? 46.547 19.391 22.706 1.00 15.76 418 ASP B C 1
ATOM 4656 O O . ASP B 1 268 ? 47.586 19.125 22.120 1.00 17.23 418 ASP B O 1
ATOM 4661 N N . ALA B 1 269 ? 46.478 19.625 24.023 1.00 19.05 419 ALA B N 1
ATOM 4662 C CA . ALA B 1 269 ? 47.655 19.567 24.862 1.00 18.82 419 ALA B CA 1
ATOM 4663 C C . ALA B 1 269 ? 48.241 18.156 24.933 1.00 17.54 419 ALA B C 1
ATOM 4664 O O . ALA B 1 269 ? 49.471 17.997 24.923 1.00 20.01 419 ALA B O 1
ATOM 4666 N N . GLY B 1 270 ? 47.391 17.129 24.956 1.00 19.71 420 GLY B N 1
ATOM 4667 C CA . GLY B 1 270 ? 47.874 15.740 25.035 1.00 19.69 420 GLY B CA 1
ATOM 4668 C C . GLY B 1 270 ? 48.623 15.366 23.758 1.00 16.81 420 GLY B C 1
ATOM 4669 O O . GLY B 1 270 ? 49.733 14.853 23.781 1.00 19.25 420 GLY B O 1
ATOM 4670 N N . LEU B 1 271 ? 48.024 15.646 22.590 1.00 17.63 421 LEU B N 1
ATOM 4671 C CA . LEU B 1 271 ? 48.720 15.325 21.337 1.00 15.27 421 LEU B CA 1
ATOM 4672 C C . LEU B 1 271 ? 50.002 16.125 21.212 1.00 16.60 421 LEU B C 1
ATOM 4673 O O . LEU B 1 271 ? 51.033 15.604 20.777 1.00 18.29 421 LEU B O 1
ATOM 4678 N N . GLU B 1 272 ? 49.929 17.412 21.596 1.00 16.89 422 GLU B N 1
ATOM 4679 C CA . GLU B 1 272 ? 51.136 18.260 21.550 1.00 18.91 422 GLU B CA 1
ATOM 4680 C C . GLU B 1 272 ? 52.265 17.694 22.426 1.00 19.43 422 GLU B C 1
ATOM 4681 O O . GLU B 1 272 ? 53.411 17.615 21.973 1.00 20.24 422 GLU B O 1
ATOM 4687 N N . ARG B 1 273 ? 51.936 17.235 23.633 1.00 19.55 423 ARG B N 1
ATOM 4688 C CA . ARG B 1 273 ? 52.960 16.666 24.532 1.00 20.61 423 ARG B CA 1
ATOM 4689 C C . ARG B 1 273 ? 53.547 15.409 23.883 1.00 20.45 423 ARG B C 1
ATOM 4690 O O . ARG B 1 273 ? 54.771 15.196 23.862 1.00 21.38 423 ARG B O 1
ATOM 4698 N N . PHE B 1 274 ? 52.680 14.514 23.394 1.00 19.17 424 PHE B N 1
ATOM 4699 C CA . PHE B 1 274 ? 53.163 13.307 22.744 1.00 17.71 424 PHE B CA 1
ATOM 4700 C C . PHE B 1 274 ? 54.088 13.628 21.585 1.00 15.69 424 PHE B C 1
ATOM 4701 O O . PHE B 1 274 ? 55.176 13.053 21.476 1.00 19.41 424 PHE B O 1
ATOM 4709 N N . LEU B 1 275 ? 53.687 14.538 20.701 1.00 18.40 425 LEU B N 1
ATOM 4710 C CA . LEU B 1 275 ? 54.496 14.784 19.500 1.00 16.30 425 LEU B CA 1
ATOM 4711 C C . LEU B 1 275 ? 55.845 15.422 19.841 1.00 17.32 425 LEU B C 1
ATOM 4712 O O . LEU B 1 275 ? 56.831 15.174 19.142 1.00 19.85 425 LEU B O 1
ATOM 4717 N N . ALA B 1 276 ? 55.908 16.236 20.893 1.00 19.58 426 ALA B N 1
ATOM 4718 C CA . ALA B 1 276 ? 57.171 16.829 21.322 1.00 20.56 426 ALA B CA 1
ATOM 4719 C C . ALA B 1 276 ? 58.106 15.725 21.792 1.00 21.27 426 ALA B C 1
ATOM 4720 O O . ALA B 1 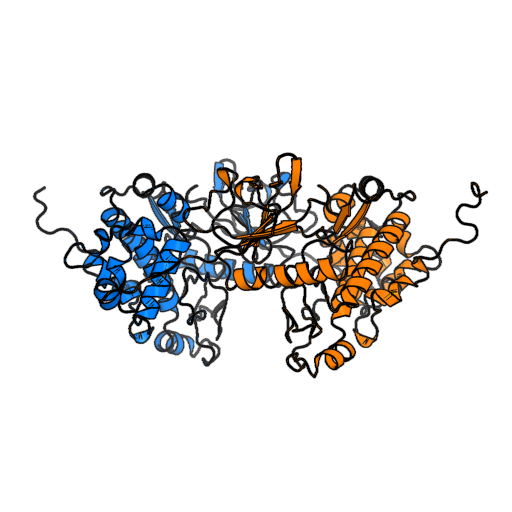276 ? 59.307 15.746 21.496 1.00 22.14 426 ALA B O 1
ATOM 4722 N N . ASP B 1 277 ? 57.565 14.771 22.555 1.00 20.60 427 ASP B N 1
ATOM 4723 C CA . ASP B 1 277 ? 58.395 13.663 23.050 1.00 21.87 427 ASP B CA 1
ATOM 4724 C C . ASP B 1 277 ? 58.820 12.773 21.884 1.00 22.89 427 ASP B C 1
ATOM 4725 O O . ASP B 1 277 ? 59.949 12.306 21.848 1.00 23.31 427 ASP B O 1
ATOM 4730 N N . TYR B 1 278 ? 57.916 12.581 20.919 1.00 22.28 428 TYR B N 1
ATOM 4731 C CA . TYR B 1 278 ? 58.182 11.768 19.730 1.00 21.36 428 TYR B CA 1
ATOM 4732 C C . TYR B 1 278 ? 59.336 12.344 18.903 1.00 22.43 428 TYR B C 1
ATOM 4733 O O . TYR B 1 278 ? 60.320 11.661 18.561 1.00 22.82 428 TYR B O 1
ATOM 4742 N N . LYS B 1 279 ? 59.293 13.661 18.708 1.00 22.58 429 LYS B N 1
ATOM 4743 C CA . LYS B 1 279 ? 60.372 14.350 18.028 1.00 24.32 429 LYS B CA 1
ATOM 4744 C C . LYS B 1 279 ? 61.676 14.210 18.820 1.00 26.32 429 LYS B C 1
ATOM 4745 O O . LYS B 1 279 ? 62.741 13.944 18.249 1.00 28.60 429 LYS B O 1
ATOM 4751 N N . ALA B 1 280 ? 61.585 14.413 20.133 1.00 24.02 430 ALA B N 1
ATOM 4752 C CA . ALA B 1 280 ? 62.773 14.393 20.996 1.00 26.62 430 ALA B CA 1
ATOM 4753 C C . ALA B 1 280 ? 63.487 13.026 20.960 1.00 26.68 430 ALA B C 1
ATOM 4754 O O . ALA B 1 280 ? 64.698 12.978 21.131 1.00 29.19 430 ALA B O 1
ATOM 4756 N N . VAL B 1 281 ? 62.782 11.919 20.719 1.00 27.03 431 VAL B N 1
ATOM 4757 C CA . VAL B 1 281 ? 63.444 10.595 20.649 1.00 30.02 431 VAL B CA 1
ATOM 4758 C C . VAL B 1 281 ? 63.682 10.145 19.202 1.00 30.67 431 VAL B C 1
ATOM 4759 O O . VAL B 1 281 ? 63.858 8.945 18.908 1.00 34.73 431 VAL B O 1
ATOM 4763 N N . GLY B 1 282 ? 63.655 11.131 18.306 1.00 27.49 432 GLY B N 1
ATOM 4764 C CA . GLY B 1 282 ? 64.061 10.944 16.922 1.00 28.56 432 GLY B CA 1
ATOM 4765 C C . GLY B 1 282 ? 62.954 10.322 16.094 1.00 24.81 432 GLY B C 1
ATOM 4766 O O . GLY B 1 282 ? 63.240 9.586 15.165 1.00 28.48 432 GLY B O 1
ATOM 4767 N N . TYR B 1 283 ? 61.697 10.669 16.383 1.00 26.15 433 TYR B N 1
ATOM 4768 C CA . TYR B 1 283 ? 60.544 10.136 15.642 1.00 23.62 433 TYR B CA 1
ATOM 4769 C C . TYR B 1 283 ? 60.550 8.611 15.547 1.00 23.17 433 TYR B C 1
ATOM 4770 O O . TYR B 1 283 ? 60.281 8.030 14.481 1.00 22.74 433 TYR B O 1
ATOM 4779 N N . ASP B 1 284 ? 60.815 7.985 16.692 1.00 23.36 434 ASP B N 1
ATOM 4780 C CA . ASP B 1 284 ? 61.048 6.556 16.787 1.00 24.17 434 ASP B CA 1
ATOM 4781 C C . ASP B 1 284 ? 60.069 6.098 17.860 1.00 23.66 434 ASP B C 1
ATOM 4782 O O . ASP B 1 284 ? 60.210 6.399 19.062 1.00 25.27 434 ASP B O 1
ATOM 4787 N N . VAL B 1 285 ? 59.027 5.425 17.402 1.00 24.35 435 VAL B N 1
ATOM 4788 C CA . VAL B 1 285 ? 57.969 4.965 18.273 1.00 23.75 435 VAL B CA 1
ATOM 4789 C C . VAL B 1 285 ? 58.478 3.999 19.376 1.00 26.34 435 VAL B C 1
ATOM 4790 O O . VAL B 1 285 ? 58.048 4.066 20.522 1.00 26.53 435 VAL B O 1
ATOM 4794 N N . ASN B 1 286 ? 59.409 3.103 19.047 1.00 25.14 436 ASN B N 1
ATOM 4795 C CA . ASN B 1 286 ? 59.960 2.181 20.045 1.00 25.86 436 ASN B CA 1
ATOM 4796 C C . ASN B 1 286 ? 60.818 2.874 21.075 1.00 26.71 436 ASN B C 1
ATOM 4797 O O . ASN B 1 286 ? 60.748 2.549 22.265 1.00 28.34 436 ASN B O 1
ATOM 4802 N N . ALA B 1 287 ? 61.459 3.957 20.642 1.00 26.49 437 ALA B N 1
ATOM 4803 C CA . ALA B 1 287 ? 62.198 4.798 21.583 1.00 26.05 437 ALA B CA 1
ATOM 4804 C C . ALA B 1 287 ? 61.248 5.582 22.487 1.00 26.74 437 ALA B C 1
ATOM 4805 O O . ALA B 1 287 ? 61.486 5.711 23.689 1.00 32.76 437 ALA B O 1
ATOM 4807 N N . PHE B 1 288 ? 60.113 6.007 21.937 1.00 26.63 438 PHE B N 1
ATOM 4808 C CA . PHE B 1 288 ? 59.106 6.612 22.785 1.00 26.97 438 PHE B CA 1
ATOM 4809 C C . PHE B 1 288 ? 58.619 5.638 23.857 1.00 25.61 438 PHE B C 1
ATOM 4810 O O . PHE B 1 288 ? 58.544 5.997 25.047 1.00 27.66 438 PHE B O 1
ATOM 4818 N N . ARG B 1 289 ? 58.274 4.421 23.424 1.00 25.78 439 ARG B N 1
ATOM 4819 C CA . ARG B 1 289 ? 57.784 3.392 24.344 1.00 25.68 439 ARG B CA 1
ATOM 4820 C C . ARG B 1 289 ? 58.813 3.069 25.427 1.00 28.82 439 ARG B C 1
ATOM 4821 O O . ARG B 1 289 ? 58.454 3.011 26.603 1.00 35.12 439 ARG B O 1
ATOM 4829 N N . GLY B 1 290 ? 60.083 2.929 25.040 1.00 29.11 440 GLY B N 1
ATOM 4830 C CA . GLY B 1 290 ? 61.176 2.523 25.938 1.00 32.10 440 GLY B CA 1
ATOM 4831 C C . GLY B 1 290 ? 61.608 3.652 26.853 1.00 32.06 440 GLY B C 1
ATOM 4832 O O . GLY B 1 290 ? 61.835 3.417 28.038 1.00 54.54 440 GLY B O 1
ATOM 4833 N N . GLU B 1 291 ? 61.664 4.876 26.329 1.00 36.56 441 GLU B N 1
ATOM 4834 C CA . GLU B 1 291 ? 62.211 6.021 27.057 1.00 31.61 441 GLU B CA 1
ATOM 4835 C C . GLU B 1 291 ? 61.206 6.912 27.789 1.00 39.03 441 GLU B C 1
ATOM 4836 O O . GLU B 1 291 ? 61.556 7.600 28.744 1.00 40.10 441 GLU B O 1
ATOM 4842 N N . LYS B 1 292 ? 60.003 7.052 27.229 1.00 35.16 442 LYS B N 1
ATOM 4843 C CA . LYS B 1 292 ? 59.088 8.125 27.627 1.00 40.44 442 LYS B CA 1
ATOM 4844 C C . LYS B 1 292 ? 57.748 7.610 28.120 1.00 41.42 442 LYS B C 1
ATOM 4845 O O . LYS B 1 292 ? 57.061 8.289 28.884 1.00 43.63 442 LYS B O 1
ATOM 4851 N N . SER B 1 293 ? 57.315 6.474 27.584 1.00 39.51 443 SER B N 1
ATOM 4852 C CA . SER B 1 293 ? 55.943 6.053 27.821 1.00 39.36 443 SER B CA 1
ATOM 4853 C C . SER B 1 293 ? 55.665 5.952 29.317 1.00 42.56 443 SER B C 1
ATOM 4854 O O . SER B 1 293 ? 54.586 6.322 29.766 1.00 45.56 443 SER B O 1
ATOM 4857 N N . GLY B 1 294 ? 56.669 5.551 30.092 1.00 47.16 444 GLY B N 1
ATOM 4858 C CA . GLY B 1 294 ? 56.554 5.515 31.559 1.00 43.39 444 GLY B CA 1
ATOM 4859 C C . GLY B 1 294 ? 56.185 6.835 32.228 1.00 40.37 444 GLY B C 1
ATOM 4860 O O . GLY B 1 294 ? 55.771 6.858 33.386 1.00 44.94 444 GLY B O 1
ATOM 4861 N N . GLU B 1 295 ? 56.348 7.943 31.515 1.00 39.75 445 GLU B N 1
ATOM 4862 C CA . GLU B 1 295 ? 55.889 9.254 31.974 1.00 36.17 445 GLU B CA 1
ATOM 4863 C C . GLU B 1 295 ? 54.410 9.549 31.756 1.00 34.53 445 GLU B C 1
ATOM 4864 O O . GLU B 1 295 ? 53.967 10.657 32.039 1.00 39.43 445 GLU B O 1
ATOM 4870 N N . TYR B 1 296 ? 53.686 8.635 31.121 1.00 30.27 446 TYR B N 1
ATOM 4871 C CA . TYR B 1 296 ? 52.318 8.906 30.636 1.00 28.27 446 TYR B CA 1
ATOM 4872 C C . TYR B 1 296 ? 51.330 8.067 31.455 1.00 31.02 446 TYR B C 1
ATOM 4873 O O . TYR B 1 296 ? 50.479 7.345 30.919 1.00 27.60 446 TYR B O 1
ATOM 4882 N N . GLY B 1 297 ? 51.502 8.084 32.767 1.00 29.00 447 GLY B N 1
ATOM 4883 C CA . GLY B 1 297 ? 50.787 7.137 33.587 1.00 35.96 447 GLY B CA 1
ATOM 4884 C C . GLY B 1 297 ? 49.306 7.419 33.621 1.00 31.70 447 GLY B C 1
ATOM 4885 O O . GLY B 1 297 ? 48.546 6.546 34.041 1.00 37.65 447 GLY B O 1
ATOM 4886 N N . THR B 1 298 ? 48.901 8.639 33.266 1.00 30.95 448 THR B N 1
ATOM 4887 C CA . THR B 1 298 ? 47.477 9.004 33.229 1.00 29.29 448 THR B CA 1
ATOM 4888 C C . THR B 1 298 ? 46.798 8.447 31.985 1.00 27.15 448 THR B C 1
ATOM 4889 O O . THR B 1 298 ? 45.571 8.487 31.909 1.00 32.84 448 THR B O 1
ATOM 4893 N N . MET B 1 299 ? 47.573 7.919 31.033 1.00 25.10 449 MET B N 1
ATOM 4894 C CA . MET B 1 299 ? 47.032 7.458 29.753 1.00 21.96 449 MET B CA 1
ATOM 4895 C C . MET B 1 299 ? 47.112 5.955 29.614 1.00 22.23 449 MET B C 1
ATOM 4896 O O . MET B 1 299 ? 47.824 5.290 30.384 1.00 26.78 449 MET B O 1
ATOM 4901 N N . ASP B 1 300 ? 46.350 5.438 28.652 1.00 21.02 450 ASP B N 1
ATOM 4902 C CA . ASP B 1 300 ? 46.264 3.997 28.441 1.00 20.03 450 ASP B CA 1
ATOM 4903 C C . ASP B 1 300 ? 46.479 3.684 26.952 1.00 16.31 450 ASP B C 1
ATOM 4904 O O . ASP B 1 300 ? 45.648 4.061 26.103 1.00 17.48 450 ASP B O 1
ATOM 4909 N N . PHE B 1 301 ? 47.662 3.148 26.639 1.00 15.83 451 PHE B N 1
ATOM 4910 C CA . PHE B 1 301 ? 48.068 2.858 25.261 1.00 14.66 451 PHE B CA 1
ATOM 4911 C C . PHE B 1 301 ? 47.604 1.484 24.760 1.00 15.03 451 PHE B C 1
ATOM 4912 O O . PHE B 1 301 ? 48.120 1.020 23.728 1.00 14.41 451 PHE B O 1
ATOM 4920 N N . ALA B 1 302 ? 46.645 0.840 25.446 1.00 15.48 452 ALA B N 1
ATOM 4921 C CA . ALA B 1 302 ? 46.245 -0.549 25.084 1.00 15.41 452 ALA B CA 1
ATOM 4922 C C . ALA B 1 302 ? 45.947 -0.714 23.591 1.00 13.50 452 ALA B C 1
ATOM 4923 O O . ALA B 1 302 ? 46.291 -1.758 22.994 1.00 15.27 452 ALA B O 1
ATOM 4925 N N . ALA B 1 303 ? 45.247 0.241 22.957 1.00 13.62 453 ALA B N 1
ATOM 4926 C CA . ALA B 1 303 ? 44.905 0.056 21.549 1.00 13.07 453 ALA B CA 1
ATOM 4927 C C . ALA B 1 303 ? 46.125 -0.066 20.638 1.00 14.49 453 ALA B C 1
ATOM 4928 O O . ALA B 1 303 ? 46.072 -0.763 19.611 1.00 14.21 453 ALA B O 1
ATOM 4930 N N . LEU B 1 304 ? 47.179 0.687 20.939 1.00 13.35 454 LEU B N 1
ATOM 4931 C CA . LEU B 1 304 ? 48.404 0.647 20.169 1.00 14.70 454 LEU B CA 1
ATOM 4932 C C . LEU B 1 304 ? 49.226 -0.591 20.549 1.00 13.98 454 LEU B C 1
ATOM 4933 O O . LEU B 1 304 ? 49.932 -1.140 19.686 1.00 13.59 454 LEU B O 1
ATOM 4938 N N . ASP B 1 305 ? 49.164 -0.978 21.837 1.00 14.31 455 ASP B N 1
ATOM 4939 C CA . ASP B 1 305 ? 49.878 -2.170 22.320 1.00 15.22 455 ASP B CA 1
ATOM 4940 C C . ASP B 1 305 ? 49.297 -3.469 21.744 1.00 13.06 455 ASP B C 1
ATOM 4941 O O . ASP B 1 305 ? 50.011 -4.473 21.653 1.00 15.41 455 ASP B O 1
ATOM 4946 N N . ALA B 1 306 ? 48.002 -3.515 21.416 1.00 13.51 456 ALA B N 1
ATOM 4947 C CA . ALA B 1 306 ? 47.323 -4.784 21.148 1.00 15.34 456 ALA B CA 1
ATOM 4948 C C . ALA B 1 306 ? 48.009 -5.500 19.989 1.00 13.97 456 ALA B C 1
ATOM 4949 O O . ALA B 1 306 ? 48.512 -4.906 19.026 1.00 14.43 456 ALA B O 1
ATOM 4951 N N . ASN B 1 307 ? 47.950 -6.828 20.065 1.00 14.66 457 ASN B N 1
ATOM 4952 C CA . ASN B 1 307 ? 48.358 -7.672 18.945 1.00 14.19 457 ASN B CA 1
ATOM 4953 C C . ASN B 1 307 ? 49.791 -7.418 18.509 1.00 16.17 457 ASN B C 1
ATOM 4954 O O . ASN B 1 307 ? 50.077 -7.136 17.336 1.00 19.03 457 ASN B O 1
ATOM 4959 N N . GLY B 1 308 ? 50.718 -7.511 19.458 1.00 14.33 458 GLY B N 1
ATOM 4960 C CA . GLY B 1 308 ? 52.140 -7.356 19.148 1.00 16.53 458 GLY B CA 1
ATOM 4961 C C . GLY B 1 308 ? 52.522 -5.911 18.845 1.00 15.95 458 GLY B C 1
ATOM 4962 O O . GLY B 1 308 ? 53.484 -5.653 18.138 1.00 18.10 458 GLY B O 1
ATOM 4963 N N . GLY B 1 309 ? 51.737 -4.971 19.364 1.00 14.13 459 GLY B N 1
ATOM 4964 C CA . GLY B 1 309 ? 52.055 -3.575 19.092 1.00 16.14 459 GLY B CA 1
ATOM 4965 C C . GLY B 1 309 ? 51.720 -3.147 17.658 1.00 13.24 459 GLY B C 1
ATOM 4966 O O . GLY B 1 309 ? 52.368 -2.249 17.122 1.00 15.34 459 GLY B O 1
ATOM 4967 N N . ALA B 1 310 ? 50.737 -3.781 17.027 1.00 14.02 460 ALA B N 1
ATOM 4968 C CA . ALA B 1 310 ?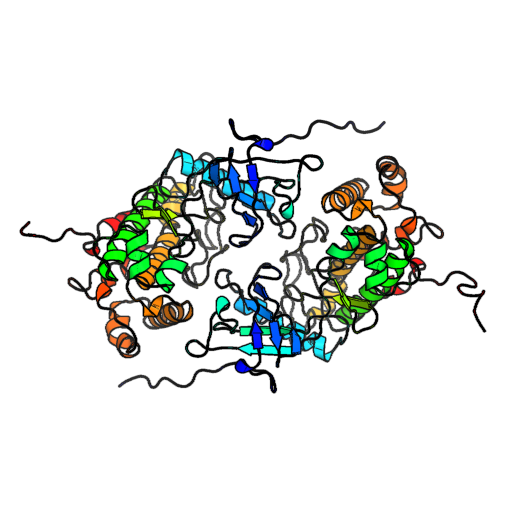 50.432 -3.465 15.642 1.00 14.34 460 ALA B CA 1
ATOM 4969 C C . ALA B 1 310 ? 50.120 -1.979 15.461 1.00 13.22 460 ALA B C 1
ATOM 4970 O O . ALA B 1 310 ? 50.529 -1.359 14.469 1.00 13.78 460 ALA B O 1
ATOM 4972 N N . GLY B 1 311 ? 49.350 -1.411 16.380 1.00 13.87 461 GLY B N 1
ATOM 4973 C CA . GLY B 1 311 ? 48.962 0.000 16.245 1.00 13.93 461 GLY B CA 1
ATOM 4974 C C . GLY B 1 311 ? 50.168 0.921 16.358 1.00 14.43 461 GLY B C 1
ATOM 4975 O O . GLY B 1 311 ? 50.286 1.909 15.616 1.00 13.02 461 GLY B O 1
ATOM 4976 N N . TR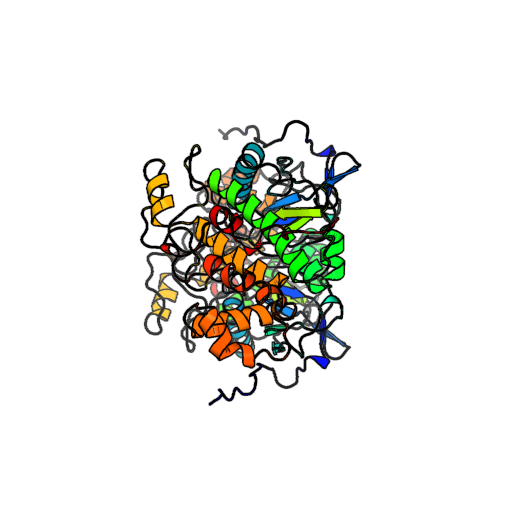P B 1 312 ? 51.066 0.659 17.313 1.00 14.48 462 TRP B N 1
ATOM 4977 C CA . TRP B 1 312 ? 52.320 1.413 17.337 1.00 14.93 462 TRP B CA 1
ATOM 4978 C C . TRP B 1 312 ? 53.026 1.324 16.005 1.00 14.66 462 TRP B C 1
ATOM 4979 O O . TRP B 1 312 ? 53.619 2.322 15.543 1.00 15.33 462 TRP B O 1
ATOM 4990 N N . ASP B 1 313 ? 53.113 0.128 15.418 1.00 14.20 463 ASP B N 1
ATOM 4991 C CA . ASP B 1 313 ? 53.841 -0.018 14.191 1.00 14.18 463 ASP B CA 1
ATOM 4992 C C . ASP B 1 313 ? 53.180 0.812 13.088 1.00 13.95 463 ASP B C 1
ATOM 4993 O O . ASP B 1 313 ? 53.878 1.411 12.281 1.00 14.26 463 ASP B O 1
ATOM 4998 N N . LEU B 1 314 ? 51.851 0.805 13.012 1.00 12.64 464 LEU B N 1
ATOM 4999 C CA . LEU B 1 314 ? 51.175 1.554 11.936 1.00 12.44 464 LEU B CA 1
ATOM 5000 C C . LEU B 1 314 ? 51.372 3.056 12.126 1.00 12.16 464 LEU B C 1
ATOM 5001 O O . LEU B 1 314 ? 51.611 3.803 11.173 1.00 13.16 464 LEU B O 1
ATOM 5006 N N . CYS B 1 315 ? 51.274 3.515 13.357 1.00 12.95 465 CYS B N 1
ATOM 5007 C CA A CYS B 1 315 ? 51.633 4.905 13.670 0.50 13.00 465 CYS B CA 1
ATOM 5008 C CA B CYS B 1 315 ? 51.623 4.879 13.649 0.50 13.39 465 CYS B CA 1
ATOM 5009 C C . CYS B 1 315 ? 53.052 5.205 13.201 1.00 13.24 465 CYS B C 1
ATOM 5010 O O . CYS B 1 315 ? 53.284 6.234 12.580 1.00 14.06 465 CYS B O 1
ATOM 5015 N N . GLN B 1 316 ? 54.026 4.337 13.495 1.00 13.99 466 GLN B N 1
ATOM 5016 C CA . GLN B 1 316 ? 55.399 4.563 13.052 1.00 14.00 466 GLN B CA 1
ATOM 5017 C C . GLN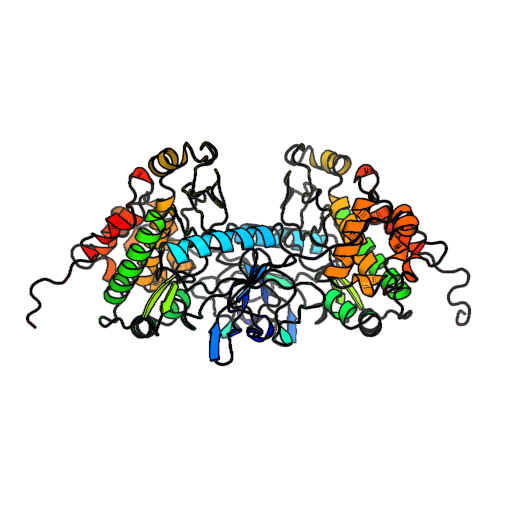 B 1 316 ? 55.453 4.692 11.522 1.00 12.06 466 GLN B C 1
ATOM 5018 O O . GLN B 1 316 ? 56.138 5.568 10.970 1.00 13.88 466 GLN B O 1
ATOM 5024 N N . ARG B 1 317 ? 54.721 3.824 10.823 1.00 12.40 467 ARG B N 1
ATOM 5025 C CA . ARG B 1 317 ? 54.703 3.877 9.352 1.00 13.59 467 ARG B CA 1
ATOM 5026 C C . ARG B 1 317 ? 54.141 5.192 8.811 1.00 12.38 467 ARG B C 1
ATOM 5027 O O . ARG B 1 317 ? 54.704 5.775 7.894 1.00 13.04 467 ARG B O 1
ATOM 5035 N N . LEU B 1 318 ? 53.044 5.645 9.402 1.00 11.66 468 LEU B N 1
ATOM 5036 C CA . LEU B 1 318 ? 52.413 6.877 8.947 1.00 11.22 468 LEU B CA 1
ATOM 5037 C C . LEU B 1 318 ? 53.189 8.125 9.373 1.00 12.48 468 LEU B C 1
ATOM 5038 O O . LEU B 1 318 ? 52.932 9.211 8.837 1.00 13.01 468 LEU B O 1
ATOM 5043 N N . MET B 1 319 ? 54.072 7.993 10.363 1.00 12.27 469 MET B N 1
ATOM 5044 C CA . MET B 1 319 ? 54.730 9.146 10.989 1.00 12.09 469 MET B CA 1
ATOM 5045 C C . MET B 1 319 ? 56.253 9.050 10.927 1.00 13.15 469 MET B C 1
ATOM 5046 O O . MET B 1 319 ? 56.962 9.642 11.771 1.00 15.57 469 MET B O 1
ATOM 5051 N N . GLU B 1 320 ? 56.772 8.359 9.917 1.00 12.47 470 GLU B N 1
ATOM 5052 C CA . GLU B 1 320 ? 58.232 8.367 9.766 1.00 13.96 470 GLU B CA 1
ATOM 5053 C C . GLU B 1 320 ? 58.707 9.812 9.548 1.00 14.89 470 GLU B C 1
ATOM 5054 O O . GLU B 1 320 ? 58.055 10.591 8.824 1.00 16.08 470 GLU B O 1
ATOM 5060 N N . ALA B 1 321 ? 59.877 10.149 10.070 1.00 15.20 471 ALA B N 1
ATOM 5061 C CA . ALA B 1 321 ? 60.404 11.498 9.938 1.00 19.25 471 ALA B CA 1
ATOM 5062 C C . ALA B 1 321 ? 60.627 11.875 8.478 1.00 16.93 471 ALA B C 1
ATOM 5063 O O . ALA B 1 321 ? 60.315 12.998 8.051 1.00 20.25 471 ALA B O 1
ATOM 5065 N N . GLU B 1 322 ? 61.125 10.924 7.684 1.00 17.39 472 GLU B N 1
ATOM 5066 C CA . GLU B 1 322 ? 61.432 11.131 6.276 1.00 18.33 472 GLU B CA 1
ATOM 5067 C C . GLU B 1 322 ? 60.280 10.713 5.397 1.00 17.36 472 GLU B C 1
ATOM 5068 O O . GLU B 1 322 ? 59.805 9.591 5.520 1.00 15.97 472 GLU B O 1
ATOM 5074 N N . ARG B 1 323 ? 59.851 11.579 4.477 1.00 16.25 473 ARG B N 1
ATOM 5075 C CA . ARG B 1 323 ? 58.818 11.217 3.519 1.00 16.82 473 ARG B CA 1
ATOM 5076 C C . ARG B 1 323 ? 59.140 9.960 2.724 1.00 17.15 473 ARG B C 1
ATOM 5077 O O . ARG B 1 323 ? 58.272 9.156 2.414 1.00 16.94 473 ARG B O 1
ATOM 5085 N N . ASP B 1 324 ? 60.429 9.767 2.470 1.00 15.92 474 ASP B N 1
ATOM 5086 C CA . ASP B 1 324 ? 60.854 8.623 1.673 1.00 19.27 474 ASP B CA 1
ATOM 5087 C C . ASP B 1 324 ? 60.684 7.296 2.392 1.00 17.36 474 ASP B C 1
ATOM 5088 O O . ASP B 1 324 ? 60.734 6.262 1.740 1.00 20.44 474 ASP B O 1
ATOM 5093 N N . ALA B 1 325 ? 60.507 7.358 3.708 1.00 17.30 475 ALA B N 1
ATOM 5094 C CA . ALA B 1 325 ? 60.319 6.175 4.532 1.00 16.27 475 ALA B CA 1
ATOM 5095 C C . ALA B 1 325 ? 58.849 6.080 4.950 1.00 15.00 475 ALA B C 1
ATOM 5096 O O . ALA B 1 325 ? 58.431 5.051 5.462 1.00 18.20 475 ALA B O 1
ATOM 5098 N N . ARG B 1 326 ? 58.048 7.138 4.781 1.00 14.47 476 ARG B N 1
ATOM 5099 C CA . ARG B 1 326 ? 56.708 7.187 5.362 1.00 12.68 476 ARG B CA 1
ATOM 5100 C C . ARG B 1 326 ? 55.705 6.470 4.450 1.00 13.58 476 ARG B C 1
ATOM 5101 O O . ARG B 1 326 ? 55.727 6.676 3.222 1.00 15.62 476 ARG B O 1
ATOM 5109 N N . ALA B 1 327 ? 54.800 5.698 5.046 1.00 13.03 477 ALA B N 1
ATOM 5110 C CA . ALA B 1 327 ? 53.834 4.914 4.231 1.00 12.80 477 ALA B CA 1
ATOM 5111 C C . ALA B 1 327 ? 52.906 5.817 3.435 1.00 12.29 477 ALA B C 1
ATOM 5112 O O . ALA B 1 327 ? 52.473 6.859 3.944 1.00 13.73 477 ALA B O 1
ATOM 5114 N N . SER B 1 328 ? 52.534 5.390 2.219 1.00 13.39 478 SER B N 1
ATOM 5115 C CA . SER B 1 328 ? 51.371 5.962 1.549 1.00 13.08 478 SER B CA 1
ATOM 5116 C C . SER B 1 328 ? 50.127 5.520 2.275 1.00 12.33 478 SER B C 1
ATOM 5117 O O . SER B 1 328 ? 50.127 4.504 2.997 1.00 14.26 478 SER B O 1
ATOM 5120 N N . CYS B 1 329 ? 49.026 6.237 2.118 1.00 13.75 479 CYS B N 1
ATOM 5121 C CA . CYS B 1 329 ? 47.775 5.841 2.754 1.00 13.16 479 CYS B CA 1
ATOM 5122 C C . CYS B 1 329 ? 47.275 4.519 2.141 1.00 13.38 479 C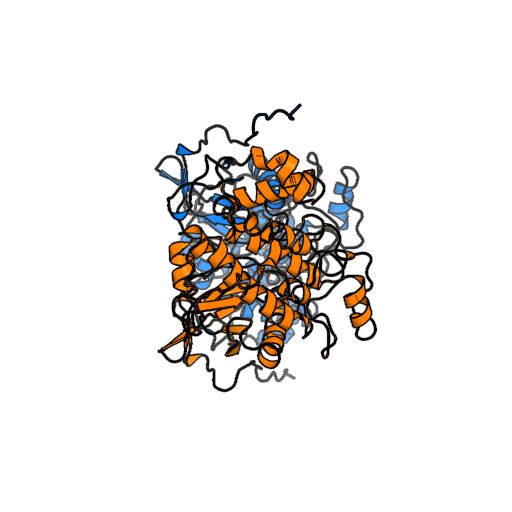YS B C 1
ATOM 5123 O O . CYS B 1 329 ? 46.790 3.661 2.886 1.00 14.21 479 CYS B O 1
ATOM 5126 N N . GLU B 1 330 ? 47.51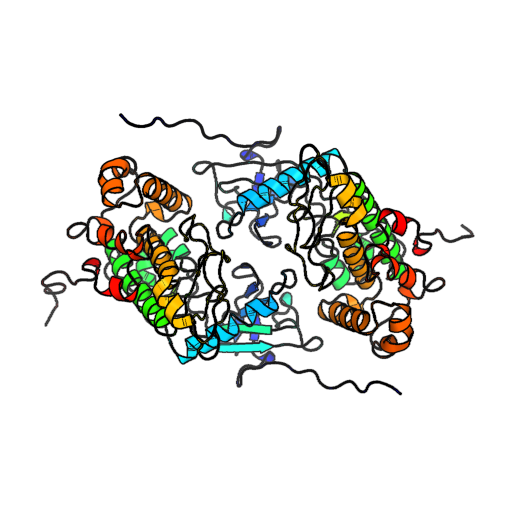5 4.255 0.853 1.00 15.12 480 GLU B N 1
ATOM 5127 C CA . GLU B 1 330 ? 47.157 2.961 0.240 1.00 16.08 480 GLU B CA 1
ATOM 5128 C C . GLU B 1 330 ? 47.936 1.824 0.902 1.00 16.43 480 GLU B C 1
ATOM 5129 O O . GLU B 1 330 ? 47.326 0.812 1.281 1.00 17.50 480 GLU B O 1
ATOM 5135 N N . ALA B 1 331 ? 49.257 1.989 1.070 1.00 15.72 481 ALA B N 1
ATOM 5136 C CA . ALA B 1 331 ? 50.078 0.938 1.693 1.00 17.10 481 ALA B CA 1
ATOM 5137 C C . ALA B 1 331 ? 49.633 0.647 3.134 1.00 17.09 481 ALA B C 1
ATOM 5138 O O . ALA B 1 331 ? 49.481 -0.531 3.524 1.00 20.16 481 ALA B O 1
ATOM 5140 N N . ALA B 1 332 ? 49.338 1.716 3.870 1.00 15.92 482 ALA B N 1
ATOM 5141 C CA . ALA B 1 332 ? 48.939 1.638 5.255 1.00 15.18 482 ALA B CA 1
ATOM 5142 C C . ALA B 1 332 ? 47.645 0.796 5.392 1.00 15.18 482 ALA B C 1
ATOM 5143 O O . ALA B 1 332 ? 47.472 0.130 6.421 1.00 15.89 482 ALA B O 1
ATOM 5145 N N . LEU B 1 333 ? 46.772 0.784 4.390 1.00 18.67 483 LEU B N 1
ATOM 5146 C CA . LEU B 1 333 ? 45.558 -0.017 4.490 1.00 20.38 483 LEU B CA 1
ATOM 5147 C C . LEU B 1 333 ? 45.779 -1.516 4.653 1.00 21.42 483 LEU B C 1
ATOM 5148 O O . LEU B 1 333 ? 44.893 -2.206 5.170 1.00 23.44 483 LEU B O 1
ATOM 5153 N N . SER B 1 334 ? 46.926 -2.020 4.190 1.00 18.67 484 SER B N 1
ATOM 5154 C CA . SER B 1 334 ? 47.222 -3.469 4.217 1.00 20.67 484 SER B CA 1
ATOM 5155 C C . SER B 1 334 ? 47.847 -3.899 5.546 1.00 17.02 484 SER B C 1
ATOM 5156 O O . SER B 1 334 ? 48.258 -5.033 5.735 1.00 18.85 484 SER B O 1
ATOM 5159 N N . HIS B 1 335 ? 48.073 -2.928 6.416 1.00 14.94 485 HIS B N 1
ATOM 5160 C CA . HIS B 1 335 ? 48.784 -3.197 7.656 1.00 13.98 485 HIS B CA 1
ATOM 5161 C C . HIS B 1 335 ? 48.100 -4.230 8.523 1.00 14.18 485 HIS B C 1
ATOM 5162 O O . HIS B 1 335 ? 46.865 -4.314 8.576 1.00 14.07 485 HIS B O 1
ATOM 5169 N N . ALA B 1 336 ? 48.907 -5.030 9.231 1.00 13.61 486 ALA B N 1
ATOM 5170 C CA . ALA B 1 336 ? 48.383 -5.981 10.215 1.00 16.12 486 ALA B CA 1
ATOM 5171 C C . ALA B 1 336 ? 47.380 -5.405 11.205 1.00 16.16 486 ALA B C 1
ATOM 5172 O O . ALA B 1 336 ? 46.517 -6.125 11.714 1.00 16.71 486 ALA B O 1
ATOM 5174 N N . PHE B 1 337 ? 47.480 -4.109 11.519 1.00 14.12 487 PHE B N 1
ATOM 5175 C CA . PHE B 1 337 ? 46.518 -3.499 12.401 1.00 14.11 487 PHE B CA 1
ATOM 5176 C C . PHE B 1 337 ? 45.047 -3.728 11.989 1.00 13.74 487 PHE B C 1
ATOM 5177 O O . PHE B 1 337 ? 44.151 -3.791 12.824 1.00 17.90 487 PHE B O 1
ATOM 5185 N N . PHE B 1 338 ? 44.820 -3.871 10.689 1.00 15.57 488 PHE B N 1
ATOM 5186 C CA . PHE B 1 338 ? 43.476 -4.028 10.133 1.00 16.67 488 PHE B CA 1
ATOM 5187 C C . PHE B 1 338 ? 43.056 -5.474 9.966 1.00 18.83 488 PHE B C 1
ATOM 5188 O O . PHE B 1 338 ? 41.922 -5.717 9.524 1.00 22.69 488 PHE B O 1
ATOM 5196 N N . ASP B 1 339 ? 43.913 -6.413 10.367 1.00 20.03 489 ASP B N 1
ATOM 5197 C CA . ASP B 1 339 ? 43.616 -7.853 10.182 1.00 20.61 489 ASP B CA 1
ATOM 5198 C C . ASP B 1 339 ? 42.438 -8.280 11.053 1.00 21.08 489 ASP B C 1
ATOM 5199 O O . ASP B 1 339 ? 42.321 -7.837 12.200 1.00 23.36 489 ASP B O 1
ATOM 5204 N N . ALA B 1 340 ? 41.622 -9.209 10.564 1.00 23.68 490 ALA B N 1
ATOM 5205 C CA . ALA B 1 340 ? 40.701 -9.935 11.433 1.00 24.61 490 ALA B CA 1
ATOM 5206 C C . ALA B 1 340 ? 41.494 -10.845 12.369 1.00 23.27 490 ALA B C 1
ATOM 5207 O O . ALA B 1 340 ? 42.521 -11.415 11.974 1.00 26.29 490 ALA B O 1
ATOM 5209 N N . ALA B 1 341 ? 41.034 -10.975 13.612 1.00 24.86 491 ALA B N 1
ATOM 5210 C CA . ALA B 1 341 ? 41.638 -11.954 14.513 1.00 22.70 491 ALA B CA 1
ATOM 5211 C C . ALA B 1 341 ? 41.334 -13.338 13.937 1.00 22.47 491 ALA B C 1
ATOM 5212 O O . ALA B 1 341 ? 40.335 -13.516 13.208 1.00 21.59 491 ALA B O 1
ATOM 5214 N N . ALA B 1 342 ? 42.189 -14.325 14.224 1.00 22.89 492 ALA B N 1
ATOM 5215 C CA . ALA B 1 342 ? 41.838 -15.698 13.857 1.00 20.71 492 ALA B CA 1
ATOM 5216 C C . ALA B 1 342 ? 40.465 -16.070 14.433 1.00 22.40 492 ALA B C 1
ATOM 5217 O O . ALA B 1 342 ? 40.163 -15.886 15.620 1.00 22.86 492 ALA B O 1
ATOM 5219 N N . LEU B 1 343 ? 39.619 -16.627 13.581 1.00 19.11 493 LEU B N 1
ATOM 5220 C CA . LEU B 1 343 ? 38.302 -17.092 14.008 1.00 17.05 493 LEU B CA 1
ATOM 5221 C C . LEU B 1 343 ? 37.399 -15.957 14.493 1.00 17.55 493 LEU B C 1
ATOM 5222 O O . LEU B 1 343 ? 36.417 -16.186 15.199 1.00 15.71 493 LEU B O 1
ATOM 5227 N N . GLU B 1 344 ? 37.705 -14.717 14.088 1.00 18.72 494 GLU B N 1
ATOM 5228 C CA . GLU B 1 344 ? 36.839 -13.621 14.549 1.00 17.64 494 GLU B CA 1
ATOM 5229 C C . GLU B 1 344 ? 35.379 -13.881 14.149 1.00 17.97 494 GLU B C 1
ATOM 5230 O O . GLU B 1 344 ? 35.080 -14.229 12.990 1.00 19.06 494 GLU B O 1
ATOM 5236 N N . HIS B 1 345 ? 34.462 -13.681 15.097 1.00 15.44 495 HIS B N 1
ATOM 5237 C CA . HIS B 1 345 ? 33.040 -13.837 14.845 1.00 16.33 495 HIS B CA 1
ATOM 5238 C C . HIS B 1 345 ? 32.618 -15.301 14.795 1.00 16.33 495 HIS B C 1
ATOM 5239 O O . HIS B 1 345 ? 31.467 -15.570 14.452 1.00 18.28 495 HIS B O 1
ATOM 5246 N N . HIS B 1 346 ? 33.456 -16.246 15.275 1.00 14.66 496 HIS B N 1
ATOM 5247 C CA . HIS B 1 346 ? 33.145 -17.681 15.161 1.00 16.01 496 HIS B CA 1
ATOM 5248 C C . HIS B 1 346 ? 31.832 -18.009 15.808 1.00 16.17 496 HIS B C 1
ATOM 5249 O O . HIS B 1 346 ? 31.168 -18.995 15.427 1.00 17.77 496 HIS B O 1
ATOM 5256 N N . HIS B 1 347 ? 31.573 -17.388 16.952 1.00 16.42 497 HIS B N 1
ATOM 5257 C CA . HIS B 1 347 ? 30.529 -17.863 17.823 1.00 14.78 497 HIS B CA 1
ATOM 5258 C C . HIS B 1 347 ? 29.147 -17.691 17.239 1.00 14.26 497 HIS B C 1
ATOM 5259 O O . HIS B 1 347 ? 28.211 -18.386 17.667 1.00 15.26 497 HIS B O 1
ATOM 5266 N N . HIS B 1 348 ? 28.961 -16.792 16.265 1.00 15.04 498 HIS B N 1
ATOM 5267 C CA . HIS B 1 348 ? 27.649 -16.657 15.588 1.00 14.31 498 HIS B CA 1
ATOM 5268 C C . HIS B 1 348 ? 27.685 -17.016 14.128 1.00 15.14 498 HIS B C 1
ATOM 5269 O O . HIS B 1 348 ? 26.653 -16.972 13.460 1.00 15.96 498 HIS B O 1
ATOM 5276 N N . HIS B 1 349 ? 28.837 -17.369 13.586 1.00 15.40 499 HIS B N 1
ATOM 5277 C CA . HIS B 1 349 ? 28.907 -17.638 12.179 1.00 14.66 499 HIS B CA 1
ATOM 5278 C C . HIS B 1 349 ? 28.107 -18.854 11.816 1.00 15.25 499 HIS B C 1
ATOM 5279 O O . HIS B 1 349 ? 28.050 -19.832 12.564 1.00 16.73 499 HIS B O 1
ATOM 5286 N N . HIS B 1 350 ? 27.514 -18.825 10.619 1.00 16.01 500 HIS B N 1
ATOM 5287 C CA . HIS B 1 350 ? 26.895 -20.025 10.051 1.00 15.88 500 HIS B CA 1
ATOM 5288 C C . HIS B 1 350 ? 27.900 -21.153 9.778 1.00 19.60 500 HIS B C 1
ATOM 5289 O O . HIS B 1 350 ? 27.281 -22.217 9.498 1.00 17.72 500 HIS B O 1
#

InterPro domains:
  IPR000719 Protein kinase domain [PF00069] (178-344)
  IPR000719 Protein kinase domain [PS50011] (172-488)
  IPR000719 Protein kinase domain [SM00220] (172-488)
  IPR011009 Protein kinase-like domain superfamily [SSF56112] (176-488)
  IPR017441 Protein kinase, ATP binding site [PS00107] (178-200)
  IPR036034 PDZ superfamily [G3DSA:2.30.42.10] (48-141)
  IPR036034 PDZ superfamily [SSF50156] (47-126)

Radius of gyration: 27.67 Å; Cα contacts (8 Å, |Δi|>4): 1356; chains: 2; bounding box: 58×105×66 Å

Foldseek 3Di:
DDDDDDDDDWDDDPPADQVQKFWADDFPDDDQFKTKTWIGGNNHFIKIKIFGDPPDPCSQVLVVLLLVVLVLCQVQQPPQAFHWPHKTAAAAVGFDDNNRGGHGHGIMTMGGPLDPDFQLRQVLVHLQSLCVLQVFPPSALLRSLLQQLLLNLVSLLSCVVQQKAQQEDARRQWFQRNVVNRRIHGYDSSQMWRLACPVHITNAFEDADDHDCLQFDVVDRHLHHNPDDGDDNVCSVVRCVPRVSNLRVLSSSLLRSVCSNKSQCSDSVNSVVLVVLCVVQPVDLVCCVVPPVVVVVVIDRVSCPPPVSQNSVLSSQSRPPDSVSHDRSVVSSVGPSNDDDPDDPD/DDDDDDDDDWDDDPPADQVQKFWADDFPDDDQFKTKTWIGGNNHFIKIKIDTDPPDPCSQVLVVLLQVVLVLCQVQPPPQAFAWDHKGAAAAVRADDNVVRGHGHGMMTMGGPQDPDFQLRQVLVHLQSLCVLQVFPPSALLRSLLQQLLLNLVSLVSCVVQQKAQQADARRQWFLRNVVNRRIHGYDSSQMWRQACPPHIGNAFEDADDHDCLQFDNVDNHLHHPVDDGDDNVCSVVSCVVRVSNLRVLSSSLLRSVCSQKSQCSDSVNSVVLVVLCVVQPVDLVSCVVPPVVVVVVIDNCSCPPPPSQNSVLSSQSRPPDSVRHDRSVRSSVGPSNDADVCPPVVPDD

Secondary structure (DSSP, 8-state):
------PPP--B-TT--GGGEEEPSS-S---SSEEEEEEEETTTEEEEEEEE-TTSTTHHHHHHHHHHHHHHHHHH-TTSBSPEEEEEEE-STT---GGGT-PPSEEEEEEE---S--HHHHHHH-HHHHHHHHT-SS-SHHHHHHHHHHHHHHHHHHHHHTTEE-S--SGGGEEEEGGGTTEEEE---TT-EE-S-SSS-BS--BSB----TTTS-TT--BSB-TTSPPP-TTTHHHHHHHH-THHHHHHHHHHHHHHHH-GGGSSHHHHHHHHHHHHHTTS-HHHHHHHTGGG-TT---HHHHHHHHHHHHHHHHHT-SSGGGSPPHHHHHTSGGGPPPS----/-----------BBTTB-GGGEEEPSS-SEE-SSEEEEEEEETTTEEEEEEEE-TTSTTHHHHHHHHHHHHHHHHHH-TTSBSPEEEEEEE-TTT---GGGT-PPSEEEEEEE---S--HHHHHHH-HHHHHHHTT-SS-SHHHHHHHHHHHHHHHHHHHHHTTEE-S--SGGGEEEEGGGTTEEEE---TT-EE-S-SSS-BS--BSB----GGGS-TT--BSB-TTSPPP-TTTHHHHHHHH-THHHHHHHHHHHHHHHH-GGGSSHHHHHHHHHHHHHTTS-HHHHHHHTGGG-TTS--HHHHHHHHHHHHHHHHHT-SSGGGSPPHHHHTTSGGGPPPTTTTTTT--

Solvent-accessible surface area: 31506 Å² total; per-residue (Å²): 237,186,107,228,70,54,129,173,126,75,85,91,25,132,52,8,88,56,184,23,11,134,1,48,80,29,79,79,42,16,26,70,16,1,19,34,18,69,3,22,12,104,70,120,70,83,1,20,0,17,23,20,22,53,44,20,50,49,4,59,110,65,0,52,26,4,16,64,0,4,96,24,7,70,70,80,0,122,42,0,9,8,126,13,25,4,5,2,21,10,18,50,188,115,19,21,70,32,172,98,12,63,9,33,83,14,0,0,0,2,24,17,21,19,25,136,30,39,0,37,50,5,2,99,168,20,16,66,37,0,2,111,26,0,67,14,111,70,60,68,53,36,4,0,0,58,36,0,0,108,31,3,0,16,15,0,16,102,0,16,147,16,0,0,0,0,3,25,0,11,0,24,11,1,15,1,0,135,166,72,51,2,47,4,18,0,52,48,4,10,16,1,0,3,0,46,39,93,119,109,27,35,41,14,62,29,12,96,18,61,9,7,56,19,5,8,13,81,96,18,24,39,1,0,34,101,76,12,68,178,22,68,154,125,17,0,74,124,3,43,118,56,43,40,0,5,40,9,0,0,10,1,0,0,0,0,0,1,0,0,1,0,83,29,0,6,78,34,28,8,2,81,94,2,29,66,20,2,120,75,22,51,38,57,4,99,22,0,85,71,121,43,33,77,84,4,74,134,32,104,21,58,8,0,75,30,114,87,4,13,0,3,58,0,2,31,118,0,2,50,26,122,21,111,63,5,17,24,0,128,56,2,60,94,18,62,7,31,94,89,72,81,153,85,166,201,226,200,87,234,62,54,128,168,127,70,88,102,26,131,54,12,84,30,167,41,8,130,1,54,91,41,83,88,32,29,33,63,15,1,19,34,17,83,3,22,10,113,70,120,68,84,1,22,0,15,27,29,20,46,45,21,55,43,2,104,97,60,1,49,20,4,18,63,0,4,100,27,8,72,72,87,0,126,44,0,9,12,131,15,29,4,5,0,24,8,11,67,209,77,17,19,65,37,176,94,10,61,4,33,79,19,16,1,0,0,24,12,21,15,10,113,29,40,0,38,51,7,2,106,173,20,16,66,34,0,2,112,30,0,68,14,112,70,59,68,52,41,4,0,0,40,45,1,0,100,34,2,0,18,15,0,15,101,0,17,149,15,0,0,0,0,3,23,0,14,0,26,9,1,15,0,0,107,163,78,55,2,49,5,17,1,51,48,5,8,17,2,0,4,0,40,38,85,108,96,32,41,32,6,49,35,11,88,11,53,8,8,58,48,6,8,14,81,98,17,28,39,0,0,31,96,79,10,72,146,15,73,122,143,26,0,64,139,2,41,118,59,46,42,0,5,41,7,0,0,9,1,0,0,0,0,0,2,0,0,1,0,84,27,0,6,74,50,36,7,3,117,96,2,31,60,24,2,120,76,20,51,37,58,5,100,22,0,83,71,118,36,31,79,96,4,77,136,29,104,22,58,6,0,72,27,129,87,5,10,0,3,72,0,1,29,81,0,2,45,23,119,22,113,48,4,3,25,0,128,52,4,57,97,30,59,10,20,88,77,66,97,142,81,124,128,134,160,126,205

Organism: Micromonas commoda (strain RCC299 / NOUM17 / CCMP2709) (NCBI:txid296587)